Protein 7VMB (pdb70)

GO terms:
  GO:0005515 protein binding (F, IPI)
  GO:0005634 nucleus (C, EXP)
  GO:0005737 cytoplasm (C, EXP)
  GO:0005654 nucleoplasm (C, IDA)
  GO:0005829 cytosol (C, IDA)
  GO:0016020 membrane (C, HDA)

Structure (mmCIF, N/CA/C/O backbone):
data_7VMB
#
_entry.id   7VMB
#
_cell.length_a   67.010
_cell.length_b   81.436
_cell.length_c   124.762
_cell.angle_alpha   90.000
_cell.angle_beta   90.000
_cell.angle_gamma   90.000
#
_symmetry.space_group_name_H-M   'P 21 21 21'
#
loop_
_entity.id
_entity.type
_entity.pdbx_description
1 polymer 'IQ motif and SEC7 domain-containing protein 1'
2 polymer 'IQ motif and SEC7 domain-containing protein 1'
3 polymer Calmodulin-1
4 non-polymer GLYCEROL
5 water water
#
loop_
_atom_site.group_PDB
_atom_site.id
_atom_site.type_symbol
_atom_site.label_atom_id
_atom_site.label_alt_id
_atom_site.label_comp_id
_atom_site.label_asym_id
_atom_site.label_entity_id
_atom_site.label_seq_id
_atom_site.pdbx_PDB_ins_code
_atom_site.Cartn_x
_atom_site.Cartn_y
_atom_site.Cartn_z
_atom_site.occupancy
_atom_site.B_iso_or_equiv
_atom_site.auth_seq_id
_atom_site.auth_comp_id
_atom_site.auth_asym_id
_atom_site.auth_atom_id
_atom_site.pdbx_PDB_model_num
ATOM 1 N N . GLU A 1 5 ? -19.87513 37.15487 -8.10802 1.000 43.97526 515 GLU A N 1
ATOM 2 C CA . GLU A 1 5 ? -20.67115 37.51977 -9.29061 1.000 56.32320 515 GLU A CA 1
ATOM 3 C C . GLU A 1 5 ? -20.25092 36.81278 -10.59916 1.000 59.95059 515 GLU A C 1
ATOM 4 O O . GLU A 1 5 ? -21.06600 36.65484 -11.51453 1.000 64.19697 515 GLU A O 1
ATOM 6 N N . PHE A 1 6 ? -18.99365 36.38993 -10.69513 1.000 61.00054 516 PHE A N 1
ATOM 7 C CA . PHE A 1 6 ? -18.48193 35.72238 -11.88649 1.000 58.26546 516 PHE A CA 1
ATOM 8 C C . PHE A 1 6 ? -18.24148 34.24016 -11.59330 1.000 54.77079 516 PHE A C 1
ATOM 9 O O . PHE A 1 6 ? -18.46696 33.75429 -10.47951 0.511 50.53203 516 PHE A O 1
ATOM 11 N N . ALA A 1 7 ? -17.78337 33.51359 -12.61305 1.000 55.20308 517 ALA A N 1
ATOM 12 C CA . ALA A 1 7 ? -17.46037 32.10568 -12.42727 1.000 49.67669 517 ALA A CA 1
ATOM 13 C C . ALA A 1 7 ? -16.36015 31.94981 -11.37957 1.000 47.18202 517 ALA A C 1
ATOM 14 O O . ALA A 1 7 ? -15.51432 32.83086 -11.19844 1.000 46.19817 517 ALA A O 1
ATOM 16 N N . PHE A 1 8 ? -16.40219 30.83245 -10.65454 1.000 43.94821 518 PHE A N 1
ATOM 17 C CA . PHE A 1 8 ? -15.34482 30.52374 -9.69985 1.000 44.38022 518 PHE A CA 1
ATOM 18 C C . PHE A 1 8 ? -14.05295 30.19145 -10.43559 1.000 47.31909 518 PHE A C 1
ATOM 19 O O . PHE A 1 8 ? -14.04220 29.34937 -11.33957 1.000 43.29150 518 PHE A O 1
ATOM 27 N N . SER A 1 9 ? -12.96124 30.83868 -10.03432 1.000 44.98996 519 SER A N 1
ATOM 28 C CA . SER A 1 9 ? -11.65149 30.47317 -10.55446 1.000 46.92210 519 SER A CA 1
ATOM 29 C C . SER A 1 9 ? -11.32099 29.02717 -10.19239 1.000 48.89325 519 SER A C 1
ATOM 30 O O . SER A 1 9 ? -11.49239 28.59825 -9.04489 1.000 43.42722 519 SER A O 1
ATOM 33 N N . ASN A 1 10 ? -10.84920 28.27093 -11.18251 1.000 47.41259 520 ASN A N 1
ATOM 34 C CA . ASN A 1 10 ? -10.50368 26.86519 -10.98438 1.000 45.74022 520 ASN A CA 1
ATOM 35 C C . ASN A 1 10 ? -9.09641 26.75940 -10.39242 1.000 45.92088 520 ASN A C 1
ATOM 36 O O . ASN A 1 10 ? -8.12589 26.40627 -11.06677 1.000 44.61474 520 ASN A O 1
ATOM 41 N N . ASP A 1 11 ? -8.98618 27.06208 -9.09399 1.000 40.36077 521 ASP A N 1
ATOM 42 C CA . ASP A 1 11 ? -7.72431 26.89873 -8.38620 1.000 37.52403 521 ASP A CA 1
ATOM 43 C C . ASP A 1 11 ? -7.58927 25.47575 -7.82696 1.000 37.65496 521 ASP A C 1
ATOM 44 O O . ASP A 1 11 ? -8.42371 24.59537 -8.07259 1.000 31.62001 521 ASP A O 1
ATOM 49 N N . VAL A 1 12 ? -6.52790 25.25548 -7.04337 1.000 30.55882 522 VAL A N 1
ATOM 50 C CA . VAL A 1 12 ? -6.18889 23.91603 -6.56501 1.000 33.79945 522 VAL A CA 1
ATOM 51 C C . VAL A 1 12 ? -7.30534 23.34856 -5.70252 1.000 31.08850 522 VAL A C 1
ATOM 52 O O . VAL A 1 12 ? -7.62113 22.15413 -5.77738 1.000 29.48308 522 VAL A O 1
ATOM 56 N N . ILE A 1 13 ? -7.88703 24.17725 -4.83868 1.000 27.51909 523 ILE A N 1
ATOM 57 C CA . ILE A 1 13 ? -8.89676 23.68291 -3.90921 1.000 28.40958 523 ILE A CA 1
ATOM 58 C C . ILE A 1 13 ? -10.18232 23.37130 -4.64919 1.000 28.46058 523 ILE A C 1
ATOM 59 O O . ILE A 1 13 ? -10.81724 22.33728 -4.40955 1.000 27.01128 523 ILE A O 1
ATOM 64 N N . ARG A 1 14 ? -10.58977 24.26627 -5.55266 1.000 27.00302 524 ARG A N 1
ATOM 65 C CA . ARG A 1 14 ? -11.80193 24.05549 -6.33153 1.000 32.48401 524 ARG A CA 1
ATOM 66 C C . ARG A 1 14 ? -11.68339 22.80882 -7.21935 1.000 31.50623 524 ARG A C 1
ATOM 67 O O . ARG A 1 14 ? -12.60113 21.97950 -7.27735 1.000 25.81964 524 ARG A O 1
ATOM 75 N N . LYS A 1 15 ? -10.55183 22.65236 -7.91128 1.000 27.26918 525 LYS A N 1
ATOM 76 C CA . LYS A 1 15 ? -10.30412 21.42236 -8.66786 1.000 28.71791 525 LYS A CA 1
ATOM 77 C C . LYS A 1 15 ? -10.35807 20.18274 -7.77557 1.000 26.91013 525 LYS A C 1
ATOM 78 O O . LYS A 1 15 ? -10.90442 19.14442 -8.17260 1.000 29.97023 525 LYS A O 1
ATOM 84 N N . ARG A 1 16 ? -9.79151 20.26661 -6.56892 1.000 24.72589 526 ARG A N 1
ATOM 85 C CA . ARG A 1 16 ? -9.83031 19.13809 -5.64732 1.000 25.52154 526 ARG A CA 1
ATOM 86 C C . ARG A 1 16 ? -11.26395 18.74581 -5.31032 1.000 28.88312 526 ARG A C 1
ATOM 87 O O . ARG A 1 16 ? -11.60518 17.55987 -5.30098 1.000 23.08218 526 ARG A O 1
ATOM 95 N N . HIS A 1 17 ? -12.12261 19.72948 -5.02702 1.000 21.77610 527 HIS A N 1
ATOM 96 C CA . HIS A 1 17 ? -13.47934 19.38474 -4.61691 1.000 23.87167 527 HIS A CA 1
ATOM 97 C C . HIS A 1 17 ? -14.27354 18.83610 -5.78210 1.000 26.07618 527 HIS A C 1
ATOM 98 O O . HIS A 1 17 ? -15.17300 18.00853 -5.58944 1.000 28.12464 527 HIS A O 1
ATOM 105 N N . TYR A 1 18 ? -13.96723 19.29647 -6.99047 1.000 22.89226 528 TYR A N 1
ATOM 106 C CA . TYR A 1 18 ? -14.57498 18.70676 -8.17166 1.000 25.01699 528 TYR A CA 1
ATOM 107 C C . TYR A 1 18 ? -14.20950 17.22483 -8.27908 1.000 23.54409 528 TYR A C 1
ATOM 108 O O . TYR A 1 18 ? -15.08339 16.37034 -8.44520 1.000 24.18770 528 TYR A O 1
ATOM 117 N N . ARG A 1 19 ? -12.91964 16.89751 -8.15691 1.000 26.05636 529 ARG A N 1
ATOM 118 C CA . ARG A 1 19 ? -12.51749 15.49256 -8.18516 1.000 27.18244 529 ARG A CA 1
ATOM 119 C C . ARG A 1 19 ? -13.17792 14.69543 -7.06537 1.000 25.09760 529 ARG A C 1
ATOM 120 O O . ARG A 1 19 ? -13.51238 13.52340 -7.26027 1.000 26.33341 529 ARG A O 1
ATOM 128 N N . ILE A 1 20 ? -13.37739 15.30614 -5.89319 1.000 22.70070 530 ILE A N 1
ATOM 129 C CA . ILE A 1 20 ? -14.08689 14.63259 -4.80702 1.000 25.53664 530 ILE A CA 1
ATOM 130 C C . ILE A 1 20 ? -15.52550 14.31260 -5.21428 1.000 26.49516 530 ILE A C 1
ATOM 131 O O . ILE A 1 20 ? -16.03699 13.22276 -4.92966 1.000 23.89348 530 ILE A O 1
ATOM 136 N N . GLY A 1 21 ? -16.20715 15.26082 -5.87403 1.000 24.75097 531 GLY A N 1
ATOM 137 C CA . GLY A 1 21 ? -17.56352 14.98698 -6.33041 1.000 23.38897 531 GLY A CA 1
ATOM 138 C C . GLY A 1 21 ? -17.61067 13.82752 -7.30865 1.000 23.36137 531 GLY A C 1
ATOM 139 O O . GLY A 1 21 ? -18.51250 12.98589 -7.24768 1.000 23.54271 531 GLY A O 1
ATOM 140 N N . LEU A 1 22 ? -16.63248 13.75695 -8.21177 1.000 23.33133 532 LEU A N 1
ATOM 141 C CA . LEU A 1 22 ? -16.53938 12.60166 -9.10607 1.000 24.83820 532 LEU A CA 1
ATOM 142 C C . LEU A 1 22 ? -16.28445 11.30613 -8.32917 1.000 23.17681 532 LEU A C 1
ATOM 143 O O . LEU A 1 22 ? -16.91368 10.28187 -8.61103 1.000 23.30104 532 LEU A O 1
ATOM 148 N N . ASN A 1 23 ? -15.36267 11.32539 -7.35074 1.000 22.21107 533 ASN A N 1
ATOM 149 C CA . ASN A 1 23 ? -15.12562 10.13872 -6.52368 1.000 25.44671 533 ASN A CA 1
ATOM 150 C C . ASN A 1 23 ? -16.41071 9.67495 -5.85176 1.000 24.94439 533 ASN A C 1
ATOM 151 O O . ASN A 1 23 ? -16.72368 8.47829 -5.82441 1.000 21.99551 533 ASN A O 1
ATOM 156 N N . LEU A 1 24 ? -17.13470 10.61245 -5.24646 1.000 23.47931 534 LEU A N 1
ATOM 157 C CA . LEU A 1 24 ? -18.35512 10.25357 -4.53602 1.000 22.65177 534 LEU A CA 1
ATOM 158 C C . LEU A 1 24 ? -19.38933 9.67905 -5.49129 1.000 23.55007 534 LEU A C 1
ATOM 159 O O . LEU A 1 24 ? -20.05995 8.69251 -5.16636 1.000 28.08751 534 LEU A O 1
ATOM 164 N N . PHE A 1 25 ? -19.52723 10.27995 -6.67937 1.000 21.52659 535 PHE A N 1
ATOM 165 C CA . PHE A 1 25 ? -20.41568 9.70803 -7.68866 1.000 23.22182 535 PHE A CA 1
ATOM 166 C C . PHE A 1 25 ? -20.04647 8.26507 -7.99050 1.000 24.97653 535 PHE A C 1
ATOM 167 O O . PHE A 1 25 ? -20.92469 7.40343 -8.12558 1.000 21.88192 535 PHE A O 1
ATOM 175 N N . ASN A 1 26 ? -18.75279 7.99655 -8.15537 1.000 19.25391 536 ASN A N 1
ATOM 176 C CA . ASN A 1 26 ? -18.30496 6.67855 -8.56529 1.000 22.64860 536 ASN A CA 1
ATOM 177 C C . ASN A 1 26 ? -18.42861 5.66088 -7.43982 1.000 24.09151 536 ASN A C 1
ATOM 178 O O . ASN A 1 26 ? -18.36019 4.45523 -7.69839 1.000 23.53024 536 ASN A O 1
ATOM 183 N N . LYS A 1 27 ? -18.58994 6.12247 -6.20660 1.000 21.51662 537 LYS A N 1
ATOM 184 C CA . LYS A 1 27 ? -18.90486 5.26367 -5.07641 1.000 22.64390 537 LYS A CA 1
ATOM 185 C C . LYS A 1 27 ? -20.40278 5.17012 -4.82905 1.000 26.63811 537 LYS A C 1
ATOM 186 O O . LYS A 1 27 ? -20.92509 4.07314 -4.63582 1.000 26.05703 537 LYS A O 1
ATOM 192 N N . LYS A 1 28 ? -21.09863 6.31223 -4.81075 1.000 25.34061 538 LYS A N 1
ATOM 193 C CA . LYS A 1 28 ? -22.52337 6.37867 -4.47431 1.000 25.83624 538 LYS A CA 1
ATOM 194 C C . LYS A 1 28 ? -23.12024 7.46810 -5.33862 1.000 21.84769 538 LYS A C 1
ATOM 195 O O . LYS A 1 28 ? -23.11850 8.64580 -4.95923 1.000 23.63952 538 LYS A O 1
ATOM 198 N N . PRO A 1 29 ? -23.61423 7.11912 -6.52833 1.000 22.97478 539 PRO A N 1
ATOM 199 C CA . PRO A 1 29 ? -23.98790 8.15294 -7.50874 1.000 25.30040 539 PRO A CA 1
ATOM 200 C C . PRO A 1 29 ? -24.90870 9.24893 -6.97775 1.000 25.38997 539 PRO A C 1
ATOM 201 O O . PRO A 1 29 ? -24.66634 10.42823 -7.25377 1.000 28.06652 539 PRO A O 1
ATOM 205 N N . GLU A 1 30 ? -25.93538 8.90505 -6.20566 1.000 23.01750 540 GLU A N 1
ATOM 206 C CA . GLU A 1 30 ? -26.85694 9.92923 -5.72267 1.000 30.48060 540 GLU A CA 1
ATOM 207 C C . GLU A 1 30 ? -26.14396 10.93936 -4.81982 1.000 28.21646 540 GLU A C 1
ATOM 208 O O . GLU A 1 30 ? -26.41896 12.14274 -4.88773 1.000 25.82157 540 GLU A O 1
ATOM 214 N N . LYS A 1 31 ? -25.19210 10.47692 -4.00649 1.000 24.43103 541 LYS A N 1
ATOM 215 C CA . LYS A 1 31 ? -24.41179 11.38938 -3.16745 1.000 27.82867 541 LYS A CA 1
ATOM 216 C C . LYS A 1 31 ? -23.45250 12.23174 -3.99898 1.000 27.10670 541 LYS A C 1
ATOM 217 O O . LYS A 1 31 ? -23.22401 13.41224 -3.69567 1.000 24.49360 541 LYS A O 1
ATOM 220 N N . GLY A 1 32 ? -22.86725 11.63770 -5.04130 1.000 23.36150 542 GLY A N 1
ATOM 221 C CA . GLY A 1 32 ? -22.00852 12.40627 -5.92957 1.000 21.35882 542 GLY A CA 1
ATOM 222 C C . GLY A 1 32 ? -22.74084 13.54093 -6.62722 1.000 24.97484 542 GLY A C 1
ATOM 223 O O . GLY A 1 32 ? -22.25672 14.67203 -6.66223 1.000 22.70007 542 GLY A O 1
ATOM 224 N N . VAL A 1 33 ? -23.91247 13.25938 -7.21023 1.000 25.39792 543 VAL A N 1
ATOM 225 C CA . VAL A 1 33 ? -24.57669 14.36000 -7.91182 1.000 21.54852 543 VAL A CA 1
ATOM 226 C C . VAL A 1 33 ? -25.07349 15.41739 -6.92273 1.000 22.45698 543 VAL A C 1
ATOM 227 O O . VAL A 1 33 ? -25.02973 16.60613 -7.23235 1.000 26.10669 543 VAL A O 1
ATOM 231 N N . GLN A 1 34 ? -25.49245 15.02318 -5.71300 1.000 23.57313 544 GLN A N 1
ATOM 232 C CA . GLN A 1 34 ? -25.80820 16.01215 -4.68163 1.000 25.98002 544 GLN A CA 1
ATOM 233 C C . GLN A 1 34 ? -24.59935 16.88287 -4.35157 1.000 29.07530 544 GLN A C 1
ATOM 234 O O . GLN A 1 34 ? -24.72267 18.10803 -4.19506 1.000 28.97519 544 GLN A O 1
ATOM 240 N N . TYR A 1 35 ? -23.42081 16.27169 -4.23090 1.000 26.01867 545 TYR A N 1
ATOM 241 C CA . TYR A 1 35 ? -22.23392 17.04496 -3.89565 1.000 27.13783 545 TYR A CA 1
ATOM 242 C C . TYR A 1 35 ? -21.87209 17.99556 -5.02699 1.000 29.01611 545 TYR A C 1
ATOM 243 O O . TYR A 1 35 ? -21.46556 19.14390 -4.79032 1.000 27.89617 545 TYR A O 1
ATOM 252 N N . LEU A 1 36 ? -21.99368 17.52523 -6.26781 1.000 25.40609 546 LEU A N 1
ATOM 253 C CA . LEU A 1 36 ? -21.61821 18.36359 -7.40312 1.000 26.04959 546 LEU A CA 1
ATOM 254 C C . LEU A 1 36 ? -22.62273 19.49016 -7.61093 1.000 27.05871 546 LEU A C 1
ATOM 255 O O . LEU A 1 36 ? -22.23970 20.61083 -7.98130 1.000 25.50110 546 LEU A O 1
ATOM 260 N N . ILE A 1 37 ? -23.91235 19.20174 -7.40497 1.000 24.11423 547 ILE A N 1
ATOM 261 C CA . ILE A 1 37 ? -24.93107 20.24502 -7.51799 1.000 25.89812 547 ILE A CA 1
ATOM 262 C C . ILE A 1 37 ? -24.69996 21.32829 -6.46729 1.000 28.49460 547 ILE A C 1
ATOM 263 O O . ILE A 1 37 ? -24.61290 22.52413 -6.78236 1.000 29.33494 547 ILE A O 1
ATOM 268 N N . GLU A 1 38 ? -24.61455 20.93174 -5.20010 1.000 27.51841 548 GLU A N 1
ATOM 269 C CA . GLU A 1 38 ? -24.56988 21.94685 -4.15488 1.000 31.72381 548 GLU A CA 1
ATOM 270 C C . GLU A 1 38 ? -23.31433 22.81369 -4.21604 1.000 33.30103 548 GLU A C 1
ATOM 271 O O . GLU A 1 38 ? -23.31342 23.90439 -3.63373 1.000 34.02819 548 GLU A O 1
ATOM 277 N N . ARG A 1 39 ? -22.27888 22.41078 -4.95516 1.000 29.77101 549 ARG A N 1
ATOM 278 C CA . ARG A 1 39 ? -21.11178 23.25888 -5.14814 1.000 30.09088 549 ARG A CA 1
ATOM 279 C C . ARG A 1 39 ? -21.08088 23.93759 -6.51200 1.000 31.92013 549 ARG A C 1
ATOM 280 O O . ARG A 1 39 ? -20.07100 24.55837 -6.86021 1.000 32.55165 549 ARG A O 1
ATOM 288 N N . GLY A 1 40 ? -22.16859 23.86816 -7.27840 1.000 30.92029 550 GLY A N 1
ATOM 289 C CA . GLY A 1 40 ? -22.22286 24.64994 -8.49706 1.000 30.22429 550 GLY A CA 1
ATOM 290 C C . GLY A 1 40 ? -21.45057 24.08562 -9.66148 1.000 32.83010 550 GLY A C 1
ATOM 291 O O . GLY A 1 40 ? -21.27615 24.78355 -10.66652 1.000 32.12532 550 GLY A O 1
ATOM 292 N N . PHE A 1 41 ? -20.98824 22.83996 -9.56456 1.000 29.54809 551 PHE A N 1
ATOM 293 C CA . PHE A 1 41 ? -20.33970 22.18081 -10.69165 1.000 31.34533 551 PHE A CA 1
ATOM 294 C C . PHE A 1 41 ? -21.31920 21.69641 -11.76106 1.000 25.37048 551 PHE A C 1
ATOM 295 O O . PHE A 1 41 ? -20.90527 21.49275 -12.90853 1.000 28.60577 551 PHE A O 1
ATOM 303 N N . VAL A 1 42 ? -22.58319 21.48112 -11.41299 1.000 27.90922 552 VAL A N 1
ATOM 304 C CA . VAL A 1 42 ? -23.58892 21.01210 -12.36780 1.000 29.35178 552 VAL A CA 1
ATOM 305 C C . VAL A 1 42 ? -24.91300 21.67233 -12.01104 1.000 26.90681 552 VAL A C 1
ATOM 306 O O . VAL A 1 42 ? -25.20948 21.86477 -10.82128 1.000 25.67938 552 VAL A O 1
ATOM 310 N N . PRO A 1 43 ? -25.72571 22.06761 -12.98930 1.000 30.33723 553 PRO A N 1
ATOM 311 C CA . PRO A 1 43 ? -26.99890 22.70873 -12.65190 1.000 25.33537 553 PRO A CA 1
ATOM 312 C C . PRO A 1 43 ? -27.91552 21.74843 -11.91834 1.000 28.13462 553 PRO A C 1
ATOM 313 O O . PRO A 1 43 ? -27.86595 20.53470 -12.11898 1.000 27.06481 553 PRO A O 1
ATOM 317 N N . ASP A 1 44 ? -28.77859 22.31159 -11.07431 1.000 25.53866 554 ASP A N 1
ATOM 318 C CA . ASP A 1 44 ? -29.74098 21.53468 -10.28960 1.000 28.45135 554 ASP A CA 1
ATOM 319 C C . ASP A 1 44 ? -31.00604 21.23419 -11.10212 1.000 34.38442 554 ASP A C 1
ATOM 320 O O . ASP A 1 44 ? -32.12787 21.61470 -10.75006 1.000 31.80249 554 ASP A O 1
ATOM 325 N N . THR A 1 45 ? -30.81015 20.53733 -12.21887 1.000 26.59422 555 THR A N 1
ATOM 326 C CA . THR A 1 45 ? -31.90829 20.18004 -13.10910 1.000 27.31361 555 THR A CA 1
ATOM 327 C C . THR A 1 45 ? -31.63638 18.80409 -13.69324 1.000 25.68294 555 THR A C 1
ATOM 328 O O . THR A 1 45 ? -30.47673 18.40311 -13.82256 1.000 24.14955 555 THR A O 1
ATOM 332 N N . PRO A 1 46 ? -32.68427 18.06717 -14.07311 1.000 26.60819 556 PRO A N 1
ATOM 333 C CA . PRO A 1 46 ? -32.44519 16.80326 -14.78362 1.000 23.71428 556 PRO A CA 1
ATOM 334 C C . PRO A 1 46 ? -31.59326 16.98216 -16.02518 1.000 24.83917 556 PRO A C 1
ATOM 335 O O . PRO A 1 46 ? -30.66049 16.20668 -16.23885 1.000 22.65231 556 PRO A O 1
ATOM 339 N N . VAL A 1 47 ? -31.86282 18.00059 -16.84726 1.000 22.48093 557 VAL A N 1
ATOM 340 C CA . VAL A 1 47 ? -31.11196 18.12899 -18.09340 1.000 24.03802 557 VAL A CA 1
ATOM 341 C C . VAL A 1 47 ? -29.66280 18.50224 -17.81741 1.000 24.42412 557 VAL A C 1
ATOM 342 O O . VAL A 1 47 ? -28.75070 18.04385 -18.51461 1.000 24.82491 557 VAL A O 1
ATOM 346 N N . GLY A 1 48 ? -29.41673 19.36490 -16.82294 1.000 22.97569 558 GLY A N 1
ATOM 347 C CA . GLY A 1 48 ? -28.03817 19.69396 -16.48491 1.000 23.90164 558 GLY A CA 1
ATOM 348 C C . GLY A 1 48 ? -27.24044 18.46990 -16.07273 1.000 23.49624 558 GLY A C 1
ATOM 349 O O . GLY A 1 48 ? -26.10342 18.27757 -16.51609 1.000 21.76694 558 GLY A O 1
ATOM 350 N N . VAL A 1 49 ? -27.83734 17.60864 -15.24474 1.000 20.88824 559 VAL A N 1
ATOM 351 C CA . VAL A 1 49 ? -27.14918 16.38756 -14.82179 1.000 22.18201 559 VAL A CA 1
ATOM 352 C C . VAL A 1 49 ? -26.99412 15.43035 -15.99934 1.000 21.84323 559 VAL A C 1
ATOM 353 O O . VAL A 1 49 ? -25.93124 14.83596 -16.19683 1.000 24.75512 559 VAL A O 1
ATOM 357 N N . ALA A 1 50 ? -28.04107 15.28161 -16.81176 1.000 26.14073 560 ALA A N 1
ATOM 358 C CA . ALA A 1 50 ? -27.95014 14.40750 -17.98031 1.000 25.38951 560 ALA A CA 1
ATOM 359 C C . ALA A 1 50 ? -26.75875 14.77208 -18.86270 1.000 25.33177 560 ALA A C 1
ATOM 360 O O . ALA A 1 50 ? -25.97505 13.90384 -19.26585 1.000 20.45826 560 ALA A O 1
ATOM 362 N N . HIS A 1 51 ? -26.59784 16.05671 -19.18048 1.000 23.45401 561 HIS A N 1
ATOM 363 C CA . HIS A 1 51 ? -25.51578 16.40526 -20.09026 1.000 26.57710 561 HIS A CA 1
ATOM 364 C C . HIS A 1 51 ? -24.16690 16.27377 -19.40633 1.000 23.31566 561 HIS A C 1
ATOM 365 O O . HIS A 1 51 ? -23.17542 15.94476 -20.06020 1.000 22.95574 561 HIS A O 1
ATOM 372 N N . PHE A 1 52 ? -24.11986 16.50014 -18.09121 1.000 24.34014 562 PHE A N 1
ATOM 373 C CA . PHE A 1 52 ? -22.89273 16.26786 -17.32599 1.000 23.57621 562 PHE A CA 1
ATOM 374 C C . PHE A 1 52 ? -22.44226 14.80724 -17.44078 1.000 21.38668 562 PHE A C 1
ATOM 375 O O . PHE A 1 52 ? -21.28900 14.52002 -17.77749 1.000 23.94070 562 PHE A O 1
ATOM 383 N N . LEU A 1 53 ? -23.35717 13.87006 -17.18731 1.000 21.21420 563 LEU A N 1
ATOM 384 C CA . LEU A 1 53 ? -23.01045 12.44774 -17.24643 1.000 25.38434 563 LEU A CA 1
ATOM 385 C C . LEU A 1 53 ? -22.53561 12.04370 -18.63352 1.000 24.35060 563 LEU A C 1
ATOM 386 O O . LEU A 1 53 ? -21.60252 11.23702 -18.76963 1.000 25.53479 563 LEU A O 1
ATOM 391 N N . LEU A 1 54 ? -23.15815 12.59546 -19.68101 1.000 24.37661 564 LEU A N 1
ATOM 392 C CA . LEU A 1 54 ? -22.74338 12.24190 -21.03722 1.000 27.89044 564 LEU A CA 1
ATOM 393 C C . LEU A 1 54 ? -21.42043 12.90310 -21.41379 1.000 27.56257 564 LEU A C 1
ATOM 394 O O . LEU A 1 54 ? -20.61233 12.29599 -22.12757 1.000 26.55901 564 LEU A O 1
ATOM 399 N N . GLN A 1 55 ? -21.17189 14.12759 -20.94424 1.000 25.15251 565 GLN A N 1
ATOM 400 C CA . GLN A 1 55 ? -20.05521 14.91314 -21.47546 1.000 30.41435 565 GLN A CA 1
ATOM 401 C C . GLN A 1 55 ? -18.78157 14.89885 -20.63414 1.000 30.14856 565 GLN A C 1
ATOM 402 O O . GLN A 1 55 ? -17.70130 15.10261 -21.19718 1.000 31.29619 565 GLN A O 1
ATOM 408 N N . ARG A 1 56 ? -18.84014 14.68041 -19.32162 1.000 26.32205 566 ARG A N 1
ATOM 409 C CA . ARG A 1 56 ? -17.67543 14.91929 -18.46336 1.000 27.45042 566 ARG A CA 1
ATOM 410 C C . ARG A 1 56 ? -16.86414 13.64824 -18.23332 1.000 30.21067 566 ARG A C 1
ATOM 411 O O . ARG A 1 56 ? -17.41870 12.60411 -17.87191 1.000 26.05814 566 ARG A O 1
ATOM 419 N N . LYS A 1 57 ? -15.54535 13.74566 -18.40090 1.000 25.72715 567 LYS A N 1
ATOM 420 C CA . LYS A 1 57 ? -14.69720 12.60120 -18.10722 1.000 26.69079 567 LYS A CA 1
ATOM 421 C C . LYS A 1 57 ? -14.54556 12.42585 -16.59500 1.000 28.00757 567 LYS A C 1
ATOM 422 O O . LYS A 1 57 ? -14.86645 13.31989 -15.80529 1.000 27.69208 567 LYS A O 1
ATOM 428 N N . GLY A 1 58 ? -14.10529 11.22968 -16.19520 1.000 25.71687 568 GLY A N 1
ATOM 429 C CA . GLY A 1 58 ? -13.91179 10.88612 -14.79326 1.000 23.57235 568 GLY A CA 1
ATOM 430 C C . GLY A 1 58 ? -15.08398 10.19242 -14.13349 1.000 23.88768 568 GLY A C 1
ATOM 431 O O . GLY A 1 58 ? -15.03579 9.92981 -12.92237 1.000 23.59446 568 GLY A O 1
ATOM 432 N N . LEU A 1 59 ? -16.12361 9.87327 -14.88861 1.000 20.45800 569 LEU A N 1
ATOM 433 C CA . LEU A 1 59 ? -17.29607 9.18241 -14.37154 1.000 22.79842 569 LEU A CA 1
ATOM 434 C C . LEU A 1 59 ? -17.26947 7.73216 -14.82240 1.000 21.38338 569 LEU A C 1
ATOM 435 O O . LEU A 1 59 ? -17.08542 7.46407 -16.01043 1.000 21.79693 569 LEU A O 1
ATOM 440 N N . SER A 1 60 ? -17.47603 6.80007 -13.88661 1.000 22.84795 570 SER A N 1
ATOM 441 C CA . SER A 1 60 ? -17.52026 5.38923 -14.25286 1.000 21.83321 570 SER A CA 1
ATOM 442 C C . SER A 1 60 ? -18.79777 5.11888 -15.04416 1.000 21.83558 570 SER A C 1
ATOM 443 O O . SER A 1 60 ? -19.89334 5.42495 -14.57790 1.000 20.60841 570 SER A O 1
ATOM 446 N N . ARG A 1 61 ? -18.66395 4.55867 -16.25082 1.000 21.89586 571 ARG A N 1
ATOM 447 C CA . ARG A 1 61 ? -19.86270 4.27696 -17.04670 1.000 21.96355 571 ARG A CA 1
ATOM 448 C C . ARG A 1 61 ? -20.71063 3.16099 -16.43022 1.000 19.80933 571 ARG A C 1
ATOM 449 O O . ARG A 1 61 ? -21.93570 3.13425 -16.60962 1.000 22.09942 571 ARG A O 1
ATOM 457 N N . GLN A 1 62 ? -20.08964 2.25700 -15.67376 1.000 22.70512 572 GLN A N 1
ATOM 458 C CA . GLN A 1 62 ? -20.85161 1.34723 -14.82709 1.000 23.88562 572 GLN A CA 1
ATOM 459 C C . GLN A 1 62 ? -21.75755 2.11751 -13.87937 1.000 23.63115 572 GLN A C 1
ATOM 460 O O . GLN A 1 62 ? -22.95058 1.83282 -13.77588 1.000 18.55528 572 GLN A O 1
ATOM 466 N N . MET A 1 63 ? -21.20893 3.10802 -13.18393 1.000 20.06958 573 MET A N 1
ATOM 467 C CA . MET A 1 63 ? -22.00755 3.80842 -12.18991 1.000 21.85672 573 MET A CA 1
ATOM 468 C C . MET A 1 63 ? -23.01128 4.74253 -12.84201 1.000 22.99795 573 MET A C 1
ATOM 469 O O . MET A 1 63 ? -24.08420 4.98132 -12.27544 1.000 21.26446 573 MET A O 1
ATOM 474 N N . ILE A 1 64 ? -22.69498 5.28328 -14.02439 1.000 18.22216 574 ILE A N 1
ATOM 475 C CA . ILE A 1 64 ? -23.71415 6.06330 -14.72750 1.000 20.83572 574 ILE A CA 1
ATOM 476 C C . ILE A 1 64 ? -24.93200 5.19054 -14.99594 1.000 22.14594 574 ILE A C 1
ATOM 477 O O . ILE A 1 64 ? -26.08177 5.60767 -14.80154 1.000 23.65958 574 ILE A O 1
ATOM 482 N N . GLY A 1 65 ? -24.69117 3.94943 -15.41446 1.000 20.59486 575 GLY A N 1
ATOM 483 C CA . GLY A 1 65 ? -25.79046 3.04497 -15.69395 1.000 19.88764 575 GLY A CA 1
ATOM 484 C C . GLY A 1 65 ? -26.59093 2.69903 -14.45498 1.000 22.60025 575 GLY A C 1
ATOM 485 O O . GLY A 1 65 ? -27.81695 2.61004 -14.50721 1.000 22.05742 575 GLY A O 1
ATOM 486 N N . GLU A 1 66 ? -25.90846 2.47442 -13.32911 1.000 20.90830 576 GLU A N 1
ATOM 487 C CA . GLU A 1 66 ? -26.63612 2.20842 -12.09160 1.000 25.03950 576 GLU A CA 1
ATOM 488 C C . GLU A 1 66 ? -27.49340 3.39877 -11.69206 1.000 25.15779 576 GLU A C 1
ATOM 489 O O . GLU A 1 66 ? -28.61795 3.22297 -11.21814 1.000 24.53011 576 GLU A O 1
ATOM 495 N N . PHE A 1 67 ? -26.97214 4.61922 -11.86046 1.000 21.79186 577 PHE A N 1
ATOM 496 C CA . PHE A 1 67 ? -27.74405 5.81746 -11.53093 1.000 24.55603 577 PHE A CA 1
ATOM 497 C C . PHE A 1 67 ? -28.97808 5.95809 -12.42692 1.000 21.70780 577 PHE A C 1
ATOM 498 O O . PHE A 1 67 ? -30.10355 6.12393 -11.94118 1.000 23.09567 577 PHE A O 1
ATOM 506 N N . LEU A 1 68 ? -28.77485 5.92880 -13.74268 1.000 20.70750 578 LEU A N 1
ATOM 507 C CA . LEU A 1 68 ? -29.86593 6.10243 -14.69610 1.000 19.88980 578 LEU A CA 1
ATOM 508 C C . LEU A 1 68 ? -30.88027 4.96293 -14.66108 1.000 25.36115 578 LEU A C 1
ATOM 509 O O . LEU A 1 68 ? -32.06737 5.18694 -14.94572 1.000 23.80176 578 LEU A O 1
ATOM 514 N N . GLY A 1 69 ? -30.44203 3.74441 -14.33754 1.000 23.19491 579 GLY A N 1
ATOM 515 C CA . GLY A 1 69 ? -31.35345 2.60817 -14.32041 1.000 25.25365 579 GLY A CA 1
ATOM 516 C C . GLY A 1 69 ? -32.24593 2.49101 -13.10576 1.000 23.93253 579 GLY A C 1
ATOM 517 O O . GLY A 1 69 ? -33.06836 1.57106 -13.02203 1.000 25.22464 579 GLY A O 1
ATOM 518 N N . ASN A 1 70 ? -32.09745 3.39446 -12.14539 1.000 22.61504 580 ASN A N 1
ATOM 519 C CA . ASN A 1 70 ? -32.95079 3.40625 -10.96399 1.000 28.45454 580 ASN A CA 1
ATOM 520 C C . ASN A 1 70 ? -34.36382 3.80914 -11.38260 1.000 27.24936 580 ASN A C 1
ATOM 521 O O . ASN A 1 70 ? -34.58898 4.94934 -11.78671 1.000 27.77455 580 ASN A O 1
ATOM 526 N N . ARG A 1 71 ? -35.31454 2.88007 -11.26689 1.000 29.32055 581 ARG A N 1
ATOM 527 C CA . ARG A 1 71 ? -36.71106 3.12826 -11.60821 1.000 34.93116 581 ARG A CA 1
ATOM 528 C C . ARG A 1 71 ? -37.52359 3.73363 -10.47116 1.000 34.03550 581 ARG A C 1
ATOM 529 O O . ARG A 1 71 ? -38.64308 4.18203 -10.71819 1.000 36.91073 581 ARG A O 1
ATOM 537 N N . GLN A 1 72 ? -37.01714 3.73525 -9.23514 1.000 30.48283 582 GLN A N 1
ATOM 538 C CA . GLN A 1 72 ? -37.81488 4.18632 -8.09837 1.000 31.18219 582 GLN A CA 1
ATOM 539 C C . GLN A 1 72 ? -37.77371 5.69323 -7.86934 1.000 35.26822 582 GLN A C 1
ATOM 540 O O . GLN A 1 72 ? -38.77458 6.27186 -7.42478 1.000 35.94410 582 GLN A O 1
ATOM 546 N N . LYS A 1 73 ? -36.66293 6.34923 -8.18429 1.000 32.20287 583 LYS A N 1
ATOM 547 C CA . LYS A 1 73 ? -36.46246 7.75640 -7.86476 1.000 30.39973 583 LYS A CA 1
ATOM 548 C C . LYS A 1 73 ? -36.82792 8.62319 -9.06233 1.000 29.96972 583 LYS A C 1
ATOM 549 O O . LYS A 1 73 ? -36.37072 8.36545 -10.17810 1.000 27.88914 583 LYS A O 1
ATOM 555 N N . GLN A 1 74 ? -37.63881 9.65723 -8.82506 1.000 26.70018 584 GLN A N 1
ATOM 556 C CA . GLN A 1 74 ? -38.11094 10.48022 -9.93301 1.000 29.78204 584 GLN A CA 1
ATOM 557 C C . GLN A 1 74 ? -36.97367 11.24654 -10.59534 1.000 27.35541 584 GLN A C 1
ATOM 558 O O . GLN A 1 74 ? -36.95305 11.38286 -11.82228 1.000 28.44609 584 GLN A O 1
ATOM 564 N N . PHE A 1 75 ? -36.04987 11.80234 -9.80512 1.000 27.11230 585 PHE A N 1
ATOM 565 C CA . PHE A 1 75 ? -34.96249 12.56499 -10.40773 1.000 25.89888 585 PHE A CA 1
ATOM 566 C C . PHE A 1 75 ? -34.16813 11.70628 -11.38159 1.000 26.84106 585 PHE A C 1
ATOM 567 O O . PHE A 1 75 ? -33.90624 12.13249 -12.51140 1.000 23.81631 585 PHE A O 1
ATOM 575 N N . ASN A 1 76 ? -33.77504 10.48992 -10.95680 1.000 24.08632 586 ASN A N 1
ATOM 576 C CA . ASN A 1 76 ? -33.05083 9.58380 -11.84564 1.000 24.72404 586 ASN A CA 1
ATOM 577 C C . ASN A 1 76 ? -33.82858 9.33077 -13.12718 1.000 21.69740 586 ASN A C 1
ATOM 578 O O . ASN A 1 76 ? -33.26693 9.40883 -14.22403 1.000 22.06750 586 ASN A O 1
ATOM 583 N N . ARG A 1 77 ? -35.12863 9.01896 -13.00362 1.000 21.33087 587 ARG A N 1
ATOM 584 C CA . ARG A 1 77 ? -35.96537 8.80263 -14.17997 1.000 26.61584 587 ARG A CA 1
ATOM 585 C C . ARG A 1 77 ? -35.95183 10.01196 -15.10560 1.000 25.11527 587 ARG A C 1
ATOM 586 O O . ARG A 1 77 ? -35.84794 9.86398 -16.32779 1.000 23.90737 587 ARG A O 1
ATOM 594 N N . ASP A 1 78 ? -36.08192 11.21948 -14.54466 1.000 25.46476 588 ASP A N 1
ATOM 595 C CA . ASP A 1 78 ? -36.09518 12.40884 -15.39152 1.000 26.87924 588 ASP A CA 1
ATOM 596 C C . ASP A 1 78 ? -34.73930 12.63456 -16.04337 1.000 26.05865 588 ASP A C 1
ATOM 597 O O . ASP A 1 78 ? -34.67194 13.06561 -17.19937 1.000 22.62122 588 ASP A O 1
ATOM 602 N N . VAL A 1 79 ? -33.64704 12.35869 -15.32116 1.000 25.74104 589 VAL A N 1
ATOM 603 C CA . VAL A 1 79 ? -32.32374 12.45970 -15.93924 1.000 23.69533 589 VAL A CA 1
ATOM 604 C C . VAL A 1 79 ? -32.22335 11.49472 -17.11798 1.000 22.86258 589 VAL A C 1
ATOM 605 O O . VAL A 1 79 ? -31.80844 11.87612 -18.21338 1.000 23.36906 589 VAL A O 1
ATOM 609 N N . LEU A 1 80 ? -32.62117 10.22978 -16.92002 1.000 24.04451 590 LEU A N 1
ATOM 610 C CA . LEU A 1 80 ? -32.52383 9.26148 -18.01429 1.000 21.90346 590 LEU A CA 1
ATOM 611 C C . LEU A 1 80 ? -33.33786 9.71276 -19.22691 1.000 22.94485 590 LEU A C 1
ATOM 612 O O . LEU A 1 80 ? -32.89132 9.57690 -20.36877 1.000 24.38787 590 LEU A O 1
ATOM 617 N N . ASP A 1 81 ? -34.53979 10.24153 -19.00233 1.000 25.23127 591 ASP A N 1
ATOM 618 C CA . ASP A 1 81 ? -35.31732 10.80289 -20.10728 1.000 25.36299 591 ASP A CA 1
ATOM 619 C C . ASP A 1 81 ? -34.52792 11.87221 -20.86120 1.000 27.79519 591 ASP A C 1
ATOM 620 O O . ASP A 1 81 ? -34.52605 11.90402 -22.10117 1.000 24.91835 591 ASP A O 1
ATOM 625 N N . CYS A 1 82 ? -33.86472 12.77764 -20.13082 1.000 23.92457 592 CYS A N 1
ATOM 626 C CA . CYS A 1 82 ? -33.08054 13.79840 -20.82228 1.000 26.88311 592 CYS A CA 1
ATOM 627 C C . CYS A 1 82 ? -31.87088 13.18873 -21.50470 1.000 24.39589 592 CYS A C 1
ATOM 628 O O . CYS A 1 82 ? -31.46774 13.65334 -22.57590 1.000 26.63347 592 CYS A O 1
ATOM 631 N N . VAL A 1 83 ? -31.28587 12.14038 -20.91829 1.000 22.55173 593 VAL A N 1
ATOM 632 C CA . VAL A 1 83 ? -30.12464 11.50964 -21.54612 1.000 25.06219 593 VAL A CA 1
ATOM 633 C C . VAL A 1 83 ? -30.49689 10.96849 -22.91825 1.000 22.30714 593 VAL A C 1
ATOM 634 O O . VAL A 1 83 ? -29.79553 11.21129 -23.90647 1.000 23.21227 593 VAL A O 1
ATOM 638 N N . VAL A 1 84 ? -31.62293 10.25592 -23.01596 1.000 21.93377 594 VAL A N 1
ATOM 639 C CA . VAL A 1 84 ? -31.93331 9.69371 -24.32750 1.000 28.69397 594 VAL A CA 1
ATOM 640 C C . VAL A 1 84 ? -32.42342 10.78506 -25.28216 1.000 27.23873 594 VAL A C 1
ATOM 641 O O . VAL A 1 84 ? -32.19850 10.69032 -26.49474 1.000 27.51246 594 VAL A O 1
ATOM 645 N N . ASP A 1 85 ? -33.05315 11.84678 -24.76633 1.000 24.83007 595 ASP A N 1
ATOM 646 C CA . ASP A 1 85 ? -33.50729 12.92412 -25.65145 1.000 26.82293 595 ASP A CA 1
ATOM 647 C C . ASP A 1 85 ? -32.33257 13.63569 -26.30754 1.000 27.77258 595 ASP A C 1
ATOM 648 O O . ASP A 1 85 ? -32.47437 14.17725 -27.40894 1.000 33.16352 595 ASP A O 1
ATOM 653 N N . GLU A 1 86 ? -31.15300 13.59427 -25.67472 1.000 28.69615 596 GLU A N 1
ATOM 654 C CA . GLU A 1 86 ? -29.93880 14.16184 -26.24572 1.000 28.67815 596 GLU A CA 1
ATOM 655 C C . GLU A 1 86 ? -29.39394 13.31578 -27.39482 1.000 34.13328 596 GLU A C 1
ATOM 656 O O . GLU A 1 86 ? -28.56915 13.80127 -28.17030 1.000 31.13792 596 GLU A O 1
ATOM 662 N N . MET A 1 87 ? -29.85256 12.07680 -27.54583 1.000 31.26352 597 MET A N 1
ATOM 663 C CA . MET A 1 87 ? -29.37877 11.20019 -28.60914 1.000 30.69446 597 MET A CA 1
ATOM 664 C C . MET A 1 87 ? -30.36456 11.20887 -29.77103 1.000 26.10021 597 MET A C 1
ATOM 665 O O . MET A 1 87 ? -31.57769 11.18107 -29.57031 1.000 29.57977 597 MET A O 1
ATOM 670 N N . ASP A 1 88 ? -29.83294 11.21885 -30.98558 1.000 32.91909 598 ASP A N 1
ATOM 671 C CA . ASP A 1 88 ? -30.62877 11.13350 -32.20663 1.000 32.41711 598 ASP A CA 1
ATOM 672 C C . ASP A 1 88 ? -30.40336 9.75206 -32.80084 1.000 31.04492 598 ASP A C 1
ATOM 673 O O . ASP A 1 88 ? -29.29604 9.43866 -33.25545 1.000 32.33371 598 ASP A O 1
ATOM 678 N N . PHE A 1 89 ? -31.43851 8.91851 -32.77303 1.000 31.45302 599 PHE A N 1
ATOM 679 C CA . PHE A 1 89 ? -31.37232 7.59075 -33.36876 1.000 35.41084 599 PHE A CA 1
ATOM 680 C C . PHE A 1 89 ? -32.00018 7.54956 -34.76108 1.000 38.86393 599 PHE A C 1
ATOM 681 O O . PHE A 1 89 ? -32.21442 6.45744 -35.29845 1.000 33.66004 599 PHE A O 1
ATOM 689 N N . SER A 1 90 ? -32.30035 8.71470 -35.34600 1.000 37.96253 600 SER A N 1
ATOM 690 C CA . SER A 1 90 ? -33.05781 8.79018 -36.59590 1.000 37.92431 600 SER A CA 1
ATOM 691 C C . SER A 1 90 ? -32.37726 8.00908 -37.70237 1.000 32.41744 600 SER A C 1
ATOM 692 O O . SER A 1 90 ? -31.17656 8.16646 -37.93957 1.000 36.93516 600 SER A O 1
ATOM 695 N N . THR A 1 91 ? -33.17338 7.20017 -38.41029 1.000 37.38736 601 THR A N 1
ATOM 696 C CA . THR A 1 91 ? -32.73380 6.42469 -39.57369 1.000 34.79297 601 THR A CA 1
ATOM 697 C C . THR A 1 91 ? -31.62518 5.43009 -39.23874 1.000 41.56607 601 THR A C 1
ATOM 698 O O . THR A 1 91 ? -30.83192 5.06174 -40.10881 1.000 42.66672 601 THR A O 1
ATOM 702 N N . MET A 1 92 ? -31.53962 4.96757 -37.99349 1.000 37.09593 602 MET A N 1
ATOM 703 C CA . MET A 1 92 ? -30.57794 3.93058 -37.64920 1.000 36.98817 602 MET A CA 1
ATOM 704 C C . MET A 1 92 ? -31.31792 2.61461 -37.43310 1.000 34.90325 602 MET A C 1
ATOM 705 O O . MET A 1 92 ? -32.48597 2.60024 -37.03868 1.000 33.20904 602 MET A O 1
ATOM 710 N N . GLU A 1 93 ? -30.63511 1.50828 -37.69961 1.000 32.46237 603 GLU A N 1
ATOM 711 C CA . GLU A 1 93 ? -31.17099 0.21785 -37.29019 1.000 33.36323 603 GLU A CA 1
ATOM 712 C C . GLU A 1 93 ? -31.22800 0.17085 -35.76773 1.000 32.10022 603 GLU A C 1
ATOM 713 O O . GLU A 1 93 ? -30.47601 0.86793 -35.08058 1.000 30.02825 603 GLU A O 1
ATOM 719 N N . LEU A 1 94 ? -32.16167 -0.62062 -35.24039 1.000 28.03406 604 LEU A N 1
ATOM 720 C CA . LEU A 1 94 ? -32.36846 -0.66054 -33.79366 1.000 29.74533 604 LEU A CA 1
ATOM 721 C C . LEU A 1 94 ? -31.09535 -1.06691 -33.05103 1.000 30.96161 604 LEU A C 1
ATOM 722 O O . LEU A 1 94 ? -30.74655 -0.46706 -32.02551 1.000 25.71628 604 LEU A O 1
ATOM 727 N N . ASP A 1 95 ? -30.38482 -2.07785 -33.55371 1.000 28.50068 605 ASP A N 1
ATOM 728 C CA . ASP A 1 95 ? -29.15149 -2.49821 -32.90034 1.000 25.71595 605 ASP A CA 1
ATOM 729 C C . ASP A 1 95 ? -28.05160 -1.45788 -33.05562 1.000 28.61693 605 ASP A C 1
ATOM 730 O O . ASP A 1 95 ? -27.17697 -1.35220 -32.19055 1.000 26.20455 605 ASP A O 1
ATOM 735 N N . GLU A 1 96 ? -28.04700 -0.71443 -34.15936 1.000 26.72001 606 GLU A N 1
ATOM 736 C CA A GLU A 1 96 ? -27.09734 0.38277 -34.32439 0.558 29.59343 606 GLU A CA 1
ATOM 737 C CA B GLU A 1 96 ? -27.06353 0.35075 -34.27816 0.442 30.17585 606 GLU A CA 1
ATOM 738 C C . GLU A 1 96 ? -27.39120 1.49773 -33.33047 1.000 27.88990 606 GLU A C 1
ATOM 739 O O . GLU A 1 96 ? -26.48627 2.04962 -32.69708 1.000 27.30638 606 GLU A O 1
ATOM 750 N N . ALA A 1 97 ? -28.66780 1.82989 -33.17768 1.000 28.10802 607 ALA A N 1
ATOM 751 C CA . ALA A 1 97 ? -29.06101 2.82204 -32.19100 1.000 29.71552 607 ALA A CA 1
ATOM 752 C C . ALA A 1 97 ? -28.69829 2.35919 -30.78599 1.000 28.43443 607 ALA A C 1
ATOM 753 O O . ALA A 1 97 ? -28.16606 3.13515 -29.98478 1.000 26.04549 607 ALA A O 1
ATOM 755 N N . LEU A 1 98 ? -28.94575 1.08402 -30.48368 1.000 22.72994 608 LEU A N 1
ATOM 756 C CA . LEU A 1 98 ? -28.62795 0.56073 -29.16160 1.000 23.25510 608 LEU A CA 1
ATOM 757 C C . LEU A 1 98 ? -27.12664 0.56830 -28.91254 1.000 27.09506 608 LEU A C 1
ATOM 758 O O . LEU A 1 98 ? -26.68247 0.86109 -27.79327 1.000 23.64965 608 LEU A O 1
ATOM 763 N N . ARG A 1 99 ? -26.32840 0.24921 -29.94290 1.000 22.79511 609 ARG A N 1
ATOM 764 C CA . ARG A 1 99 ? -24.87368 0.33381 -29.81025 1.000 25.38496 609 ARG A CA 1
ATOM 765 C C . ARG A 1 99 ? -24.43149 1.74969 -29.43841 1.000 25.92089 609 ARG A C 1
ATOM 766 O O . ARG A 1 99 ? -23.54680 1.93562 -28.58978 1.000 25.12598 609 ARG A O 1
ATOM 774 N N . LYS A 1 100 ? -25.03499 2.75777 -30.07101 1.000 23.98908 610 LYS A N 1
ATOM 775 C CA . LYS A 1 100 ? -24.72027 4.14974 -29.76354 1.000 26.44657 610 LYS A CA 1
ATOM 776 C C . LYS A 1 100 ? -25.11645 4.50509 -28.33302 1.000 27.49900 610 LYS A C 1
ATOM 777 O O . LYS A 1 100 ? -24.36098 5.17831 -27.61776 1.000 27.29984 610 LYS A O 1
ATOM 783 N N . PHE A 1 101 ? -26.30401 4.06671 -27.90381 1.000 22.24355 611 PHE A N 1
ATOM 784 C CA . PHE A 1 101 ? -26.75263 4.28722 -26.52906 1.000 23.14050 611 PHE A CA 1
ATOM 785 C C . PHE A 1 101 ? -25.80140 3.63897 -25.52757 1.000 24.87801 611 PHE A C 1
ATOM 786 O O . PHE A 1 101 ? -25.32935 4.28963 -24.58003 1.000 26.87374 611 PHE A O 1
ATOM 794 N N . GLN A 1 102 ? -25.49646 2.35668 -25.71495 1.000 21.43833 612 GLN A N 1
ATOM 795 C CA . GLN A 1 102 ? -24.65235 1.68724 -24.73337 1.000 22.45975 612 GLN A CA 1
ATOM 796 C C . GLN A 1 102 ? -23.17714 2.04505 -24.87386 1.000 24.36992 612 GLN A C 1
ATOM 797 O O . GLN A 1 102 ? -22.37911 1.67731 -23.99969 1.000 25.55648 612 GLN A O 1
ATOM 803 N N . ALA A 1 103 ? -22.77687 2.76209 -25.92456 1.000 23.60838 613 ALA A N 1
ATOM 804 C CA . ALA A 1 103 ? -21.40018 3.25952 -25.93971 1.000 25.96958 613 ALA A CA 1
ATOM 805 C C . ALA A 1 103 ? -21.16285 4.25830 -24.80869 1.000 25.81925 613 ALA A C 1
ATOM 806 O O . ALA A 1 103 ? -20.06703 4.30508 -24.23458 1.000 26.37911 613 ALA A O 1
ATOM 808 N N . HIS A 1 104 ? -22.17852 5.04108 -24.46249 1.000 23.92972 614 HIS A N 1
ATOM 809 C CA . HIS A 1 104 ? -22.06896 6.01654 -23.38187 1.000 28.72600 614 HIS A CA 1
ATOM 810 C C . HIS A 1 104 ? -22.30003 5.40565 -22.01060 1.000 24.70299 614 HIS A C 1
ATOM 811 O O . HIS A 1 104 ? -21.75630 5.88706 -21.01205 1.000 25.04523 614 HIS A O 1
ATOM 818 N N . ILE A 1 105 ? -23.14390 4.39448 -21.93299 1.000 23.89752 615 ILE A N 1
ATOM 819 C CA . ILE A 1 105 ? -23.68611 3.91159 -20.67193 1.000 25.24536 615 ILE A CA 1
ATOM 820 C C . ILE A 1 105 ? -23.49120 2.40287 -20.62890 1.000 25.22217 615 ILE A C 1
ATOM 821 O O . ILE A 1 105 ? -23.83505 1.70757 -21.58564 1.000 24.73982 615 ILE A O 1
ATOM 826 N N . ARG A 1 106 ? -22.95087 1.89474 -19.53269 1.000 22.43888 616 ARG A N 1
ATOM 827 C CA . ARG A 1 106 ? -22.83323 0.44542 -19.39446 1.000 27.64625 616 ARG A CA 1
ATOM 828 C C . ARG A 1 106 ? -24.21979 -0.15763 -19.19286 1.000 23.81118 616 ARG A C 1
ATOM 829 O O . ARG A 1 106 ? -24.90014 0.15601 -18.21569 1.000 27.91083 616 ARG A O 1
ATOM 837 N N . VAL A 1 107 ? -24.65692 -0.98242 -20.13379 1.000 25.68102 617 VAL A N 1
ATOM 838 C CA . VAL A 1 107 ? -25.96301 -1.63144 -20.02813 1.000 26.74610 617 VAL A CA 1
ATOM 839 C C . VAL A 1 107 ? -25.73518 -3.08780 -19.62495 1.000 29.85396 617 VAL A C 1
ATOM 840 O O . VAL A 1 107 ? -25.70865 -3.99577 -20.45815 1.000 36.13185 617 VAL A O 1
ATOM 844 N N . GLN A 1 108 ? -25.51467 -3.30726 -18.34311 1.000 31.86096 618 GLN A N 1
ATOM 845 C CA . GLN A 1 108 ? -25.16667 -4.62125 -17.82426 1.000 29.53229 618 GLN A CA 1
ATOM 846 C C . GLN A 1 108 ? -25.42543 -4.56917 -16.33831 1.000 32.50174 618 GLN A C 1
ATOM 847 O O . GLN A 1 108 ? -25.42201 -3.48912 -15.74208 1.000 37.55681 618 GLN A O 1
ATOM 849 N N . GLY A 1 109 ? -25.70290 -5.73199 -15.74589 1.000 33.60982 619 GLY A N 1
ATOM 850 C CA . GLY A 1 109 ? -25.88464 -5.83172 -14.31138 1.000 31.69289 619 GLY A CA 1
ATOM 851 C C . GLY A 1 109 ? -27.29248 -6.28810 -13.96581 1.000 26.21851 619 GLY A C 1
ATOM 852 O O . GLY A 1 109 ? -27.86631 -7.13828 -14.65439 1.000 31.65334 619 GLY A O 1
ATOM 853 N N . GLU A 1 110 ? -27.83663 -5.70436 -12.90935 1.000 29.07434 620 GLU A N 1
ATOM 854 C CA . GLU A 1 110 ? -29.13460 -6.08208 -12.38539 1.000 32.94913 620 GLU A CA 1
ATOM 855 C C . GLU A 1 110 ? -30.20978 -5.96128 -13.46228 1.000 31.17623 620 GLU A C 1
ATOM 856 O O . GLU A 1 110 ? -30.30412 -4.94535 -14.15704 1.000 28.15826 620 GLU A O 1
ATOM 862 N N . ALA A 1 111 ? -31.00827 -7.01908 -13.60854 1.000 28.94658 621 ALA A N 1
ATOM 863 C CA . ALA A 1 111 ? -31.98255 -7.08533 -14.69399 1.000 29.45701 621 ALA A CA 1
ATOM 864 C C . ALA A 1 111 ? -32.97391 -5.93317 -14.63813 1.000 24.81896 621 ALA A C 1
ATOM 865 O O . ALA A 1 111 ? -33.37747 -5.41952 -15.68799 1.000 30.50183 621 ALA A O 1
ATOM 867 N N . GLN A 1 112 ? -33.39296 -5.51646 -13.43483 1.000 27.57645 622 GLN A N 1
ATOM 868 C CA . GLN A 1 112 ? -34.34859 -4.40412 -13.34782 1.000 31.55704 622 GLN A CA 1
ATOM 869 C C . GLN A 1 112 ? -33.74471 -3.10598 -13.87751 1.000 31.19956 622 GLN A C 1
ATOM 870 O O . GLN A 1 112 ? -34.44452 -2.30255 -14.50937 1.000 26.58964 622 GLN A O 1
ATOM 876 N N . LYS A 1 113 ? -32.44791 -2.88358 -13.64906 1.000 28.82122 623 LYS A N 1
ATOM 877 C CA . LYS A 1 113 ? -31.82150 -1.67179 -14.15877 1.000 24.41136 623 LYS A CA 1
ATOM 878 C C . LYS A 1 113 ? -31.62996 -1.76330 -15.66767 1.000 26.45289 623 LYS A C 1
ATOM 879 O O . LYS A 1 113 ? -31.86991 -0.79121 -16.38912 1.000 24.74432 623 LYS A O 1
ATOM 885 N N . VAL A 1 114 ? -31.24463 -2.93590 -16.16753 1.000 25.21327 624 VAL A N 1
ATOM 886 C CA . VAL A 1 114 ? -31.11237 -3.09443 -17.61085 1.000 23.07407 624 VAL A CA 1
ATOM 887 C C . VAL A 1 114 ? -32.44092 -2.82206 -18.29104 1.000 25.49359 624 VAL A C 1
ATOM 888 O O . VAL A 1 114 ? -32.49350 -2.12867 -19.31070 1.000 27.57492 624 VAL A O 1
ATOM 892 N N . GLU A 1 115 ? -33.53722 -3.37111 -17.74084 1.000 27.14208 625 GLU A N 1
ATOM 893 C CA . GLU A 1 115 ? -34.86363 -3.17456 -18.33211 1.000 28.04770 625 GLU A CA 1
ATOM 894 C C . GLU A 1 115 ? -35.23952 -1.69894 -18.35579 1.000 26.18806 625 GLU A C 1
ATOM 895 O O . GLU A 1 115 ? -35.77430 -1.19585 -19.35208 1.000 27.06446 625 GLU A O 1
ATOM 901 N N . ARG A 1 116 ? -34.94449 -0.98453 -17.27101 1.000 22.56296 626 ARG A N 1
ATOM 902 C CA . ARG A 1 116 ? -35.24486 0.43875 -17.20870 1.000 24.71666 626 ARG A CA 1
ATOM 903 C C . ARG A 1 116 ? -34.48631 1.21890 -18.27677 1.000 24.04690 626 ARG A C 1
ATOM 904 O O . ARG A 1 116 ? -35.05731 2.10129 -18.93693 1.000 24.17872 626 ARG A O 1
ATOM 912 N N . LEU A 1 117 ? -33.19508 0.91190 -18.45730 1.000 20.48424 627 LEU A N 1
ATOM 913 C CA . LEU A 1 117 ? -32.39874 1.59595 -19.47120 1.000 21.14216 627 LEU A CA 1
ATOM 914 C C . LEU A 1 117 ? -32.92357 1.29663 -20.87085 1.000 22.90713 627 LEU A C 1
ATOM 915 O O . LEU A 1 117 ? -33.01622 2.19560 -21.71307 1.000 22.19655 627 LEU A O 1
ATOM 920 N N . ILE A 1 118 ? -33.24163 0.02763 -21.14390 1.000 21.68742 628 ILE A N 1
ATOM 921 C CA . ILE A 1 118 ? -33.72427 -0.35320 -22.46903 1.000 23.36402 628 ILE A CA 1
ATOM 922 C C . ILE A 1 118 ? -35.09792 0.26416 -22.74044 1.000 24.78085 628 ILE A C 1
ATOM 923 O O . ILE A 1 118 ? -35.40102 0.64476 -23.87929 1.000 23.63836 628 ILE A O 1
ATOM 928 N N . GLU A 1 119 ? -35.93147 0.39843 -21.70536 1.000 20.91345 629 GLU A N 1
ATOM 929 C CA . GLU A 1 119 ? -37.24126 1.02905 -21.87214 1.000 28.68884 629 GLU A CA 1
ATOM 930 C C . GLU A 1 119 ? -37.10866 2.47493 -22.35212 1.000 30.46643 629 GLU A C 1
ATOM 931 O O . GLU A 1 119 ? -37.72820 2.87275 -23.34917 1.000 25.98868 629 GLU A O 1
ATOM 937 N N . ALA A 1 120 ? -36.30471 3.28327 -21.65333 1.000 26.05110 630 ALA A N 1
ATOM 938 C CA . ALA A 1 120 ? -36.10792 4.66220 -22.08952 1.000 28.06613 630 ALA A CA 1
ATOM 939 C C . ALA A 1 120 ? -35.45998 4.70791 -23.46365 1.000 28.50272 630 ALA A C 1
ATOM 940 O O . ALA A 1 120 ? -35.84688 5.51743 -24.31821 1.000 27.05623 630 ALA A O 1
ATOM 942 N N . PHE A 1 121 ? -34.44745 3.86603 -23.68715 1.000 25.27157 631 PHE A N 1
ATOM 943 C CA . PHE A 1 121 ? -33.81840 3.81786 -24.99903 1.000 26.91578 631 PHE A CA 1
ATOM 944 C C . PHE A 1 121 ? -34.85992 3.55688 -26.08251 1.000 25.74162 631 PHE A C 1
ATOM 945 O O . PHE A 1 121 ? -34.88439 4.23678 -27.11740 1.000 24.60997 631 PHE A O 1
ATOM 953 N N . SER A 1 122 ? -35.74073 2.58228 -25.83733 1.000 24.50096 632 SER A N 1
ATOM 954 C CA . SER A 1 122 ? -36.69643 2.13670 -26.84907 1.000 27.76555 632 SER A CA 1
ATOM 955 C C . SER A 1 122 ? -37.74873 3.20214 -27.12486 1.000 27.22966 632 SER A C 1
ATOM 956 O O . SER A 1 122 ? -38.14668 3.39824 -28.28077 1.000 26.20831 632 SER A O 1
ATOM 959 N N . GLN A 1 123 ? -38.21734 3.88494 -26.07579 1.000 26.27502 633 GLN A N 1
ATOM 960 C CA . GLN A 1 123 ? -39.18607 4.96426 -26.26938 1.000 32.82157 633 GLN A CA 1
ATOM 961 C C . GLN A 1 123 ? -38.60064 6.05082 -27.15500 1.000 31.45592 633 GLN A C 1
ATOM 962 O O . GLN A 1 123 ? -39.27374 6.57031 -28.05704 1.000 29.76600 633 GLN A O 1
ATOM 968 N N . ARG A 1 124 ? -37.32852 6.38134 -26.92931 1.000 26.23404 634 ARG A N 1
ATOM 969 C CA . ARG A 1 124 ? -36.65283 7.37736 -27.74604 1.000 28.33347 634 ARG A CA 1
ATOM 970 C C . ARG A 1 124 ? -36.46485 6.88803 -29.17680 1.000 30.97477 634 ARG A C 1
ATOM 971 O O . ARG A 1 124 ? -36.70656 7.64032 -30.12869 1.000 28.88811 634 ARG A O 1
ATOM 979 N N . TYR A 1 125 ? -36.01716 5.63672 -29.35159 1.000 26.09944 635 TYR A N 1
ATOM 980 C CA . TYR A 1 125 ? -35.91129 5.08036 -30.69582 1.000 27.57143 635 TYR A CA 1
ATOM 981 C C . TYR A 1 125 ? -37.23694 5.21677 -31.43843 1.000 27.79492 635 TYR A C 1
ATOM 982 O O . TYR A 1 125 ? -37.26119 5.62051 -32.60522 1.000 29.17699 635 TYR A O 1
ATOM 991 N N . CYS A 1 126 ? -38.34774 4.90302 -30.76684 1.000 27.55165 636 CYS A N 1
ATOM 992 C CA . CYS A 1 126 ? -39.65966 5.00131 -31.40332 1.000 30.72281 636 CYS A CA 1
ATOM 993 C C . CYS A 1 126 ? -39.97898 6.43720 -31.80266 1.000 35.69744 636 CYS A C 1
ATOM 994 O O . CYS A 1 126 ? -40.52822 6.67900 -32.88585 1.000 34.36915 636 CYS A O 1
ATOM 997 N N . ILE A 1 127 ? -39.66361 7.40312 -30.93250 1.000 34.90185 637 ILE A N 1
ATOM 998 C CA . ILE A 1 127 ? -39.87872 8.80689 -31.28055 1.000 34.24186 637 ILE A CA 1
ATOM 999 C C . ILE A 1 127 ? -39.03629 9.18075 -32.48991 1.000 31.80396 637 ILE A C 1
ATOM 1000 O O . ILE A 1 127 ? -39.48060 9.92487 -33.37463 1.000 36.62342 637 ILE A O 1
ATOM 1005 N N . CYS A 1 128 ? -37.81430 8.65755 -32.56731 1.000 29.20265 638 CYS A N 1
ATOM 1006 C CA . CYS A 1 128 ? -36.94549 9.05126 -33.66178 1.000 33.77403 638 CYS A CA 1
ATOM 1007 C C . CYS A 1 128 ? -37.28215 8.36056 -34.97293 1.000 37.15242 638 CYS A C 1
ATOM 1008 O O . CYS A 1 128 ? -36.83906 8.82799 -36.02674 1.000 32.35648 638 CYS A O 1
ATOM 1011 N N . ASN A 1 129 ? -38.02616 7.25729 -34.94295 1.000 32.40218 639 ASN A N 1
ATOM 1012 C CA . ASN A 1 129 ? -38.20827 6.41785 -36.12995 1.000 34.59022 639 ASN A CA 1
ATOM 1013 C C . ASN A 1 129 ? -39.66996 6.01002 -36.24708 1.000 37.89306 639 ASN A C 1
ATOM 1014 O O . ASN A 1 129 ? -40.00663 4.82152 -36.20201 1.000 35.93479 639 ASN A O 1
ATOM 1019 N N . PRO A 1 130 ? -40.57332 6.98488 -36.42104 1.000 35.59500 640 PRO A N 1
ATOM 1020 C CA . PRO A 1 130 ? -42.00504 6.64820 -36.50410 1.000 40.03199 640 PRO A CA 1
ATOM 1021 C C . PRO A 1 130 ? -42.33453 5.68444 -37.63141 1.000 41.46653 640 PRO A C 1
ATOM 1022 O O . PRO A 1 130 ? -43.28039 4.89262 -37.50126 1.000 42.28993 640 PRO A O 1
ATOM 1026 N N . GLY A 1 131 ? -41.56993 5.71604 -38.72666 1.000 38.67534 641 GLY A N 1
ATOM 1027 C CA . GLY A 1 131 ? -41.83777 4.81224 -39.83289 1.000 43.15692 641 GLY A CA 1
ATOM 1028 C C . GLY A 1 131 ? -41.51136 3.37023 -39.50130 1.000 44.96546 641 GLY A C 1
ATOM 1029 O O . GLY A 1 131 ? -42.26305 2.45755 -39.85751 1.000 43.46352 641 GLY A O 1
ATOM 1030 N N . VAL A 1 132 ? -40.38699 3.14225 -38.82021 1.000 41.42682 642 VAL A N 1
ATOM 1031 C CA . VAL A 1 132 ? -40.06760 1.80031 -38.34122 1.000 40.05027 642 VAL A CA 1
ATOM 1032 C C . VAL A 1 132 ? -41.17540 1.29371 -37.43048 1.000 40.77982 642 VAL A C 1
ATOM 1033 O O . VAL A 1 132 ? -41.64085 0.15177 -37.55223 1.000 44.11725 642 VAL A O 1
ATOM 1037 N N . VAL A 1 133 ? -41.62695 2.14526 -36.51228 1.000 35.56080 643 VAL A N 1
ATOM 1038 C CA . VAL A 1 133 ? -42.59772 1.71415 -35.51613 1.000 36.26398 643 VAL A CA 1
ATOM 1039 C C . VAL A 1 133 ? -43.88720 1.25406 -36.18233 1.000 40.65677 643 VAL A C 1
ATOM 1040 O O . VAL A 1 133 ? -44.48465 0.24742 -35.77894 1.000 39.85627 643 VAL A O 1
ATOM 1044 N N . ARG A 1 134 ? -44.33508 1.98596 -37.21194 1.000 38.56260 644 ARG A N 1
ATOM 1045 C CA . ARG A 1 134 ? -45.61743 1.69194 -37.84811 1.000 44.84594 644 ARG A CA 1
ATOM 1046 C C . ARG A 1 134 ? -45.62774 0.32561 -38.52559 1.000 38.87414 644 ARG A C 1
ATOM 1047 O O . ARG A 1 134 ? -46.69572 -0.26584 -38.69625 1.000 45.25237 644 ARG A O 1
ATOM 1049 N N . GLN A 1 135 ? -44.46094 -0.19005 -38.92148 1.000 41.58393 645 GLN A N 1
ATOM 1050 C CA . GLN A 1 135 ? -44.40546 -1.51354 -39.53527 1.000 42.18163 645 GLN A CA 1
ATOM 1051 C C . GLN A 1 135 ? -44.87613 -2.62196 -38.59400 1.000 44.06485 645 GLN A C 1
ATOM 1052 O O . GLN A 1 135 ? -45.26333 -3.69642 -39.06633 1.000 45.80102 645 GLN A O 1
ATOM 1054 N N . PHE A 1 136 ? -44.86555 -2.39507 -37.28485 1.000 40.25790 646 PHE A N 1
ATOM 1055 C CA . PHE A 1 136 ? -45.20721 -3.43605 -36.32885 1.000 36.56928 646 PHE A CA 1
ATOM 1056 C C . PHE A 1 136 ? -46.64959 -3.31389 -35.88804 1.000 39.92307 646 PHE A C 1
ATOM 1057 O O . PHE A 1 136 ? -47.23514 -2.23331 -35.90715 1.000 39.32275 646 PHE A O 1
ATOM 1065 N N . ARG A 1 137 ? -47.21537 -4.44120 -35.47127 1.000 38.51303 647 ARG A N 1
ATOM 1066 C CA . ARG A 1 137 ? -48.56454 -4.42352 -34.92976 1.000 36.13038 647 ARG A CA 1
ATOM 1067 C C . ARG A 1 137 ? -48.61316 -3.83727 -33.52939 1.000 41.98131 647 ARG A C 1
ATOM 1068 O O . ARG A 1 137 ? -49.66087 -3.33164 -33.11364 1.000 35.19337 647 ARG A O 1
ATOM 1076 N N . ASN A 1 138 ? -47.50905 -3.90215 -32.79575 1.000 36.49289 648 ASN A N 1
ATOM 1077 C CA . ASN A 1 138 ? -47.43439 -3.42932 -31.42500 1.00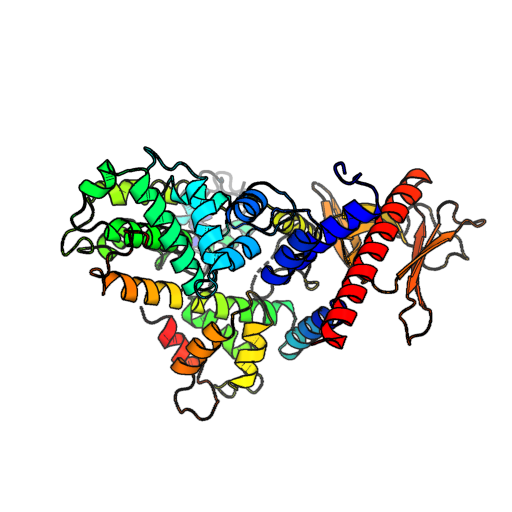0 34.77790 648 ASN A CA 1
ATOM 1078 C C . ASN A 1 138 ? -46.11187 -2.69712 -31.26400 1.000 33.82762 648 ASN A C 1
ATOM 1079 O O . ASN A 1 138 ? -45.05072 -3.29983 -31.48159 1.000 31.69579 648 ASN A O 1
ATOM 1084 N N . PRO A 1 139 ? -46.12653 -1.40460 -30.91439 1.000 33.74013 649 PRO A N 1
ATOM 1085 C CA . PRO A 1 139 ? -44.85775 -0.68453 -30.75894 1.000 36.32640 649 PRO A CA 1
ATOM 1086 C C . PRO A 1 139 ? -43.99351 -1.26058 -29.66137 1.000 32.92709 649 PRO A C 1
ATOM 1087 O O . PRO A 1 139 ? -42.76940 -1.09737 -29.71820 1.000 35.36730 649 PRO A O 1
ATOM 1091 N N . ASP A 1 140 ? -44.58012 -1.96621 -28.68713 1.000 30.72703 650 ASP A N 1
ATOM 1092 C CA . ASP A 1 140 ? -43.75712 -2.59074 -27.66135 1.000 34.03385 650 ASP A CA 1
ATOM 1093 C C . ASP A 1 140 ? -42.84966 -3.67404 -28.21907 1.000 31.98767 650 ASP A C 1
ATOM 1094 O O . ASP A 1 140 ? -41.89906 -4.06090 -27.53424 1.000 31.08218 650 ASP A O 1
ATOM 1099 N N . THR A 1 141 ? -43.09858 -4.14918 -29.44467 1.000 29.28212 651 THR A N 1
ATOM 1100 C CA . THR A 1 141 ? -42.18076 -5.10129 -30.06272 1.000 28.92484 651 THR A CA 1
ATOM 1101 C C . THR A 1 141 ? -40.77024 -4.53836 -30.15823 1.000 29.84545 651 THR A C 1
ATOM 1102 O O . THR A 1 141 ? -39.79282 -5.28963 -30.05592 1.000 25.05789 651 THR A O 1
ATOM 1106 N N . ILE A 1 142 ? -40.64857 -3.22191 -30.34825 1.000 27.89968 652 ILE A N 1
ATOM 1107 C CA . ILE A 1 142 ? -39.33713 -2.57938 -30.40425 1.000 28.27509 652 ILE A CA 1
ATOM 1108 C C . ILE A 1 142 ? -38.59466 -2.78554 -29.09255 1.000 25.73573 652 ILE A C 1
ATOM 1109 O O . ILE A 1 142 ? -37.38737 -3.07674 -29.06437 1.000 25.08577 652 ILE A O 1
ATOM 1114 N N . PHE A 1 143 ? -39.30126 -2.59641 -27.98502 1.000 27.70341 653 PHE A N 1
ATOM 1115 C CA . PHE A 1 143 ? -38.68605 -2.74904 -26.67624 1.000 25.30066 653 PHE A CA 1
ATOM 1116 C C . PHE A 1 143 ? -38.28739 -4.20026 -26.43337 1.000 26.52286 653 PHE A C 1
ATOM 1117 O O . PHE A 1 143 ? -37.19219 -4.47388 -25.92659 1.000 25.31640 653 PHE A O 1
ATOM 1125 N N . ILE A 1 144 ? -39.14317 -5.14642 -26.82985 1.000 23.97034 654 ILE A N 1
ATOM 1126 C CA . ILE A 1 144 ? -38.81037 -6.55913 -26.65653 1.000 25.22559 654 ILE A CA 1
ATOM 1127 C C . ILE A 1 144 ? -37.61618 -6.93827 -27.51040 1.000 24.09262 654 ILE A C 1
ATOM 1128 O O . ILE A 1 144 ? -36.72747 -7.67628 -27.06576 1.000 27.04939 654 ILE A O 1
ATOM 1133 N N . LEU A 1 145 ? -37.55648 -6.42954 -28.74372 1.000 22.14432 655 LEU A N 1
ATOM 1134 C CA . LEU A 1 145 ? -36.42386 -6.74866 -29.59643 1.000 24.51703 655 LEU A CA 1
ATOM 1135 C C . LEU A 1 145 ? -35.13403 -6.11901 -29.06439 1.000 25.25453 655 LEU A C 1
ATOM 1136 O O . LEU A 1 145 ? -34.07372 -6.75274 -29.09317 1.000 23.96645 655 LEU A O 1
ATOM 1141 N N . ALA A 1 146 ? -35.20225 -4.88011 -28.55565 1.000 23.94863 656 ALA A N 1
ATOM 1142 C CA . ALA A 1 146 ? -34.00257 -4.25770 -27.99170 1.000 21.76046 656 ALA A CA 1
ATOM 1143 C C . ALA A 1 146 ? -33.47439 -5.05511 -26.79775 1.000 21.87169 656 ALA A C 1
ATOM 1144 O O . ALA A 1 146 ? -32.25625 -5.24086 -26.65072 1.000 23.40742 656 ALA A O 1
ATOM 1146 N N . PHE A 1 147 ? -34.37910 -5.52370 -25.93221 1.000 23.65964 657 PHE A N 1
ATOM 1147 C CA . PHE A 1 147 ? -33.98908 -6.40679 -24.83666 1.000 26.14702 657 PHE A CA 1
ATOM 1148 C C . PHE A 1 147 ? -33.36012 -7.69082 -25.36367 1.000 25.57397 657 PHE A C 1
ATOM 1149 O O . PHE A 1 147 ? -32.32271 -8.12706 -24.85542 1.000 26.26388 657 PHE A O 1
ATOM 1157 N N . ALA A 1 148 ? -33.94280 -8.28299 -26.41827 1.000 25.87629 658 ALA A N 1
ATOM 1158 C CA . ALA A 1 148 ? -33.36946 -9.49404 -27.00994 1.000 27.09491 658 ALA A CA 1
ATOM 1159 C C . ALA A 1 148 ? -31.98769 -9.25683 -27.59132 1.000 25.89009 658 ALA A C 1
ATOM 1160 O O . ALA A 1 148 ? -31.15609 -10.17770 -27.62642 1.000 22.93986 658 ALA A O 1
ATOM 1162 N N . ILE A 1 149 ? -31.73296 -8.05450 -28.10123 1.000 23.15767 659 ILE A N 1
ATOM 1163 C CA . ILE A 1 149 ? -30.41262 -7.77117 -28.64478 1.000 24.84531 659 ILE A CA 1
ATOM 1164 C C . ILE A 1 149 ? -29.37945 -7.73580 -27.52501 1.000 24.63660 659 ILE A C 1
ATOM 1165 O O . ILE A 1 149 ? -28.27204 -8.26706 -27.66686 1.000 25.37059 659 ILE A O 1
ATOM 1170 N N . ILE A 1 150 ? -29.72806 -7.13288 -26.38764 1.000 24.58585 660 ILE A N 1
ATOM 1171 C CA . ILE A 1 150 ? -28.82453 -7.15868 -25.23411 1.000 25.07402 660 ILE A CA 1
ATOM 1172 C C . ILE A 1 150 ? -28.54158 -8.59787 -24.81214 1.000 24.36037 660 ILE A C 1
ATOM 1173 O O . ILE A 1 150 ? -27.38653 -8.98732 -24.59903 1.000 23.41989 660 ILE A O 1
ATOM 1178 N N . LEU A 1 151 ? -29.60220 -9.40298 -24.68606 1.000 24.41877 661 LEU A N 1
ATOM 1179 C CA . LEU A 1 151 ? -29.46691 -10.82382 -24.36290 1.000 24.73686 661 LEU A CA 1
ATOM 1180 C C . LEU A 1 151 ? -28.57283 -11.54543 -25.36237 1.000 28.31410 661 LEU A C 1
ATOM 1181 O O . LEU A 1 151 ? -27.70199 -12.33857 -24.97915 1.000 28.71911 661 LEU A O 1
ATOM 1186 N N . LEU A 1 152 ? -28.79907 -11.30466 -26.65692 1.000 24.75842 662 LEU A N 1
ATOM 1187 C CA . LEU A 1 152 ? -28.00383 -11.96589 -27.68402 1.000 22.22034 662 LEU A CA 1
ATOM 1188 C C . LEU A 1 152 ? -26.53251 -11.60543 -27.56206 1.000 28.11550 662 LEU A C 1
ATOM 1189 O O . LEU A 1 152 ? -25.66166 -12.47967 -27.65095 1.000 27.20748 662 LEU A O 1
ATOM 1194 N N . ASN A 1 153 ? -26.23150 -10.32425 -27.34187 1.000 25.92874 663 ASN A N 1
ATOM 1195 C CA . ASN A 1 153 ? -24.83389 -9.91261 -27.25870 1.000 26.68615 663 ASN A CA 1
ATOM 1196 C C . ASN A 1 153 ? -24.12323 -10.62284 -26.10961 1.000 26.21107 663 ASN A C 1
ATOM 1197 O O . ASN A 1 153 ? -23.01507 -11.14636 -26.27667 1.000 29.73626 663 ASN A O 1
ATOM 1202 N N . THR A 1 154 ? -24.76872 -10.68687 -24.94305 1.000 25.21766 664 THR A N 1
ATOM 1203 C CA . THR A 1 154 ? -24.20125 -11.42780 -23.82298 1.000 30.40168 664 THR A CA 1
ATOM 1204 C C . THR A 1 154 ? -24.04165 -12.90115 -24.16438 1.000 31.45840 664 THR A C 1
ATOM 1205 O O . THR A 1 154 ? -22.98229 -13.48790 -23.93633 1.000 31.24559 664 THR A O 1
ATOM 1209 N N . ASP A 1 155 ? -25.10412 -13.52113 -24.68654 1.000 27.69312 665 ASP A N 1
ATOM 1210 C CA . ASP A 1 155 ? -25.03735 -14.91829 -25.10190 1.000 28.75709 665 ASP A CA 1
ATOM 1211 C C . ASP A 1 155 ? -23.86794 -15.18033 -26.04141 1.000 29.65454 665 ASP A C 1
ATOM 1212 O O . ASP A 1 155 ? -23.10061 -16.13239 -25.84794 1.000 33.49494 665 ASP A O 1
ATOM 1217 N N . MET A 1 156 ? -23.73267 -14.36418 -27.08652 1.000 24.77723 666 MET A N 1
ATOM 1218 C CA . MET A 1 156 ? -22.71085 -14.61139 -28.10137 1.000 26.91223 666 MET A CA 1
ATOM 1219 C C . MET A 1 156 ? -21.28452 -14.48652 -27.55330 1.000 31.72899 666 MET A C 1
ATOM 1220 O O . MET A 1 156 ? -20.37029 -15.19036 -28.01143 1.000 31.95441 666 MET A O 1
ATOM 1225 N N . TYR A 1 157 ? -21.06017 -13.60631 -26.58529 1.000 28.42605 667 TYR A N 1
ATOM 1226 C CA . TYR A 1 157 ? -19.69984 -13.27512 -26.19113 1.000 29.52857 667 TYR A CA 1
ATOM 1227 C C . TYR A 1 157 ? -19.36080 -13.62546 -24.74550 1.000 29.98501 667 TYR A C 1
ATOM 1228 O O . TYR A 1 157 ? -18.23430 -13.36279 -24.31693 1.000 31.77274 667 TYR A O 1
ATOM 1237 N N . SER A 1 158 ? -20.28495 -14.20565 -23.97701 1.000 32.58425 668 SER A N 1
ATOM 1238 C CA . SER A 1 158 ? -20.02071 -14.48116 -22.56655 1.000 37.00396 668 SER A CA 1
ATOM 1239 C C . SER A 1 158 ? -19.46539 -15.88659 -22.41671 1.000 41.40669 668 SER A C 1
ATOM 1240 O O . SER A 1 158 ? -20.17039 -16.85280 -22.73997 1.000 42.02067 668 SER A O 1
ATOM 1243 N N . PRO A 1 159 ? -18.23464 -16.04799 -21.91590 1.000 42.19900 669 PRO A N 1
ATOM 1244 C CA . PRO A 1 159 ? -17.67373 -17.39913 -21.73026 1.000 40.38772 669 PRO A CA 1
ATOM 1245 C C . PRO A 1 159 ? -18.53303 -18.30610 -20.87406 1.000 42.60315 669 PRO A C 1
ATOM 1246 O O . PRO A 1 159 ? -18.43690 -19.53132 -20.99986 1.000 52.05808 669 PRO A O 1
ATOM 1250 N N . ASN A 1 160 ? -19.38040 -17.75507 -20.01989 1.000 37.14267 670 ASN A N 1
ATOM 1251 C CA . ASN A 1 160 ? -20.19952 -18.58499 -19.15383 1.000 44.90883 670 ASN A CA 1
ATOM 1252 C C . ASN A 1 160 ? -21.37418 -19.24366 -19.89104 1.000 49.88023 670 ASN A C 1
ATOM 1253 O O . ASN A 1 160 ? -22.12518 -20.01570 -19.27701 1.000 46.99896 670 ASN A O 1
ATOM 1258 N N . VAL A 1 161 ? -21.53947 -18.96879 -21.18461 1.000 47.71831 671 VAL A N 1
ATOM 1259 C CA . VAL A 1 161 ? -22.43537 -19.71559 -22.06318 1.000 44.54368 671 VAL A CA 1
ATOM 1260 C C . VAL A 1 161 ? -21.54913 -20.48337 -23.03700 1.000 41.72193 671 VAL A C 1
ATOM 1261 O O . VAL A 1 161 ? -20.90011 -19.88412 -23.90360 1.000 38.35787 671 VAL A O 1
ATOM 1265 N N . LYS A 1 162 ? -21.49743 -21.80526 -22.88046 1.000 44.51067 672 LYS A N 1
ATOM 1266 C CA . LYS A 1 162 ? -20.62323 -22.62678 -23.70956 1.000 44.31271 672 LYS A CA 1
ATOM 1267 C C . LYS A 1 162 ? -21.03253 -22.52571 -25.18036 1.000 43.57920 672 LYS A C 1
ATOM 1268 O O . LYS A 1 162 ? -22.21330 -22.34435 -25.49144 1.000 44.76704 672 LYS A O 1
ATOM 1274 N N . PRO A 1 163 ? -20.07256 -22.62880 -26.10917 1.000 44.83606 673 PRO A N 1
ATOM 1275 C CA . PRO A 1 163 ? -20.41697 -22.43200 -27.52876 1.000 43.33808 673 PRO A CA 1
ATOM 1276 C C . PRO A 1 163 ? -21.49683 -23.38071 -28.02219 1.000 48.78663 673 PRO A C 1
ATOM 1277 O O . PRO A 1 163 ? -22.33739 -22.97951 -28.83537 1.000 46.68093 673 PRO A O 1
ATOM 1281 N N . GLU A 1 164 ? -21.51142 -24.62540 -27.53581 1.000 47.39006 674 GLU A N 1
ATOM 1282 C CA . GLU A 1 164 ? -22.55918 -25.56194 -27.92716 1.000 51.92516 674 GLU A CA 1
ATOM 1283 C C . GLU A 1 164 ? -23.92467 -25.12609 -27.42773 1.000 49.85980 674 GLU A C 1
ATOM 1284 O O . GLU A 1 164 ? -24.94220 -25.54417 -27.99230 1.000 50.73487 674 GLU A O 1
ATOM 1286 N N . ARG A 1 165 ? -23.97190 -24.31072 -26.37408 1.000 45.48942 675 ARG A N 1
ATOM 1287 C CA . ARG A 1 165 ? -25.23002 -23.78360 -25.87604 1.000 44.49490 675 ARG A CA 1
ATOM 1288 C C . ARG A 1 165 ? -25.56698 -22.41359 -26.44830 1.000 37.47256 675 ARG A C 1
ATOM 1289 O O . ARG A 1 165 ? -26.69828 -21.95673 -26.26877 1.000 41.20185 675 ARG A O 1
ATOM 1297 N N . LYS A 1 166 ? -24.63147 -21.75588 -27.13180 1.000 38.11032 676 LYS A N 1
ATOM 1298 C CA . LYS A 1 166 ? -24.88810 -20.40963 -27.62858 1.000 37.78982 676 LYS A CA 1
ATOM 1299 C C . LYS A 1 166 ? -25.97013 -20.43314 -28.70577 1.000 40.30855 676 LYS A C 1
ATOM 1300 O O . LYS A 1 166 ? -26.13566 -21.41800 -29.42997 1.000 31.22069 676 LYS A O 1
ATOM 1306 N N . MET A 1 167 ? -26.7033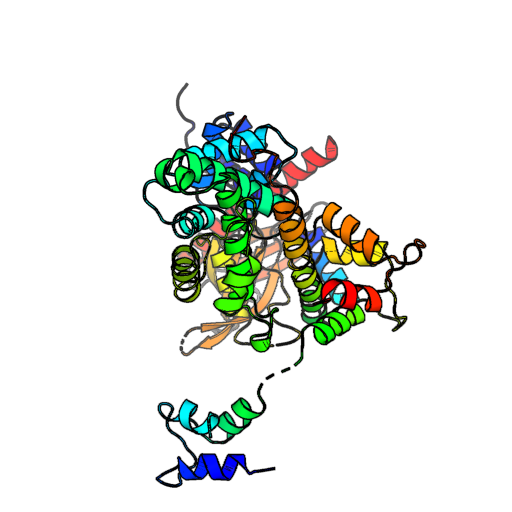5 -19.32493 -28.81100 1.000 34.40496 677 MET A N 1
ATOM 1307 C CA . MET A 1 167 ? -27.76077 -19.19945 -29.81092 1.000 31.07008 677 MET A CA 1
ATOM 1308 C C . MET A 1 167 ? -27.16579 -19.08488 -31.21161 1.000 28.18067 677 MET A C 1
ATOM 1309 O O . MET A 1 167 ? -26.39515 -18.16437 -31.48922 1.000 30.46077 677 MET A O 1
ATOM 1314 N N . LYS A 1 168 ? -27.52516 -20.00085 -32.10300 1.000 29.63695 678 LYS A N 1
ATOM 1315 C CA . LYS A 1 168 ? -27.22979 -19.75208 -33.50711 1.000 30.09321 678 LYS A CA 1
ATOM 1316 C C . LYS A 1 168 ? -28.29501 -18.82781 -34.08018 1.000 28.51608 678 LYS A C 1
ATOM 1317 O O . LYS A 1 168 ? -29.25530 -18.47478 -33.39938 1.000 27.98587 678 LYS A O 1
ATOM 1323 N N . LEU A 1 169 ? -28.11077 -18.42213 -35.34384 1.000 28.06887 679 LEU A N 1
ATOM 1324 C CA . LEU A 1 169 ? -29.05943 -17.51273 -35.98819 1.000 28.31029 679 LEU A CA 1
ATOM 1325 C C . LEU A 1 169 ? -30.50110 -17.99211 -35.83401 1.000 28.51180 679 LEU A C 1
ATOM 1326 O O . LEU A 1 169 ? -31.38978 -17.22428 -35.44369 1.000 25.81542 679 LEU A O 1
ATOM 1331 N N . GLU A 1 170 ? -30.74982 -19.26920 -36.10876 1.000 28.40933 680 GLU A N 1
ATOM 1332 C CA . GLU A 1 170 ? -32.12630 -19.75509 -36.07226 1.000 29.98565 680 GLU A CA 1
ATOM 1333 C C . GLU A 1 170 ? -32.66987 -19.82470 -34.65509 1.000 27.67469 680 GLU A C 1
ATOM 1334 O O . GLU A 1 170 ? -33.88198 -19.67693 -34.46010 1.000 30.39502 680 GLU A O 1
ATOM 1340 N N . ASP A 1 171 ? -31.80914 -20.07188 -33.66248 1.000 25.44149 681 ASP A N 1
ATOM 1341 C CA . ASP A 1 171 ? -32.25487 -20.02724 -32.27305 1.000 27.45808 681 ASP A CA 1
ATOM 1342 C C . ASP A 1 171 ? -32.71608 -18.62278 -31.91102 1.000 26.70043 681 ASP A C 1
ATOM 1343 O O . ASP A 1 171 ? -33.73435 -18.44640 -31.22988 1.000 28.77523 681 ASP A O 1
ATOM 1348 N N . PHE A 1 172 ? -31.94697 -17.61695 -32.32845 1.000 26.43945 682 PHE A N 1
ATOM 1349 C CA . PHE A 1 172 ? -32.30484 -16.22626 -32.07893 1.000 26.76039 682 PHE A CA 1
ATOM 1350 C C . PHE A 1 172 ? -33.65350 -15.88740 -32.70548 1.000 27.17987 682 PHE A C 1
ATOM 1351 O O . PHE A 1 172 ? -34.52959 -15.30626 -32.05085 1.000 25.09362 682 PHE A O 1
ATOM 1359 N N . ILE A 1 173 ? -33.83821 -16.26570 -33.97590 1.000 27.13768 683 ILE A N 1
ATOM 1360 C CA . ILE A 1 173 ? -35.09622 -16.01139 -34.67344 1.000 24.42265 683 ILE A CA 1
ATOM 1361 C C . ILE A 1 173 ? -36.25455 -16.74229 -34.00265 1.000 26.64711 683 ILE A C 1
ATOM 1362 O O . ILE A 1 173 ? -37.29612 -16.14658 -33.69668 1.000 26.44438 683 ILE A O 1
ATOM 1367 N N . LYS A 1 174 ? -36.10710 -18.04550 -33.77983 1.000 24.82405 684 LYS A N 1
ATOM 1368 C CA . LYS A 1 174 ? -37.23137 -18.81135 -33.24182 1.000 24.73445 684 LYS A CA 1
ATOM 1369 C C . LYS A 1 174 ? -37.61472 -18.35643 -31.83781 1.000 28.82201 684 LYS A C 1
ATOM 1370 O O . LYS A 1 174 ? -38.79430 -18.39487 -31.47115 1.000 24.54486 684 LYS A O 1
ATOM 1376 N N . ASN A 1 175 ? -36.63900 -17.95203 -31.02358 1.000 27.71596 685 ASN A N 1
ATOM 1377 C CA . ASN A 1 175 ? -36.95900 -17.49131 -29.67425 1.000 27.85660 685 ASN A CA 1
ATOM 1378 C C . ASN A 1 175 ? -37.87387 -16.26539 -29.68441 1.000 26.96253 685 ASN A C 1
ATOM 1379 O O . ASN A 1 175 ? -38.58829 -16.02419 -28.70561 1.000 29.43421 685 ASN A O 1
ATOM 1384 N N . LEU A 1 176 ? -37.88639 -15.49798 -30.77068 1.000 26.56596 686 LEU A N 1
ATOM 1385 C CA . LEU A 1 176 ? -38.74369 -14.31872 -30.87850 1.000 26.21306 686 LEU A CA 1
ATOM 1386 C C . LEU A 1 176 ? -40.04774 -14.59801 -31.62066 1.000 28.70536 686 LEU A C 1
ATOM 1387 O O . LEU A 1 176 ? -40.83027 -13.66368 -31.86339 1.000 29.15264 686 LEU A O 1
ATOM 1392 N N . ARG A 1 177 ? -40.28888 -15.85451 -32.00119 1.000 28.77886 687 ARG A N 1
ATOM 1393 C CA . ARG A 1 177 ? -41.47901 -16.21630 -32.77147 1.000 26.02142 687 ARG A CA 1
ATOM 1394 C C . ARG A 1 177 ? -42.75238 -15.66768 -32.13660 1.000 27.23967 687 ARG A C 1
ATOM 1395 O O . ARG A 1 177 ? -42.99782 -15.85692 -30.94387 1.000 28.10206 687 ARG A O 1
ATOM 1403 N N . GLY A 1 178 ? -43.55961 -14.97203 -32.94320 1.000 28.44963 688 GLY A N 1
ATOM 1404 C CA . GLY A 1 178 ? -44.89541 -14.59057 -32.53106 1.000 31.73026 688 GLY A CA 1
ATOM 1405 C C . GLY A 1 178 ? -44.97201 -13.42296 -31.57987 1.000 32.60329 688 GLY A C 1
ATOM 1406 O O . GLY A 1 178 ? -46.05606 -13.14114 -31.04892 1.000 30.74790 688 GLY A O 1
ATOM 1407 N N . VAL A 1 179 ? -43.86603 -12.70994 -31.35890 1.000 28.48071 689 VAL A N 1
ATOM 1408 C CA . VAL A 1 179 ? -43.87560 -11.69917 -30.30839 1.000 27.43423 689 VAL A CA 1
ATOM 1409 C C . VAL A 1 179 ? -44.67255 -10.45530 -30.71597 1.000 32.41852 689 VAL A C 1
ATOM 1410 O O . VAL A 1 179 ? -45.16221 -9.71902 -29.84750 1.000 31.64574 689 VAL A O 1
ATOM 1414 N N . ASP A 1 180 ? -44.84500 -10.19958 -32.01335 1.000 29.26076 690 ASP A N 1
ATOM 1415 C CA . ASP A 1 180 ? -45.55311 -8.99101 -32.44542 1.000 31.14005 690 ASP A CA 1
ATOM 1416 C C . ASP A 1 180 ? -47.05573 -9.27409 -32.48676 1.000 32.15428 690 ASP A C 1
ATOM 1417 O O . ASP A 1 180 ? -47.67053 -9.40335 -33.54281 1.000 34.37716 690 ASP A O 1
ATOM 1422 N N . ASP A 1 181 ? -47.63513 -9.38654 -31.29062 1.000 33.22458 691 ASP A N 1
ATOM 1423 C CA . ASP A 1 181 ? -49.05523 -9.71589 -31.11816 1.000 40.15926 691 ASP A CA 1
ATOM 1424 C C . ASP A 1 181 ? -49.44215 -10.96723 -31.91171 1.000 38.74619 691 ASP A C 1
ATOM 1425 O O . ASP A 1 181 ? -50.43984 -10.98888 -32.63400 1.000 38.65946 691 ASP A O 1
ATOM 1430 N N . GLY A 1 182 ? -48.62912 -12.01667 -31.79479 1.000 37.02518 692 GLY A N 1
ATOM 1431 C CA . GLY A 1 182 ? -48.87408 -13.25870 -32.50469 1.000 31.67670 692 GLY A CA 1
ATOM 1432 C C . GLY A 1 182 ? -48.16257 -13.38432 -33.83824 1.000 34.43398 692 GLY A C 1
ATOM 1433 O O . GLY A 1 182 ? -48.06399 -14.49474 -34.37076 1.000 36.75101 692 GLY A O 1
ATOM 1434 N N . GLU A 1 183 ? -47.66097 -12.29190 -34.38975 1.000 33.44102 693 GLU A N 1
ATOM 1435 C CA . GLU A 1 183 ? -46.92727 -12.30672 -35.64342 1.000 32.35415 693 GLU A CA 1
ATOM 1436 C C . GLU A 1 183 ? -45.43249 -12.28294 -35.37375 1.000 33.14015 693 GLU A C 1
ATOM 1437 O O . GLU A 1 183 ? -44.97849 -11.90241 -34.29041 1.000 32.66709 693 GLU A O 1
ATOM 1443 N N . ASP A 1 184 ? -44.67208 -12.69618 -36.38232 1.000 30.12112 694 ASP A N 1
ATOM 1444 C CA . ASP A 1 184 ? -43.22271 -12.63308 -36.32178 1.000 29.07732 694 ASP A CA 1
ATOM 1445 C C . ASP A 1 184 ? -42.71506 -11.24374 -36.67801 1.000 33.79234 694 ASP A C 1
ATOM 1446 O O . ASP A 1 184 ? -43.27609 -10.56076 -37.53710 1.000 30.20985 694 ASP A O 1
ATOM 1451 N N . ILE A 1 185 ? -41.62560 -10.84239 -36.03354 1.000 30.83319 695 ILE A N 1
ATOM 1452 C CA . ILE A 1 185 ? -40.80827 -9.76473 -36.59371 1.000 30.67383 695 ILE A CA 1
ATOM 1453 C C . ILE A 1 185 ? -40.29307 -10.22457 -37.94617 1.000 29.88178 695 ILE A C 1
ATOM 1454 O O . ILE A 1 185 ? -39.90327 -11.40267 -38.08065 1.000 32.25839 695 ILE A O 1
ATOM 1459 N N . PRO A 1 186 ? -40.25589 -9.36902 -38.96751 1.000 33.16518 696 PRO A N 1
ATOM 1460 C CA . PRO A 1 186 ? -39.79483 -9.81149 -40.28919 1.000 31.51238 696 PRO A CA 1
ATOM 1461 C C . PRO A 1 186 ? -38.44252 -10.50612 -40.21384 1.000 33.27109 696 PRO A C 1
ATOM 1462 O O . PRO A 1 186 ? -37.48164 -9.99540 -39.62186 1.000 31.48605 696 PRO A O 1
ATOM 1466 N N . ARG A 1 187 ? -38.38438 -11.69465 -40.81463 1.000 29.34885 697 ARG A N 1
ATOM 1467 C CA . ARG A 1 187 ? -37.23075 -12.56387 -40.66749 1.000 30.63192 697 ARG A CA 1
ATOM 1468 C C . ARG A 1 187 ? -35.93280 -11.84827 -41.02726 1.000 32.50940 697 ARG A C 1
ATOM 1469 O O . ARG A 1 187 ? -34.91709 -11.98669 -40.33083 1.000 31.12418 697 ARG A O 1
ATOM 1477 N N . GLU A 1 188 ? -35.94926 -11.06823 -42.10905 1.000 31.00821 698 GLU A N 1
ATOM 1478 C CA . GLU A 1 188 ? -34.72815 -10.41400 -42.56572 1.000 33.23432 698 GLU A CA 1
ATOM 1479 C C . GLU A 1 188 ? -34.26542 -9.32974 -41.59588 1.000 29.29752 698 GLU A C 1
ATOM 1480 O O . GLU A 1 188 ? -33.07152 -9.04049 -41.53489 1.000 34.04559 698 GLU A O 1
ATOM 1486 N N . MET A 1 189 ? -35.18434 -8.70716 -40.85224 1.000 33.13763 699 MET A N 1
ATOM 1487 C CA . MET A 1 189 ? -34.77118 -7.77263 -39.80903 1.000 33.16278 699 MET A CA 1
ATOM 1488 C C . MET A 1 189 ? -33.93983 -8.48995 -38.75251 1.000 34.64351 699 MET A C 1
ATOM 1489 O O . MET A 1 189 ? -32.84630 -8.04184 -38.39264 1.000 29.47353 699 MET A O 1
ATOM 1494 N N . LEU A 1 190 ? -34.43715 -9.62645 -38.26095 1.000 30.29198 700 LEU A N 1
ATOM 1495 C CA . LEU A 1 190 ? -33.68949 -10.39696 -37.27045 1.000 30.12237 700 LEU A CA 1
ATOM 1496 C C . LEU A 1 190 ? -32.36897 -10.89637 -37.83337 1.000 30.29696 700 LEU A C 1
ATOM 1497 O O . LEU A 1 190 ? -31.36272 -10.97529 -37.11343 1.000 29.18277 700 LEU A O 1
ATOM 1502 N N . MET A 1 191 ? -32.33835 -11.23771 -39.12587 1.000 29.17038 701 MET A N 1
ATOM 1503 C CA . MET A 1 191 ? -31.10190 -11.76323 -39.69961 1.000 30.26244 701 MET A CA 1
ATOM 1504 C C . MET A 1 191 ? -30.00738 -10.69945 -39.77828 1.000 28.11509 701 MET A C 1
ATOM 1505 O O . MET A 1 191 ? -28.83720 -11.00181 -39.53828 1.000 29.13077 701 MET A O 1
ATOM 1510 N N . GLY A 1 192 ? -30.35515 -9.46476 -40.14630 1.000 29.95855 702 GLY A N 1
ATOM 1511 C CA . GLY A 1 192 ? -29.34065 -8.42290 -40.21873 1.000 30.84295 702 GLY A CA 1
ATOM 1512 C C . GLY A 1 192 ? -28.81126 -8.05745 -38.84664 1.000 29.54444 702 GLY A C 1
ATOM 1513 O O . GLY A 1 192 ? -27.60661 -7.84805 -38.66894 1.000 29.87196 702 GLY A O 1
ATOM 1514 N N . ILE A 1 193 ? -29.70417 -8.00329 -37.85619 1.000 27.67007 703 ILE A N 1
ATOM 1515 C CA . ILE A 1 193 ? -29.29613 -7.74052 -36.47815 1.000 28.75164 703 ILE A CA 1
ATOM 1516 C C . ILE A 1 193 ? -28.31644 -8.80136 -35.99723 1.000 29.60671 703 ILE A C 1
ATOM 1517 O O . ILE A 1 193 ? -27.26317 -8.48612 -35.43220 1.000 28.54472 703 ILE A O 1
ATOM 1522 N N . TYR A 1 194 ? -28.66584 -10.08023 -36.17772 1.000 30.40699 704 TYR A N 1
ATOM 1523 C CA . TYR A 1 194 ? -27.78659 -11.14733 -35.71719 1.000 26.72093 704 TYR A CA 1
ATOM 1524 C C . TYR A 1 194 ? -26.40928 -11.04176 -36.36307 1.000 28.14613 704 TYR A C 1
ATOM 1525 O O . TYR A 1 194 ? -25.39062 -11.21118 -35.68676 1.000 29.34474 704 TYR A O 1
ATOM 1534 N N . GLU A 1 195 ? -26.35153 -10.74399 -37.66516 1.000 30.37277 705 GLU A N 1
ATOM 1535 C CA A GLU A 1 195 ? -25.07071 -10.68280 -38.36746 0.479 31.74798 705 GLU A CA 1
ATOM 1536 C CA B GLU A 1 195 ? -25.05232 -10.72230 -38.31714 0.521 31.93277 705 GLU A CA 1
ATOM 1537 C C . GLU A 1 195 ? -24.24332 -9.49524 -37.89945 1.000 31.95613 705 GLU A C 1
ATOM 1538 O O . GLU A 1 195 ? -23.02040 -9.59305 -37.74255 1.000 31.00041 705 GLU A O 1
ATOM 1549 N N . ARG A 1 196 ? -24.89623 -8.34890 -37.68861 1.000 29.78802 706 ARG A N 1
ATOM 1550 C CA . ARG A 1 196 ? -24.15562 -7.17662 -37.21898 1.000 32.04815 706 ARG A CA 1
ATOM 1551 C C . ARG A 1 196 ? -23.58590 -7.41504 -35.82142 1.000 32.02971 706 ARG A C 1
ATOM 1552 O O . ARG A 1 196 ? -22.45716 -7.00826 -35.53128 1.000 31.60837 706 ARG A O 1
ATOM 1560 N N . ILE A 1 197 ? -24.34137 -8.08827 -34.94592 1.000 28.52247 707 ILE A N 1
ATOM 1561 C CA . ILE A 1 197 ? -23.81310 -8.39688 -33.61981 1.000 28.65795 707 ILE A CA 1
ATOM 1562 C C . ILE A 1 197 ? -22.69231 -9.42373 -33.73244 1.000 33.68389 707 ILE A C 1
ATOM 1563 O O . ILE A 1 197 ? -21.68588 -9.34872 -33.01403 1.000 28.08337 707 ILE A O 1
ATOM 1568 N N . ARG A 1 198 ? -22.82968 -10.38237 -34.66067 1.000 28.04523 708 ARG A N 1
ATOM 1569 C CA . ARG A 1 198 ? -21.76479 -11.35981 -34.85518 1.000 34.88808 708 ARG A CA 1
ATOM 1570 C C . ARG A 1 198 ? -20.50700 -10.70886 -35.41086 1.000 29.52360 708 ARG A C 1
ATOM 1571 O O . ARG A 1 198 ? -19.40021 -11.17535 -35.13828 1.000 31.75218 708 ARG A O 1
ATOM 1579 N N . LYS A 1 199 ? -20.65258 -9.63735 -36.17909 1.000 30.86130 709 LYS A N 1
ATOM 1580 C CA . LYS A 1 199 ? -19.47431 -8.94726 -36.68343 1.000 35.98213 709 LYS A CA 1
ATOM 1581 C C . LYS A 1 199 ? -18.84011 -8.04234 -35.62930 1.000 37.74138 709 LYS A C 1
ATOM 1582 O O . LYS A 1 199 ? -17.62970 -7.81304 -35.68390 1.000 35.18265 709 LYS A O 1
ATOM 1585 N N . ARG A 1 200 ? -19.62869 -7.51626 -34.68207 1.000 34.76784 710 ARG A N 1
ATOM 1586 C CA . ARG A 1 200 ? -19.14391 -6.51374 -33.72431 1.000 31.16930 710 ARG A CA 1
ATOM 1587 C C . ARG A 1 200 ? -19.88099 -6.65917 -32.40127 1.000 29.20753 710 ARG A C 1
ATOM 1588 O O . ARG A 1 200 ? -21.04649 -6.25036 -32.30290 1.000 33.25374 710 ARG A O 1
ATOM 1596 N N . GLU A 1 201 ? -19.19900 -7.16582 -31.37756 1.000 32.07070 711 GLU A N 1
ATOM 1597 C CA . GLU A 1 201 ? -19.76277 -7.14722 -30.03295 1.000 28.79238 711 GLU A CA 1
ATOM 1598 C C . GLU A 1 201 ? -20.09499 -5.70960 -29.62856 1.000 30.11471 711 GLU A C 1
ATOM 1599 O O . GLU A 1 201 ? -19.37058 -4.76998 -29.96523 1.000 29.98148 711 GLU A O 1
ATOM 1605 N N . LEU A 1 202 ? -21.23116 -5.53446 -28.95488 1.000 28.76719 712 LEU A N 1
ATOM 1606 C CA . LEU A 1 202 ? -21.54677 -4.25637 -28.32159 1.000 26.79674 712 LEU A CA 1
ATOM 1607 C C . LEU A 1 202 ? -20.55464 -3.98339 -27.20304 1.000 25.98031 712 LEU A C 1
ATOM 1608 O O . LEU A 1 202 ? -20.45210 -4.77009 -26.25829 1.000 32.61855 712 LEU A O 1
ATOM 1613 N N . LYS A 1 203 ? -19.83895 -2.87219 -27.29254 1.000 27.29067 713 LYS A N 1
ATOM 1614 C CA . LYS A 1 203 ? -18.86054 -2.52294 -26.27170 1.000 29.63427 713 LYS A CA 1
ATOM 1615 C C . LYS A 1 203 ? -19.09889 -1.10391 -25.77891 1.000 26.49542 713 LYS A C 1
ATOM 1616 O O . LYS A 1 203 ? -19.37022 -0.19825 -26.57426 1.000 26.73733 713 LYS A O 1
ATOM 1622 N N . THR A 1 204 ? -19.00996 -0.91473 -24.46333 1.000 27.34223 714 THR A N 1
ATOM 1623 C CA . THR A 1 204 ? -19.13271 0.42099 -23.88698 1.000 27.14720 714 THR A CA 1
ATOM 1624 C C . THR A 1 204 ? -17.81660 1.17093 -24.06272 1.000 25.64453 714 THR A C 1
ATOM 1625 O O . THR A 1 204 ? -16.74190 0.56622 -24.09339 1.000 22.28913 714 THR A O 1
ATOM 1629 N N . ASN A 1 205 ? -17.90901 2.48952 -24.25219 1.000 27.19352 715 ASN A N 1
ATOM 1630 C CA . ASN A 1 205 ? -16.70432 3.30559 -24.37003 1.000 25.56899 715 ASN A CA 1
ATOM 1631 C C . ASN A 1 205 ? -15.81865 3.12581 -23.13916 1.000 25.65143 715 ASN A C 1
ATOM 1632 O O . ASN A 1 205 ? -16.29879 2.83804 -22.04146 1.000 24.20281 715 ASN A O 1
ATOM 1637 N N . GLU A 1 206 ? -14.50860 3.30824 -23.32527 1.000 25.68312 716 GLU A N 1
ATOM 1638 C CA . GLU A 1 206 ? -13.58910 3.19550 -22.20058 1.000 32.62904 716 GLU A CA 1
ATOM 1639 C C . GLU A 1 206 ? -13.76663 4.36693 -21.22888 1.000 25.46023 716 GLU A C 1
ATOM 1640 O O . GLU A 1 206 ? -14.28300 5.42539 -21.58031 1.000 26.70643 716 GLU A O 1
ATOM 1646 N N . ASP A 1 207 ? -13.35398 4.14904 -19.98281 1.000 25.56484 717 ASP A N 1
ATOM 1647 C CA . ASP A 1 207 ? -13.33352 5.20365 -18.96724 1.000 27.49855 717 ASP A CA 1
ATOM 1648 C C . ASP A 1 207 ? -12.07536 4.99432 -18.13411 1.000 25.79630 717 ASP A C 1
ATOM 1649 O O . ASP A 1 207 ? -11.22392 4.16385 -18.46722 1.000 24.30985 717 ASP A O 1
ATOM 1654 N N . HIS A 1 208 ? -11.96567 5.72658 -17.02393 1.000 22.87058 718 HIS A N 1
ATOM 1655 C CA . HIS A 1 208 ? -10.79769 5.56983 -16.16059 1.000 25.14376 718 HIS A CA 1
ATOM 1656 C C . HIS A 1 208 ? -10.72035 4.17048 -15.56217 1.000 24.36840 718 HIS A C 1
ATOM 1657 O O . HIS A 1 208 ? -9.62403 3.71626 -15.22513 1.000 24.51929 718 HIS A O 1
ATOM 1664 N N . VAL A 1 209 ? -11.85008 3.46809 -15.44705 1.000 24.34187 719 VAL A N 1
ATOM 1665 C CA . VAL A 1 209 ? -11.83255 2.10548 -14.90273 1.000 23.38650 719 VAL A CA 1
ATOM 1666 C C . VAL A 1 209 ? -11.17981 1.15602 -15.89084 1.000 29.50846 719 VAL A C 1
ATOM 1667 O O . VAL A 1 209 ? -10.38078 0.29635 -15.50019 1.000 27.49998 719 VAL A O 1
ATOM 1671 N N . SER A 1 210 ? -11.51089 1.29919 -17.18407 1.000 29.45959 720 SER A N 1
ATOM 1672 C CA . SER A 1 210 ? -10.79318 0.60865 -18.26308 1.000 34.71772 720 SER A CA 1
ATOM 1673 C C . SER A 1 210 ? -9.29737 0.71135 -18.09874 1.000 31.78265 720 SER A C 1
ATOM 1674 O O . SER A 1 210 ? -8.56425 -0.26885 -18.27011 1.000 31.78520 720 SER A O 1
ATOM 1677 N N . GLN A 1 211 ? -8.82048 1.92343 -17.83868 1.000 29.55238 721 GLN A N 1
ATOM 1678 C CA . GLN A 1 211 ? -7.38795 2.15238 -17.84808 1.000 29.71866 721 GLN A CA 1
ATOM 1679 C C . GLN A 1 211 ? -6.71725 1.53693 -16.62402 1.000 32.41266 721 GLN A C 1
ATOM 1680 O O . GLN A 1 211 ? -5.59179 1.02417 -16.72147 1.000 31.99292 721 GLN A O 1
ATOM 1686 N N . VAL A 1 212 ? -7.39691 1.54764 -15.47285 1.000 21.79589 722 VAL A N 1
ATOM 1687 C CA . VAL A 1 212 ? -6.86661 0.82633 -14.32041 1.000 26.10466 722 VAL A CA 1
ATOM 1688 C C . VAL A 1 212 ? -6.86259 -0.68238 -14.59046 1.000 31.31076 722 VAL A C 1
ATOM 1689 O O . VAL A 1 212 ? -5.93674 -1.39830 -14.19245 1.000 27.24802 722 VAL A O 1
ATOM 1693 N N . GLN A 1 213 ? -7.89002 -1.18834 -15.27827 1.000 28.43671 723 GLN A N 1
ATOM 1694 C CA . GLN A 1 213 ? -7.92339 -2.61017 -15.61048 1.000 30.98612 723 GLN A CA 1
ATOM 1695 C C . GLN A 1 213 ? -6.75717 -3.01546 -16.49661 1.000 30.51912 723 GLN A C 1
ATOM 1696 O O . GLN A 1 213 ? -6.26975 -4.14934 -16.39853 1.000 32.69173 723 GLN A O 1
ATOM 1702 N N . LYS A 1 214 ? -6.31450 -2.12202 -17.38185 1.000 30.60462 724 LYS A N 1
ATOM 1703 C CA . LYS A 1 214 ? -5.13523 -2.41265 -18.18270 1.000 35.77991 724 LYS A CA 1
ATOM 1704 C C . LYS A 1 214 ? -3.88270 -2.49464 -17.32104 1.000 33.96012 724 LYS A C 1
ATOM 1705 O O . LYS A 1 214 ? -2.97942 -3.28092 -17.61830 1.000 30.64182 724 LYS A O 1
ATOM 1711 N N . VAL A 1 215 ? -3.80685 -1.69598 -16.25453 1.000 28.65120 725 VAL A N 1
ATOM 1712 C CA . VAL A 1 215 ? -2.66391 -1.79354 -15.35358 1.000 34.27401 725 VAL A CA 1
ATOM 1713 C C . VAL A 1 215 ? -2.68640 -3.12162 -14.60313 1.000 33.30835 725 VAL A C 1
ATOM 1714 O O . VAL A 1 215 ? -1.64255 -3.76124 -14.41784 1.000 33.82555 725 VAL A O 1
ATOM 1718 N N . GLU A 1 216 ? -3.87082 -3.54776 -14.15066 1.000 29.05522 726 GLU A N 1
ATOM 1719 C CA . GLU A 1 216 ? -4.00655 -4.85510 -13.51311 1.000 33.77912 726 GLU A CA 1
ATOM 1720 C C . GLU A 1 216 ? -3.42774 -5.94769 -14.39941 1.000 36.22090 726 GLU A C 1
ATOM 1721 O O . GLU A 1 216 ? -2.65648 -6.79778 -13.93929 1.000 38.27169 726 GLU A O 1
ATOM 1727 N N . LYS A 1 217 ? -3.77505 -5.91428 -15.69086 1.000 34.83309 727 LYS A N 1
ATOM 1728 C CA . LYS A 1 217 ? -3.28452 -6.91215 -16.63230 1.000 38.93939 727 LYS A CA 1
ATOM 1729 C C . LYS A 1 217 ? -1.76836 -6.86112 -16.78978 1.000 37.47983 727 LYS A C 1
ATOM 1730 O O . LYS A 1 217 ? -1.13494 -7.90444 -16.97915 1.000 38.93784 727 LYS A O 1
ATOM 1733 N N . LEU A 1 218 ? -1.16646 -5.67404 -16.71395 1.000 36.02899 728 LEU A N 1
ATOM 1734 C CA . LEU A 1 218 ? 0.28725 -5.58899 -16.79049 1.000 32.63299 728 LEU A CA 1
ATOM 1735 C C . LEU A 1 218 ? 0.95965 -6.18343 -15.56250 1.000 38.67449 728 LEU A C 1
ATOM 1736 O O . LEU A 1 218 ? 2.12191 -6.60365 -15.63707 1.000 38.01540 728 LEU A O 1
ATOM 1741 N N . ILE A 1 219 ? 0.26902 -6.20742 -14.42972 1.000 36.08343 729 ILE A N 1
ATOM 1742 C CA . ILE A 1 219 ? 0.87436 -6.69344 -13.19348 1.000 36.31150 729 ILE A CA 1
ATOM 1743 C C . ILE A 1 219 ? 0.64852 -8.18996 -13.02091 1.000 44.29643 729 ILE A C 1
ATOM 1744 O O . ILE A 1 219 ? 1.53213 -8.91256 -12.55322 1.000 49.65718 729 ILE A O 1
ATOM 1749 N N . VAL A 1 220 ? -0.52701 -8.68106 -13.39863 1.000 48.06899 730 VAL A N 1
ATOM 1750 C CA . VAL A 1 220 ? -0.80654 -10.11351 -13.36411 1.000 51.91263 730 VAL A CA 1
ATOM 1751 C C . VAL A 1 220 ? 0.11482 -10.81062 -14.35470 1.000 51.82414 730 VAL A C 1
ATOM 1752 O O . VAL A 1 220 ? 1.07196 -11.48423 -13.95846 1.000 60.58170 730 VAL A O 1
ATOM 1754 N N . GLY A 1 221 ? -0.15311 -10.63288 -15.64673 0.548 49.63103 731 GLY A N 1
ATOM 1755 C CA . GLY A 1 221 ? 0.62237 -11.28886 -16.67935 0.548 54.38684 731 GLY A CA 1
ATOM 1756 C C . GLY A 1 221 ? -0.23838 -11.92093 -17.75755 0.548 57.27224 731 GLY A C 1
ATOM 1757 O O . GLY A 1 221 ? -0.87691 -11.21730 -18.54642 0.548 59.77003 731 GLY A O 1
ATOM 1758 N N . LYS A 1 222 ? -0.26561 -13.25726 -17.80046 0.752 61.49627 732 LYS A N 1
ATOM 1759 C CA . LYS A 1 222 ? -1.05552 -13.96885 -18.80636 0.752 62.48871 732 LYS A CA 1
ATOM 1760 C C . LYS A 1 222 ? -1.51253 -15.29633 -18.19585 0.752 61.57497 732 LYS A C 1
ATOM 1761 O O . LYS A 1 222 ? -0.82886 -16.31681 -18.31336 0.752 67.69008 732 LYS A O 1
ATOM 1763 N N . LYS A 1 223 ? -2.67824 -15.26729 -17.55831 1.000 65.53507 733 LYS A N 1
ATOM 1764 C CA . LYS A 1 223 ? -3.22433 -16.44383 -16.89296 1.000 66.24687 733 LYS A CA 1
ATOM 1765 C C . LYS A 1 223 ? -4.23411 -17.17466 -17.78153 1.000 64.74158 733 LYS A C 1
ATOM 1766 O O . LYS A 1 223 ? -4.00988 -18.31573 -18.19156 1.000 58.60825 733 LYS A O 1
ATOM 1768 N N . SER A 1 227 ? -8.84248 -20.69689 -16.04362 1.000 56.78874 737 SER A N 1
ATOM 1769 C CA . SER A 1 227 ? -8.25562 -20.56865 -14.71249 1.000 55.96903 737 SER A CA 1
ATOM 1770 C C . SER A 1 227 ? -9.31472 -20.42473 -13.61935 1.000 52.69616 737 SER A C 1
ATOM 1771 O O . SER A 1 227 ? -10.23636 -19.60939 -13.73126 1.000 51.43462 737 SER A O 1
ATOM 1774 N N . LEU A 1 228 ? -9.17052 -21.21878 -12.55891 1.000 53.07798 738 LEU A N 1
ATOM 1775 C CA . LEU A 1 228 ? -10.01582 -21.10528 -11.37475 1.000 51.62635 738 LEU A CA 1
ATOM 1776 C C . LEU A 1 228 ? -9.54616 -20.00887 -10.42687 1.000 51.34755 738 LEU A C 1
ATOM 1777 O O . LEU A 1 228 ? -10.13608 -19.83698 -9.35164 1.000 48.15139 738 LEU A O 1
ATOM 1779 N N . HIS A 1 229 ? -8.50062 -19.26749 -10.79554 1.000 52.12185 739 HIS A N 1
ATOM 1780 C CA . HIS A 1 229 ? -7.96374 -18.19971 -9.95272 1.000 45.85182 739 HIS A CA 1
ATOM 1781 C C . HIS A 1 229 ? -7.33930 -17.12423 -10.83532 1.000 46.29165 739 HIS A C 1
ATOM 1782 O O . HIS A 1 229 ? -6.12638 -16.88467 -10.79571 1.000 47.44384 739 HIS A O 1
ATOM 1789 N N . PRO A 1 230 ? -8.14549 -16.44237 -11.64305 1.000 47.79786 740 PRO A N 1
ATOM 1790 C CA . PRO A 1 230 ? -7.60124 -15.37500 -12.48735 1.000 44.50745 740 PRO A CA 1
ATOM 1791 C C . PRO A 1 230 ? -7.37154 -14.09025 -11.70367 1.000 42.00657 740 PRO A C 1
ATOM 1792 O O . PRO A 1 230 ? -7.89044 -13.88807 -10.60351 1.000 44.35829 740 PRO A O 1
ATOM 1796 N N . GLY A 1 231 ? -6.56164 -13.21942 -12.29289 1.000 44.05612 741 GLY A N 1
ATOM 1797 C CA . GLY A 1 231 ? -6.46178 -11.85444 -11.82674 1.000 39.93597 741 GLY A CA 1
ATOM 1798 C C . GLY A 1 231 ? -5.35924 -11.59951 -10.81416 1.000 41.32800 741 GLY A C 1
ATOM 1799 O O . GLY A 1 231 ? -4.38616 -12.35031 -10.65098 1.000 38.31738 741 GLY A O 1
ATOM 1800 N N . LEU A 1 232 ? -5.55538 -10.49408 -10.09835 1.000 42.65775 742 LEU A N 1
ATOM 1801 C CA . LEU A 1 232 ? -4.59379 -9.91924 -9.16909 1.000 39.21146 742 LEU A CA 1
ATOM 1802 C C . LEU A 1 232 ? -5.17858 -9.95715 -7.76217 1.000 37.26396 742 LEU A C 1
ATOM 1803 O O . LEU A 1 232 ? -6.33676 -9.56520 -7.55493 1.000 33.19683 742 LEU A O 1
ATOM 1808 N N . GLY A 1 233 ? -4.37912 -10.42472 -6.79717 1.000 36.86019 743 GLY A N 1
ATOM 1809 C CA . GLY A 1 233 ? -4.84204 -10.46305 -5.41499 1.000 39.95436 743 GLY A CA 1
ATOM 1810 C C . GLY A 1 233 ? -5.34301 -9.11401 -4.93065 1.000 39.93537 743 GLY A C 1
ATOM 1811 O O . GLY A 1 233 ? -6.43164 -9.00195 -4.35621 1.000 38.20155 743 GLY A O 1
ATOM 1812 N N . CYS A 1 234 ? -4.55485 -8.07185 -5.16475 1.000 36.37518 744 CYS A N 1
ATOM 1813 C CA . CYS A 1 234 ? -4.94430 -6.70959 -4.84303 1.000 38.23654 744 CYS A CA 1
ATOM 1814 C C . CYS A 1 234 ? -6.06406 -6.26023 -5.78357 1.000 41.36893 744 CYS A C 1
ATOM 1815 O O . CYS A 1 234 ? -5.90117 -6.28359 -7.01247 1.000 39.90162 744 CYS A O 1
ATOM 1818 N N . VAL A 1 235 ? -7.19991 -5.85928 -5.21388 1.000 36.79955 745 VAL A N 1
ATOM 1819 C CA . VAL A 1 235 ? -8.33579 -5.39023 -6.01232 1.000 41.20639 745 VAL A CA 1
ATOM 1820 C C . VAL A 1 235 ? -8.02260 -3.95965 -6.44378 1.000 40.24623 745 VAL A C 1
ATOM 1821 O O . VAL A 1 235 ? -8.21045 -3.01933 -5.67345 1.000 44.75237 745 VAL A O 1
ATOM 1825 N N . LEU A 1 236 ? -7.54682 -3.78322 -7.67440 1.000 34.75352 746 LEU A N 1
ATOM 1826 C CA . LEU A 1 236 ? -7.20223 -2.44037 -8.12063 1.000 35.04414 746 LEU A CA 1
ATOM 1827 C C . LEU A 1 236 ? -8.39080 -1.68301 -8.71675 1.000 33.15378 746 LEU A C 1
ATOM 1828 O O . LEU A 1 236 ? -8.63760 -0.53653 -8.34676 1.000 27.85964 746 LEU A O 1
ATOM 1833 N N . SER A 1 237 ? -9.13589 -2.29112 -9.63779 1.000 31.24304 747 SER A N 1
ATOM 1834 C CA . SER A 1 237 ? -10.02372 -1.53155 -10.52698 1.000 27.60041 747 SER A CA 1
ATOM 1835 C C . SER A 1 237 ? -11.43026 -1.32624 -9.94467 1.000 35.78735 747 SER A C 1
ATOM 1836 O O . SER A 1 237 ? -12.43577 -1.69098 -10.55979 1.000 34.66847 747 SER A O 1
ATOM 1839 N N . LEU A 1 238 ? -11.50752 -0.68376 -8.77268 1.000 25.88443 748 LEU A N 1
ATOM 1840 C CA . LEU A 1 238 ? -12.80414 -0.26125 -8.25661 1.000 26.91445 748 LEU A CA 1
ATOM 1841 C C . LEU A 1 238 ? -13.31538 0.93996 -9.06534 1.000 26.67551 748 LEU A C 1
ATOM 1842 O O . LEU A 1 238 ? -12.52278 1.67391 -9.65211 1.000 25.98526 748 LEU A O 1
ATOM 1847 N N . PRO A 1 239 ? -14.64090 1.14577 -9.13071 1.000 24.74093 749 PRO A N 1
ATOM 1848 C CA . PRO A 1 239 ? -15.17657 2.19533 -10.02428 1.000 25.30491 749 PRO A CA 1
ATOM 1849 C C . PRO A 1 239 ? -14.66664 3.60849 -9.75190 1.000 21.03420 749 PRO A C 1
ATOM 1850 O O . PRO A 1 239 ? -14.62458 4.40773 -10.69365 1.000 23.89330 749 PRO A O 1
ATOM 1854 N N . HIS A 1 240 ? -14.28309 3.95401 -8.51977 1.000 21.32575 750 HIS A N 1
ATOM 1855 C CA . HIS A 1 240 ? -13.79714 5.30658 -8.23403 1.000 23.83071 750 HIS A CA 1
ATOM 1856 C C . HIS A 1 240 ? -12.29433 5.47109 -8.42925 1.000 24.40743 750 HIS A C 1
ATOM 1857 O O . HIS A 1 240 ? -11.80361 6.60618 -8.41315 1.000 24.08485 750 HIS A O 1
ATOM 1864 N N . ARG A 1 241 ? -11.55463 4.38097 -8.58087 1.000 23.84659 751 ARG A N 1
ATOM 1865 C CA . ARG A 1 241 ? -10.09803 4.44750 -8.57482 1.000 23.56407 751 ARG A CA 1
ATOM 1866 C C . ARG A 1 241 ? -9.59418 4.79840 -9.96655 1.000 22.02606 751 ARG A C 1
ATOM 1867 O O . ARG A 1 241 ? -10.06435 4.24130 -10.96081 1.000 24.66158 751 ARG A O 1
ATOM 1875 N N . ARG A 1 242 ? -8.67688 5.75231 -10.04066 1.000 20.32858 752 ARG A N 1
ATOM 1876 C CA . ARG A 1 242 ? -8.11505 6.20769 -11.30519 1.000 21.27504 752 ARG A CA 1
ATOM 1877 C C . ARG A 1 242 ? -6.60817 6.32383 -11.17112 1.000 25.42505 752 ARG A C 1
ATOM 1878 O O . ARG A 1 242 ? -6.09113 6.62011 -10.08858 1.000 22.20467 752 ARG A O 1
ATOM 1886 N N . LEU A 1 243 ? -5.90590 6.10406 -12.28427 1.000 23.09376 753 LEU A N 1
ATOM 1887 C CA . LEU A 1 243 ? -4.45810 6.28658 -12.28901 1.000 26.51206 753 LEU A CA 1
ATOM 1888 C C . LEU A 1 243 ? -4.10967 7.77459 -12.22777 1.000 27.69093 753 LEU A C 1
ATOM 1889 O O . LEU A 1 243 ? -4.72145 8.60021 -12.90793 1.000 27.38445 753 LEU A O 1
ATOM 1894 N N . VAL A 1 244 ? -3.14800 8.12100 -11.38548 1.000 24.71669 754 VAL A N 1
ATOM 1895 C CA . VAL A 1 244 ? -2.66428 9.48629 -11.28011 1.000 24.98902 754 VAL A CA 1
ATOM 1896 C C . VAL A 1 244 ? -1.34363 9.65488 -12.01422 1.000 28.43819 754 VAL A C 1
ATOM 1897 O O . VAL A 1 244 ? -1.20539 10.53850 -12.85767 1.000 27.52799 754 VAL A O 1
ATOM 1901 N N . CYS A 1 245 ? -0.36949 8.79522 -11.72823 1.000 26.83178 755 CYS A N 1
ATOM 1902 C CA . CYS A 1 245 ? 0.90530 8.86261 -12.43382 1.000 29.96602 755 CYS A CA 1
ATOM 1903 C C . CYS A 1 245 ? 1.67770 7.57459 -12.21563 1.000 27.80253 755 CYS A C 1
ATOM 1904 O O . CYS A 1 245 ? 1.37497 6.77955 -11.31813 1.000 26.91530 755 CYS A O 1
ATOM 1907 N N . TYR A 1 246 ? 2.65802 7.36544 -13.08601 1.000 31.56522 756 TYR A N 1
ATOM 1908 C CA . TYR A 1 246 ? 3.60544 6.26915 -12.98009 1.000 31.32152 756 TYR A CA 1
ATOM 1909 C C . TYR A 1 246 ? 4.98468 6.88800 -12.81163 1.000 37.54093 756 TYR A C 1
ATOM 1910 O O . TYR A 1 246 ? 5.27114 7.93328 -13.39970 1.000 40.32397 756 TYR A O 1
ATOM 1919 N N . CYS A 1 247 ? 5.82792 6.25620 -11.99777 1.000 34.36783 757 CYS A N 1
ATOM 1920 C CA . CYS A 1 247 ? 7.12886 6.80873 -11.63104 1.000 36.06479 757 CYS A CA 1
ATOM 1921 C C . CYS A 1 247 ? 8.09920 5.65289 -11.42970 1.000 33.86085 757 CYS A C 1
ATOM 1922 O O . CYS A 1 247 ? 7.72318 4.62465 -10.86627 1.000 33.07357 757 CYS A O 1
ATOM 1925 N N . ARG A 1 248 ? 9.34344 5.82431 -11.88246 1.000 31.81444 758 ARG A N 1
ATOM 1926 C CA . ARG A 1 248 ? 10.42463 4.90442 -11.55119 1.000 26.73132 758 ARG A CA 1
ATOM 1927 C C . ARG A 1 248 ? 11.22363 5.45851 -10.37663 1.000 29.14180 758 ARG A C 1
ATOM 1928 O O . ARG A 1 248 ? 11.66764 6.61127 -10.41000 1.000 26.81205 758 ARG A O 1
ATOM 1936 N N . LEU A 1 249 ? 11.39654 4.63983 -9.33971 1.000 28.30881 759 LEU A N 1
ATOM 1937 C CA . LEU A 1 249 ? 12.13329 5.02208 -8.13991 1.000 28.22984 759 LEU A CA 1
ATOM 1938 C C . LEU A 1 249 ? 12.95695 3.83331 -7.66742 1.000 29.34871 759 LEU A C 1
ATOM 1939 O O . LEU A 1 249 ? 12.71850 2.69893 -8.07683 1.000 31.64905 759 LEU A O 1
ATOM 1944 N N . PHE A 1 250 ? 13.91537 4.09137 -6.78219 1.000 24.89581 760 PHE A N 1
ATOM 1945 C CA . PHE A 1 250 ? 14.74548 3.03661 -6.21121 1.000 26.14546 760 PHE A CA 1
ATOM 1946 C C . PHE A 1 250 ? 14.43248 2.93415 -4.72928 1.000 28.59140 760 PHE A C 1
ATOM 1947 O O . PHE A 1 250 ? 14.53873 3.92690 -4.00015 1.000 28.89997 760 PHE A O 1
ATOM 1955 N N . GLU A 1 251 ? 14.03022 1.74446 -4.29066 1.000 25.70582 761 GLU A N 1
ATOM 1956 C CA . GLU A 1 251 ? 13.72971 1.55407 -2.88598 1.000 28.46132 761 GLU A CA 1
ATOM 1957 C C . GLU A 1 251 ? 15.01537 1.62313 -2.07655 1.000 29.32707 761 GLU A C 1
ATOM 1958 O O . GLU A 1 251 ? 16.07774 1.18495 -2.52403 1.000 31.58689 761 GLU A O 1
ATOM 1964 N N . VAL A 1 252 ? 14.92690 2.20399 -0.89109 1.000 28.43269 762 VAL A N 1
ATOM 1965 C CA . VAL A 1 252 ? 16.08120 2.39718 -0.02696 1.000 28.16756 762 VAL A CA 1
ATOM 1966 C C . VAL A 1 252 ? 15.77163 1.77124 1.32467 1.000 27.75614 762 VAL A C 1
ATOM 1967 O O . VAL A 1 252 ? 15.13193 2.38838 2.17906 1.000 30.49199 762 VAL A O 1
ATOM 1971 N N . PRO A 1 253 ? 16.22463 0.53718 1.55572 1.000 31.80118 763 PRO A N 1
ATOM 1972 C CA . PRO A 1 253 ? 15.94024 -0.13190 2.83953 1.000 31.51337 763 PRO A CA 1
ATOM 1973 C C . PRO A 1 253 ? 16.47971 0.61491 4.04765 1.000 32.97038 763 PRO A C 1
ATOM 1974 O O . PRO A 1 253 ? 15.88444 0.54631 5.13014 1.000 33.69497 763 PRO A O 1
ATOM 1978 N N . ASP A 1 254 ? 17.57747 1.32481 3.89588 1.000 30.19485 764 ASP A N 1
ATOM 1979 C CA . ASP A 1 254 ? 18.23726 1.99371 5.01813 1.000 37.03506 764 ASP A CA 1
ATOM 1980 C C . ASP A 1 254 ? 18.84412 3.27685 4.47613 1.000 32.87826 764 ASP A C 1
ATOM 1981 O O . ASP A 1 254 ? 19.87644 3.24758 3.79204 1.000 31.69840 764 ASP A O 1
ATOM 1986 N N . PRO A 1 255 ? 18.21655 4.42241 4.73439 1.000 34.72714 765 PRO A N 1
ATOM 1987 C CA . PRO A 1 255 ? 18.77119 5.68860 4.23402 1.000 33.19125 765 PRO A CA 1
ATOM 1988 C C . PRO A 1 255 ? 20.13189 6.01937 4.82601 1.000 36.42444 765 PRO A C 1
ATOM 1989 O O . PRO A 1 255 ? 20.83736 6.87958 4.28981 1.000 34.48442 765 PRO A O 1
ATOM 1993 N N . ASN A 1 256 ? 20.52693 5.36026 5.90849 1.000 37.40238 766 ASN A N 1
ATOM 1994 C CA . ASN A 1 256 ? 21.76279 5.69873 6.59188 1.000 38.46314 766 ASN A CA 1
ATOM 1995 C C . ASN A 1 256 ? 22.94490 4.86970 6.12105 1.000 38.74302 766 ASN A C 1
ATOM 1996 O O . ASN A 1 256 ? 24.03691 5.00749 6.67891 1.000 40.40030 766 ASN A O 1
ATOM 2001 N N . LYS A 1 257 ? 22.76073 4.03354 5.10360 1.000 34.36800 767 LYS A N 1
ATOM 2002 C CA . LYS A 1 257 ? 23.84139 3.28789 4.48562 1.000 37.78508 767 LYS A CA 1
ATOM 2003 C C . LYS A 1 257 ? 23.75357 3.40828 2.97326 1.000 34.04152 767 LYS A C 1
ATOM 2004 O O . LYS A 1 257 ? 22.65165 3.51005 2.41174 1.000 34.93946 767 LYS A O 1
ATOM 2010 N N . PRO A 1 258 ? 24.89284 3.36958 2.28518 1.000 35.24916 768 PRO A N 1
ATOM 2011 C CA . PRO A 1 258 ? 24.87962 3.42977 0.82111 1.000 31.22889 768 PRO A CA 1
ATOM 2012 C C . PRO A 1 258 ? 24.42587 2.11040 0.21379 1.000 33.62758 768 PRO A C 1
ATOM 2013 O O . PRO A 1 258 ? 24.42420 1.06236 0.85887 1.000 29.47883 768 PRO A O 1
ATOM 2017 N N . GLN A 1 259 ? 24.05451 2.17512 -1.06309 1.000 28.96328 769 GLN A N 1
ATOM 2018 C CA . GLN A 1 259 ? 23.75435 0.98023 -1.83341 1.000 32.85804 769 GLN A CA 1
ATOM 2019 C C . GLN A 1 259 ? 24.16730 1.24213 -3.27018 1.000 29.67568 769 GLN A C 1
ATOM 2020 O O . GLN A 1 259 ? 24.30416 2.38925 -3.69604 1.000 28.54483 769 GLN A O 1
ATOM 2026 N N . LYS A 1 260 ? 24.35409 0.16066 -4.01377 1.000 31.62905 770 LYS A N 1
ATOM 2027 C CA . LYS A 1 260 ? 24.76448 0.25754 -5.40747 1.000 32.28029 770 LYS A CA 1
ATOM 2028 C C . LYS A 1 260 ? 23.73629 0.99013 -6.25452 1.000 35.44393 770 LYS A C 1
ATOM 2029 O O . LYS A 1 260 ? 22.52691 0.77501 -6.11508 1.000 33.57780 770 LYS A O 1
ATOM 2035 N N . LEU A 1 261 ? 24.23025 1.86249 -7.14527 1.000 32.36329 771 LEU A N 1
ATOM 2036 C CA . LEU A 1 261 ? 23.39516 2.41733 -8.20343 1.000 35.96666 771 LEU A CA 1
ATOM 2037 C C . LEU A 1 261 ? 22.58208 1.31259 -8.87077 1.000 39.79564 771 LEU A C 1
ATOM 2038 O O . LEU A 1 261 ? 23.07974 0.20626 -9.10066 1.000 33.81533 771 LEU A O 1
ATOM 2043 N N . GLY A 1 262 ? 21.31092 1.61352 -9.15326 1.000 35.59705 772 GLY A N 1
ATOM 2044 C CA . GLY A 1 262 ? 20.43357 0.71478 -9.86604 1.000 32.45376 772 GLY A CA 1
ATOM 2045 C C . GLY A 1 262 ? 19.79370 -0.38107 -9.03814 1.000 38.09770 772 GLY A C 1
ATOM 2046 O O . GLY A 1 262 ? 18.85524 -1.02092 -9.51922 1.000 37.89022 772 GLY A O 1
ATOM 2047 N N . LEU A 1 263 ? 20.26821 -0.62779 -7.82087 1.000 35.35526 773 LEU A N 1
ATOM 2048 C CA . LEU A 1 263 ? 19.66777 -1.62763 -6.94966 1.000 33.45050 773 LEU A CA 1
ATOM 2049 C C . LEU A 1 263 ? 18.23209 -1.24223 -6.56841 1.000 33.86438 773 LEU A C 1
ATOM 2050 O O . LEU A 1 263 ? 17.89604 -0.06406 -6.43878 1.000 27.77601 773 LEU A O 1
ATOM 2055 N N . HIS A 1 264 ? 17.39170 -2.26569 -6.38204 1.000 30.93322 774 HIS A N 1
ATOM 2056 C CA . HIS A 1 264 ? 16.03776 -2.12461 -5.82749 1.000 29.88513 774 HIS A CA 1
ATOM 2057 C C . HIS A 1 264 ? 15.15687 -1.21360 -6.68134 1.000 29.79588 774 HIS A C 1
ATOM 2058 O O . HIS A 1 264 ? 14.36953 -0.41588 -6.15395 1.000 28.74161 774 HIS A O 1
ATOM 2065 N N . GLN A 1 265 ? 15.26375 -1.33778 -8.00006 1.000 28.56680 775 GLN A N 1
ATOM 2066 C CA . GLN A 1 265 ? 14.46140 -0.50222 -8.89042 1.000 31.00877 775 GLN A CA 1
ATOM 2067 C C . GLN A 1 265 ? 12.98338 -0.87005 -8.78076 1.000 30.85226 775 GLN A C 1
ATOM 2068 O O . GLN A 1 265 ? 12.62562 -2.05437 -8.78752 1.000 25.48243 775 GLN A O 1
ATOM 2074 N N . ARG A 1 266 ? 12.12159 0.14873 -8.68017 1.000 31.81620 776 ARG A N 1
ATOM 2075 C CA . ARG A 1 266 ? 10.68461 -0.04531 -8.55292 1.000 28.58230 776 ARG A CA 1
ATOM 2076 C C . ARG A 1 266 ? 9.93796 0.76197 -9.60770 1.000 27.68098 776 ARG A C 1
ATOM 2077 O O . ARG A 1 266 ? 10.35357 1.84804 -10.00406 1.000 25.83456 776 ARG A O 1
ATOM 2085 N N . GLU A 1 267 ? 8.81900 0.21927 -10.05952 1.000 27.64822 777 GLU A N 1
ATOM 2086 C CA . GLU A 1 267 ? 7.91029 0.92466 -10.94498 1.000 26.36657 777 GLU A CA 1
ATOM 2087 C C . GLU A 1 267 ? 6.68178 1.23638 -10.10591 1.000 29.89852 777 GLU A C 1
ATOM 2088 O O . GLU A 1 267 ? 6.03408 0.31769 -9.58829 1.000 26.66894 777 GLU A O 1
ATOM 2094 N N . ILE A 1 268 ? 6.40895 2.52305 -9.90732 1.000 26.61968 778 ILE A N 1
ATOM 2095 C CA . ILE A 1 268 ? 5.39844 2.96600 -8.95573 1.000 25.63172 778 ILE A CA 1
ATOM 2096 C C . ILE A 1 268 ? 4.15850 3.38490 -9.73337 1.000 26.19570 778 ILE A C 1
ATOM 2097 O O . ILE A 1 268 ? 4.25024 4.12319 -10.72314 1.000 26.54330 778 ILE A O 1
ATOM 2102 N N . PHE A 1 269 ? 2.99787 2.92747 -9.27937 1.000 24.18733 779 PHE A N 1
ATOM 2103 C CA . PHE A 1 269 ? 1.71805 3.33924 -9.84770 1.000 24.55248 779 PHE A CA 1
ATOM 2104 C C . PHE A 1 269 ? 0.94402 4.04699 -8.74764 1.000 21.70424 779 PHE A C 1
ATOM 2105 O O . PHE A 1 269 ? 0.51028 3.40980 -7.77894 1.000 21.77129 779 PHE A O 1
ATOM 2113 N N . LEU A 1 270 ? 0.78665 5.35325 -8.88617 1.000 21.26296 780 LEU A N 1
ATOM 2114 C CA . LEU A 1 270 ? 0.00102 6.15115 -7.94800 1.000 24.40287 780 LEU A CA 1
ATOM 2115 C C . LEU A 1 270 ? -1.41790 6.31098 -8.48661 1.000 20.95809 780 LEU A C 1
ATOM 2116 O O . LEU A 1 270 ? -1.60873 6.82491 -9.59040 1.000 21.69380 780 LEU A O 1
ATOM 2121 N N . PHE A 1 271 ? -2.40596 5.86796 -7.70833 1.000 23.66646 781 PHE A N 1
ATOM 2122 C CA . PHE A 1 271 ? -3.81908 6.07376 -7.98483 1.000 22.09188 781 PHE A CA 1
ATOM 2123 C C . PHE A 1 271 ? -4.33538 7.16089 -7.05788 1.000 24.56470 781 PHE A C 1
ATOM 2124 O O . PHE A 1 271 ? -3.63147 7.60645 -6.15253 1.000 25.36784 781 PHE A O 1
ATOM 2132 N N . ASN A 1 272 ? -5.57414 7.60565 -7.29547 1.000 23.02140 782 ASN A N 1
ATOM 2133 C CA . ASN A 1 272 ? -6.09950 8.70473 -6.49276 1.000 23.88395 782 ASN A CA 1
ATOM 2134 C C . ASN A 1 272 ? -6.22196 8.34117 -5.00814 1.000 25.04644 782 ASN A C 1
ATOM 2135 O O . ASN A 1 272 ? -6.21112 9.23989 -4.15964 1.000 28.67775 782 ASN A O 1
ATOM 2140 N N . ASP A 1 273 ? -6.28382 7.05367 -4.65871 1.000 21.43939 783 ASP A N 1
ATOM 2141 C CA . ASP A 1 273 ? -6.37059 6.69802 -3.24686 1.000 23.80917 783 ASP A CA 1
ATOM 2142 C C . ASP A 1 273 ? -5.46708 5.52858 -2.87677 1.000 25.78460 783 ASP A C 1
ATOM 2143 O O . ASP A 1 273 ? -5.67759 4.90647 -1.82814 1.000 24.43002 783 ASP A O 1
ATOM 2148 N N . LEU A 1 274 ? -4.45914 5.22178 -3.68167 1.000 23.43549 784 LEU A N 1
ATOM 2149 C CA . LEU A 1 274 ? -3.65601 4.04135 -3.40394 1.000 25.29030 784 LEU A CA 1
ATOM 2150 C C . LEU A 1 274 ? -2.29618 4.16854 -4.07930 1.000 23.59337 784 LEU A C 1
ATOM 2151 O O . LEU A 1 274 ? -2.20471 4.59102 -5.23342 1.000 25.76763 784 LEU A O 1
ATOM 2156 N N . LEU A 1 275 ? -1.24333 3.79546 -3.36410 1.000 24.64351 785 LEU A N 1
ATOM 2157 C CA . LEU A 1 275 ? 0.09778 3.77138 -3.93347 1.000 26.20413 785 LEU A CA 1
ATOM 2158 C C . LEU A 1 275 ? 0.54451 2.32349 -4.08913 1.000 21.77903 785 LEU A C 1
ATOM 2159 O O . LEU A 1 275 ? 0.52163 1.55521 -3.12603 1.000 24.75724 785 LEU A O 1
ATOM 2164 N N . VAL A 1 276 ? 0.93877 1.94632 -5.29651 1.000 22.69012 786 VAL A N 1
ATOM 2165 C CA . VAL A 1 276 ? 1.28352 0.56246 -5.59070 1.000 22.79910 786 VAL A CA 1
ATOM 2166 C C . VAL A 1 276 ? 2.74731 0.50724 -6.00271 1.000 23.73052 786 VAL A C 1
ATOM 2167 O O . VAL A 1 276 ? 3.17412 1.25975 -6.88947 1.000 23.11247 786 VAL A O 1
ATOM 2171 N N . VAL A 1 277 ? 3.50093 -0.39551 -5.37204 1.000 23.30717 787 VAL A N 1
ATOM 2172 C CA . VAL A 1 277 ? 4.92928 -0.60187 -5.64036 1.000 23.76535 787 VAL A CA 1
ATOM 2173 C C . VAL A 1 277 ? 5.09958 -1.93414 -6.36341 1.000 28.39146 787 VAL A C 1
ATOM 2174 O O . VAL A 1 277 ? 4.65747 -2.98064 -5.87289 1.000 30.65875 787 VAL A O 1
ATOM 2178 N N . THR A 1 278 ? 5.74176 -1.89701 -7.52119 1.000 26.73898 788 THR A N 1
ATOM 2179 C CA . THR A 1 278 ? 5.98925 -3.08472 -8.31822 1.000 29.05399 788 THR A CA 1
ATOM 2180 C C . THR A 1 278 ? 7.46014 -3.12724 -8.69318 1.000 33.37680 788 THR A C 1
ATOM 2181 O O . THR A 1 278 ? 8.17106 -2.11837 -8.62284 1.000 27.36361 788 THR A O 1
ATOM 2185 N N . LYS A 1 279 ? 7.90462 -4.31423 -9.10124 1.000 33.96758 789 LYS A N 1
ATOM 2186 C CA . LYS A 1 279 ? 9.22536 -4.50641 -9.68612 1.000 32.49034 789 LYS A CA 1
ATOM 2187 C C . LYS A 1 279 ? 9.04858 -5.14001 -11.05746 1.000 38.67283 789 LYS A C 1
ATOM 2188 O O . LYS A 1 279 ? 8.22428 -6.04750 -11.22387 1.000 41.11916 789 LYS A O 1
ATOM 2194 N N . ILE A 1 280 ? 9.79383 -4.63754 -12.04456 1.000 38.01006 790 ILE A N 1
ATOM 2195 C CA . ILE A 1 280 ? 9.72720 -5.20106 -13.38989 1.000 41.52708 790 ILE A CA 1
ATOM 2196 C C . ILE A 1 280 ? 9.92890 -6.70590 -13.32259 1.000 45.57450 790 ILE A C 1
ATOM 2197 O O . ILE A 1 280 ? 10.80984 -7.19844 -12.60761 1.000 38.74671 790 ILE A O 1
ATOM 2202 N N . PHE A 1 281 ? 9.08407 -7.44592 -14.04711 1.000 46.05039 791 PHE A N 1
ATOM 2203 C CA . PHE A 1 281 ? 9.20319 -8.89511 -14.13687 1.000 49.44127 791 PHE A CA 1
ATOM 2204 C C . PHE A 1 281 ? 9.91518 -9.31515 -15.41788 1.000 54.24541 791 PHE A C 1
ATOM 2205 O O . PHE A 1 281 ? 10.98285 -9.93348 -15.36346 1.000 55.22110 791 PHE A O 1
ATOM 2213 N N . GLN A 1 282 ? 9.34857 -8.96700 -16.57448 1.000 55.87951 792 GLN A N 1
ATOM 2214 C CA . GLN A 1 282 ? 9.96078 -9.25776 -17.86140 1.000 57.34307 792 GLN A CA 1
ATOM 2215 C C . GLN A 1 282 ? 9.80848 -8.05534 -18.78474 1.000 62.83726 792 GLN A C 1
ATOM 2216 O O . GLN A 1 282 ? 8.87444 -7.25871 -18.64965 1.000 59.26993 792 GLN A O 1
ATOM 2218 N N . LYS A 1 283 ? 10.74623 -7.92783 -19.72361 1.000 72.39345 793 LYS A N 1
ATOM 2219 C CA . LYS A 1 283 ? 10.69891 -6.88987 -20.74510 1.000 72.70708 793 LYS A CA 1
ATOM 2220 C C . LYS A 1 283 ? 11.09723 -7.48500 -22.08867 1.000 78.52542 793 LYS A C 1
ATOM 2221 O O . LYS A 1 283 ? 12.05276 -8.26411 -22.17364 1.000 78.69165 793 LYS A O 1
ATOM 2223 N N . LYS A 1 284 ? 10.35982 -7.11574 -23.13315 1.000 78.21202 794 LYS A N 1
ATOM 2224 C CA . LYS A 1 284 ? 10.63021 -7.60753 -24.48248 1.000 81.29003 794 LYS A CA 1
ATOM 2225 C C . LYS A 1 284 ? 10.43880 -6.50507 -25.52429 1.000 79.55980 794 LYS A C 1
ATOM 2226 O O . LYS A 1 284 ? 9.36024 -5.91665 -25.63357 1.000 76.08276 794 LYS A O 1
ATOM 2228 N N . SER A 1 287 ? 4.84968 -4.78302 -23.49436 1.000 76.17150 797 SER A N 1
ATOM 2229 C CA . SER A 1 287 ? 6.27408 -5.05029 -23.66646 1.000 74.26050 797 SER A CA 1
ATOM 2230 C C . SER A 1 287 ? 6.97193 -5.22549 -22.32083 1.000 72.83062 797 SER A C 1
ATOM 2231 O O . SER A 1 287 ? 8.01889 -5.86950 -22.23760 1.000 69.84760 797 SER A O 1
ATOM 2234 N N . VAL A 1 288 ? 6.38833 -4.64651 -21.27109 1.000 71.01367 798 VAL A N 1
ATOM 2235 C CA . VAL A 1 288 ? 6.87535 -4.79580 -19.90412 1.000 64.97394 798 VAL A CA 1
ATOM 2236 C C . VAL A 1 288 ? 5.75190 -5.37268 -19.05002 1.000 57.36883 798 VAL A C 1
ATOM 2237 O O . VAL A 1 288 ? 4.57931 -5.02698 -19.23382 1.000 58.63638 798 VAL A O 1
ATOM 2241 N N . THR A 1 289 ? 6.11212 -6.26414 -18.12808 1.000 54.14194 799 THR A N 1
ATOM 2242 C CA . THR A 1 289 ? 5.20619 -6.77573 -17.10805 1.000 52.15218 799 THR A CA 1
ATOM 2243 C C . THR A 1 289 ? 5.83458 -6.55882 -15.73672 1.000 49.14442 799 THR A C 1
ATOM 2244 O O . THR A 1 289 ? 7.05662 -6.44587 -15.60452 1.000 46.93292 799 THR A O 1
ATOM 2248 N N . TYR A 1 290 ? 4.99460 -6.52397 -14.70300 1.000 37.43376 800 TYR A N 1
ATOM 2249 C CA . TYR A 1 290 ? 5.45186 -6.12855 -13.38081 1.000 40.70766 800 TYR A CA 1
ATOM 2250 C C . TYR A 1 290 ? 5.04238 -7.16451 -12.34563 1.000 43.56686 800 TYR A C 1
ATOM 2251 O O . TYR A 1 290 ? 4.04867 -7.87545 -12.51132 1.000 47.48343 800 TYR A O 1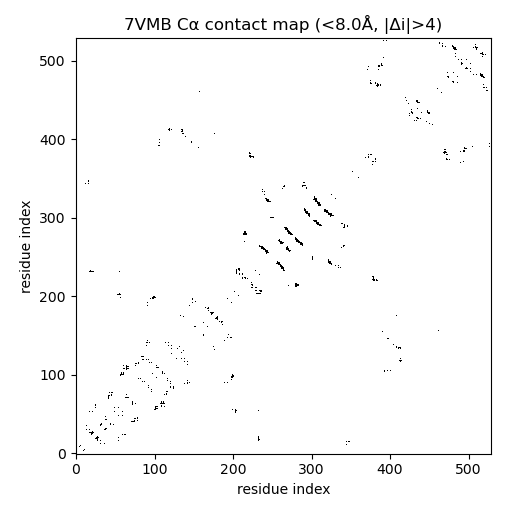
ATOM 2260 N N . SER A 1 291 ? 5.82645 -7.25149 -11.27744 1.000 40.52856 801 SER A N 1
ATOM 2261 C CA . SER A 1 291 ? 5.49047 -8.07818 -10.12531 1.000 39.02127 801 SER A CA 1
ATOM 2262 C C . SER A 1 291 ? 4.97059 -7.16822 -9.02543 1.000 33.29390 801 SER A C 1
ATOM 2263 O O . SER A 1 291 ? 5.63691 -6.20435 -8.64544 1.000 32.39977 801 SER A O 1
ATOM 2266 N N . PHE A 1 292 ? 3.77567 -7.45608 -8.53427 1.000 33.43889 802 PHE A N 1
ATOM 2267 C CA . PHE A 1 292 ? 3.26056 -6.70611 -7.40383 1.000 33.62926 802 PHE A CA 1
ATOM 2268 C C . PHE A 1 292 ? 4.16858 -6.91696 -6.19690 1.000 35.45065 802 PHE A C 1
ATOM 2269 O O . PHE A 1 292 ? 4.57227 -8.04608 -5.90620 1.000 33.26000 802 PHE A O 1
ATOM 2277 N N . ARG A 1 293 ? 4.51065 -5.83034 -5.49624 1.000 32.87174 803 ARG A N 1
ATOM 2278 C CA . ARG A 1 293 ? 5.24660 -5.95423 -4.23851 1.000 30.58553 803 ARG A CA 1
ATOM 2279 C C . ARG A 1 293 ? 4.43639 -5.52882 -3.02223 1.000 33.37794 803 ARG A C 1
ATOM 2280 O O . ARG A 1 293 ? 4.30026 -6.31156 -2.07520 1.000 33.13149 803 ARG A O 1
ATOM 2288 N N . GLN A 1 294 ? 3.88088 -4.31557 -3.02816 1.000 30.82197 804 GLN A N 1
ATOM 2289 C CA . GLN A 1 294 ? 3.23554 -3.72168 -1.86338 1.000 31.89603 804 GLN A CA 1
ATOM 2290 C C . GLN A 1 294 ? 2.25810 -2.65790 -2.32871 1.000 31.79712 804 GLN A C 1
ATOM 2291 O O . GLN A 1 294 ? 2.50398 -1.98688 -3.33673 1.000 27.97420 804 GLN A O 1
ATOM 2297 N N . SER A 1 295 ? 1.20057 -2.43420 -1.53647 1.000 27.31231 805 SER A N 1
ATOM 2298 C CA . SER A 1 295 ? 0.39848 -1.22821 -1.70962 1.000 32.21738 805 SER A CA 1
ATOM 2299 C C . SER A 1 295 ? 0.23682 -0.50089 -0.37803 1.000 31.17593 805 SER A C 1
ATOM 2300 O O . SER A 1 295 ? 0.35834 -1.08757 0.69723 1.000 31.29687 805 SER A O 1
ATOM 2303 N N . PHE A 1 296 ? -0.01874 0.80344 -0.46146 1.000 24.67079 806 PHE A N 1
ATOM 2304 C CA . PHE A 1 296 ? -0.17910 1.64744 0.71371 1.000 28.19674 806 PHE A CA 1
ATOM 2305 C C . PHE A 1 296 ? -1.39275 2.53048 0.51140 1.000 29.48822 806 PHE A C 1
ATOM 2306 O O . PHE A 1 296 ? -1.53867 3.15126 -0.54607 1.000 27.73942 806 PHE A O 1
ATOM 2314 N N . SER A 1 297 ? -2.25333 2.59283 1.52353 1.000 27.98420 807 SER A N 1
ATOM 2315 C CA . SER A 1 297 ? -3.32079 3.57257 1.52490 1.000 33.84700 807 SER A CA 1
ATOM 2316 C C . SER A 1 297 ? -2.74355 4.96305 1.77946 1.000 28.96577 807 SER A C 1
ATOM 2317 O O . SER A 1 297 ? -1.72345 5.12120 2.44925 1.000 27.47885 807 SER A O 1
ATOM 2320 N N . LEU A 1 298 ? -3.41115 5.98342 1.24839 1.000 28.47809 808 LEU A N 1
ATOM 2321 C CA . LEU A 1 298 ? -2.91189 7.34604 1.38730 1.000 27.00184 808 LEU A CA 1
ATOM 2322 C C . LEU A 1 298 ? -3.40330 8.02999 2.65266 1.000 30.89985 808 LEU A C 1
ATOM 2323 O O . LEU A 1 298 ? -2.86709 9.08113 3.02347 1.000 27.69154 808 LEU A O 1
ATOM 2328 N N . TYR A 1 299 ? -4.40410 7.46775 3.31839 1.000 32.99620 809 TYR A N 1
ATOM 2329 C CA . TYR A 1 299 ? -4.95511 8.09533 4.50891 1.000 34.61000 809 TYR A CA 1
ATOM 2330 C C . TYR A 1 299 ? -3.93596 8.04006 5.64151 1.000 31.17042 809 TYR A C 1
ATOM 2331 O O . TYR A 1 299 ? -3.44518 6.96159 5.99576 1.000 35.54706 809 TYR A O 1
ATOM 2340 N N . GLY A 1 300 ? -3.61927 9.19987 6.20202 1.000 31.77854 810 GLY A N 1
ATOM 2341 C CA . GLY A 1 300 ? -2.60277 9.31263 7.22508 1.000 40.46052 810 GLY A CA 1
ATOM 2342 C C . GLY A 1 300 ? -1.17468 9.37988 6.72349 1.000 37.83606 810 GLY A C 1
ATOM 2343 O O . GLY A 1 300 ? -0.26465 9.61219 7.53371 1.000 38.81516 810 GLY A O 1
ATOM 2344 N N . MET A 1 301 ? -0.94684 9.20832 5.42085 1.000 32.91220 811 MET A N 1
ATOM 2345 C CA . MET A 1 301 ? 0.40367 9.21141 4.87106 1.000 30.34972 811 MET A CA 1
ATOM 2346 C C . MET A 1 301 ? 0.98206 10.62081 4.82860 1.000 32.69840 811 MET A C 1
ATOM 2347 O O . MET A 1 301 ? 0.26943 11.60441 4.57918 1.000 29.08630 811 MET A O 1
ATOM 2352 N N . GLN A 1 302 ? 2.29059 10.72147 5.07456 1.000 29.10611 812 GLN A N 1
ATOM 2353 C CA . GLN A 1 302 ? 3.01483 11.96292 4.86057 1.000 30.02349 812 GLN A CA 1
ATOM 2354 C C . GLN A 1 302 ? 4.23810 11.71412 3.98497 1.000 26.58623 812 GLN A C 1
ATOM 2355 O O . GLN A 1 302 ? 4.77933 10.60984 3.94260 1.000 28.34497 812 GLN A O 1
ATOM 2361 N N . VAL A 1 303 ? 4.63849 12.74840 3.25274 1.000 28.39329 813 VAL A N 1
ATOM 2362 C CA . VAL A 1 303 ? 5.70317 12.66931 2.26028 1.000 28.71988 813 VAL A CA 1
ATOM 2363 C C . VAL A 1 303 ? 6.83146 13.58163 2.71734 1.000 31.56339 813 VAL A C 1
ATOM 2364 O O . VAL A 1 303 ? 6.65689 14.80628 2.79227 1.000 31.79288 813 VAL A O 1
ATOM 2368 N N . LEU A 1 304 ? 7.98729 12.99414 2.98496 1.000 31.08401 814 LEU A N 1
ATOM 2369 C CA . LEU A 1 304 ? 9.17581 13.72985 3.38526 1.000 27.99461 814 LEU A CA 1
ATOM 2370 C C . LEU A 1 304 ? 10.22236 13.63405 2.29140 1.000 29.23507 814 LEU A C 1
ATOM 2371 O O . LEU A 1 304 ? 10.38839 12.57803 1.67438 1.000 27.44581 814 LEU A O 1
ATOM 2376 N N . LEU A 1 305 ? 10.90820 14.74276 2.04772 1.000 24.83529 815 LEU A N 1
ATOM 2377 C CA . LEU A 1 305 ? 12.10835 14.77155 1.22009 1.000 26.56813 815 LEU A CA 1
ATOM 2378 C C . LEU A 1 305 ? 13.33408 14.64068 2.11829 1.000 30.37854 815 LEU A C 1
ATOM 2379 O O . LEU A 1 305 ? 13.36479 15.19695 3.22009 1.000 30.85956 815 LEU A O 1
ATOM 2384 N N . PHE A 1 306 ? 14.34982 13.91854 1.65594 1.000 28.63457 816 PHE A N 1
ATOM 2385 C CA . PHE A 1 306 ? 15.61374 13.94090 2.38220 1.000 30.26725 816 PHE A CA 1
ATOM 2386 C C . PHE A 1 306 ? 16.77452 13.87128 1.40809 1.000 30.35872 816 PHE A C 1
ATOM 2387 O O . PHE A 1 306 ? 16.65138 13.35439 0.29218 1.000 27.69905 816 PHE A O 1
ATOM 2395 N N . GLU A 1 307 ? 17.90178 14.42997 1.85222 1.000 29.43009 817 GLU A N 1
ATOM 2396 C CA . GLU A 1 307 ? 19.18794 14.39668 1.16538 1.000 27.81661 817 GLU A CA 1
ATOM 2397 C C . GLU A 1 307 ? 20.23884 14.14609 2.23274 1.000 25.85717 817 GLU A C 1
ATOM 2398 O O . GLU A 1 307 ? 20.20422 14.79717 3.28271 1.000 27.85660 817 GLU A O 1
ATOM 2404 N N . ASN A 1 308 ? 21.13838 13.19324 1.99019 1.000 29.03971 818 ASN A N 1
ATOM 2405 C CA . ASN A 1 308 ? 22.25888 12.93599 2.89406 1.000 30.11978 818 ASN A CA 1
ATOM 2406 C C . ASN A 1 308 ? 23.45734 12.54003 2.04250 1.000 31.60271 818 ASN A C 1
ATOM 2407 O O . ASN A 1 308 ? 23.43047 12.65212 0.81230 1.000 29.66859 818 ASN A O 1
ATOM 2412 N N . GLN A 1 309 ? 24.53565 12.08007 2.68708 1.000 34.23974 819 GLN A N 1
ATOM 2413 C CA . GLN A 1 309 ? 25.74804 11.82044 1.91671 1.000 34.65109 819 GLN A CA 1
ATOM 2414 C C . GLN A 1 309 ? 25.56643 10.67887 0.92365 1.000 33.52023 819 GLN A C 1
ATOM 2415 O O . GLN A 1 309 ? 26.35000 10.56772 -0.01998 1.000 37.57908 819 GLN A O 1
ATOM 2421 N N . TYR A 1 310 ? 24.53861 9.84684 1.10040 1.000 32.54423 820 TYR A N 1
ATOM 2422 C CA . TYR A 1 310 ? 24.32855 8.67851 0.26221 1.000 30.54239 820 TYR A CA 1
ATOM 2423 C C . TYR A 1 310 ? 23.18716 8.81433 -0.73247 1.000 32.32576 820 TYR A C 1
ATOM 2424 O O . TYR A 1 310 ? 23.16643 8.06848 -1.71320 1.000 34.24672 820 TYR A O 1
ATOM 2433 N N . TYR A 1 311 ? 22.22041 9.70906 -0.49429 1.000 26.89488 821 TYR A N 1
ATOM 2434 C CA . TYR A 1 311 ? 21.06264 9.78154 -1.38345 1.000 30.03205 821 TYR A CA 1
ATOM 2435 C C . TYR A 1 311 ? 20.71190 11.23604 -1.64930 1.000 26.28136 821 TYR A C 1
ATOM 2436 O O . TYR A 1 311 ? 20.27649 11.94045 -0.73210 1.000 31.17244 821 TYR A O 1
ATOM 2445 N N . PRO A 1 312 ? 20.91709 11.73004 -2.87489 1.000 24.04611 822 PRO A N 1
ATOM 2446 C CA . PRO A 1 312 ? 20.59627 13.13417 -3.16519 1.000 28.19307 822 PRO A CA 1
ATOM 2447 C C . PRO A 1 312 ?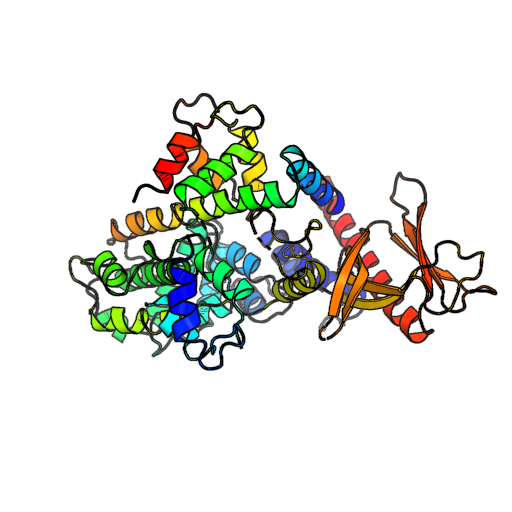 19.12010 13.40887 -3.38084 1.000 28.23127 822 PRO A C 1
ATOM 2448 O O . PRO A 1 312 ? 18.71190 14.57150 -3.29207 1.000 28.69231 822 PRO A O 1
ATOM 2452 N N . ASN A 1 313 ? 18.30814 12.40471 -3.68896 1.000 25.14620 823 ASN A N 1
ATOM 2453 C CA . ASN A 1 313 ? 16.91128 12.65001 -4.06334 1.000 27.42313 823 ASN A CA 1
ATOM 2454 C C . ASN A 1 313 ? 15.97925 11.73963 -3.27259 1.000 26.50386 823 ASN A C 1
ATOM 2455 O O . ASN A 1 313 ? 15.09311 11.08633 -3.82215 1.000 26.41716 823 ASN A O 1
ATOM 2460 N N . GLY A 1 314 ? 16.16287 11.71530 -1.95558 1.000 24.77765 824 GLY A N 1
ATOM 2461 C CA . GLY A 1 314 ? 15.41786 10.80223 -1.11692 1.000 22.45363 824 GLY A CA 1
ATOM 2462 C C . GLY A 1 314 ? 13.97698 11.22890 -0.90863 1.000 27.13378 824 GLY A C 1
ATOM 2463 O O . GLY A 1 314 ? 13.63695 12.41625 -0.90667 1.000 24.44726 824 GLY A O 1
ATOM 2464 N N . ILE A 1 315 ? 13.12657 10.21547 -0.75706 1.000 25.77927 825 ILE A N 1
ATOM 2465 C CA . ILE A 1 315 ? 11.72606 10.35031 -0.37407 1.000 27.29082 825 ILE A CA 1
ATOM 2466 C C . ILE A 1 315 ? 11.47581 9.36538 0.75005 1.000 24.54654 825 ILE A C 1
ATOM 2467 O O . ILE A 1 315 ? 11.77822 8.17687 0.61164 1.000 26.70659 825 ILE A O 1
ATOM 2472 N N . ARG A 1 316 ? 10.91007 9.83694 1.84788 1.000 24.00888 826 ARG A N 1
ATOM 2473 C CA . ARG A 1 316 ? 10.43549 8.93790 2.88850 1.000 24.43078 826 ARG A CA 1
ATOM 2474 C C . ARG A 1 316 ? 8.93950 9.11260 3.06139 1.000 24.11370 826 ARG A C 1
ATOM 2475 O O . ARG A 1 316 ? 8.45506 10.23962 3.22162 1.000 26.48898 826 ARG A O 1
ATOM 2483 N N .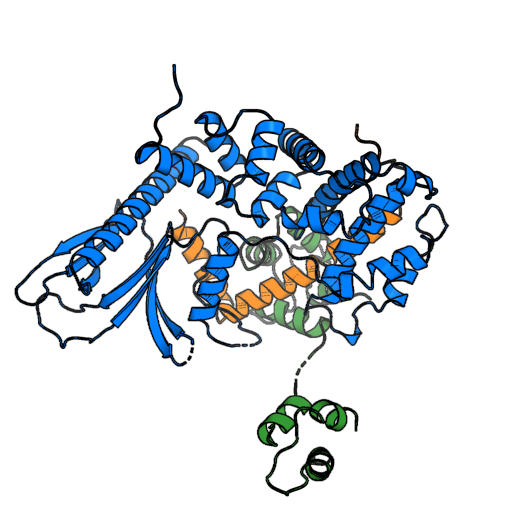 LEU A 1 317 ? 8.21401 7.99292 3.04919 1.000 24.16628 827 LEU A N 1
ATOM 2484 C CA . LEU A 1 317 ? 6.77765 7.99084 3.28280 1.000 21.61336 827 LEU A CA 1
ATOM 2485 C C . LEU A 1 317 ? 6.50668 7.47987 4.69041 1.000 25.35953 827 LEU A C 1
ATOM 2486 O O . LEU A 1 317 ? 7.01104 6.42154 5.07108 1.000 27.02422 827 LEU A O 1
ATOM 2491 N N . THR A 1 318 ? 5.74103 8.24532 5.47207 1.000 27.21729 828 THR A N 1
ATOM 2492 C CA . THR A 1 318 ? 5.38101 7.84221 6.82454 1.000 29.48220 828 THR A CA 1
ATOM 2493 C C . THR A 1 318 ? 3.87096 7.69701 6.94024 1.000 31.34124 828 THR A C 1
ATOM 2494 O O . THR A 1 318 ? 3.11311 8.21840 6.11673 1.000 29.19061 828 THR A O 1
ATOM 2498 N N . SER A 1 319 ? 3.44646 6.98700 7.98634 1.000 37.93211 829 SER A N 1
ATOM 2499 C CA . SER A 1 319 ? 2.03759 6.77389 8.30506 1.000 39.97762 829 SER A CA 1
ATOM 2500 C C . SER A 1 319 ? 1.75125 7.36580 9.67939 1.000 43.02048 829 SER A C 1
ATOM 2501 O O . SER A 1 319 ? 2.37861 6.97810 10.66758 1.000 43.58623 829 SER A O 1
ATOM 2504 N N . SER A 1 320 ? 0.80455 8.29969 9.74301 1.000 42.79429 830 SER A N 1
ATOM 2505 C CA . SER A 1 320 ? 0.49658 9.04206 10.96447 1.000 42.97514 830 SER A CA 1
ATOM 2506 C C . SER A 1 320 ? -1.02579 9.07105 11.13613 1.000 47.71255 830 SER A C 1
ATOM 2507 O O . SER A 1 320 ? -1.67379 10.10966 10.97997 1.000 46.33825 830 SER A O 1
ATOM 2510 N N . VAL A 1 321 ? -1.59543 7.91724 11.44959 0.917 47.97213 831 VAL A N 1
ATOM 2511 C CA . VAL A 1 321 ? -3.05316 7.79886 11.52640 0.917 55.72462 831 VAL A CA 1
ATOM 2512 C C . VAL A 1 321 ? -3.52110 8.33367 12.87782 0.917 57.05794 831 VAL A C 1
ATOM 2513 O O . VAL A 1 321 ? -2.97197 7.92854 13.91886 0.917 54.43065 831 VAL A O 1
ATOM 2517 N N . PRO A 1 322 ? -4.49905 9.23974 12.90358 1.000 54.73861 832 PRO A N 1
ATOM 2518 C CA . PRO A 1 322 ? -5.02547 9.73256 14.18437 1.000 58.24078 832 PRO A CA 1
ATOM 2519 C C . PRO A 1 322 ? -5.37031 8.58066 15.11625 1.000 57.04384 832 PRO A C 1
ATOM 2520 O O . PRO A 1 322 ? -6.00047 7.59914 14.71717 1.000 59.13717 832 PRO A O 1
ATOM 2524 N N . GLY A 1 323 ? -4.91409 8.68669 16.36163 1.000 58.08282 833 GLY A N 1
ATOM 2525 C CA . GLY A 1 323 ? -5.06555 7.61638 17.32136 1.000 60.25347 833 GLY A CA 1
ATOM 2526 C C . GLY A 1 323 ? -3.98444 6.55829 17.27537 1.000 54.44207 833 GLY A C 1
ATOM 2527 O O . GLY A 1 323 ? -3.91722 5.72689 18.18883 1.000 57.29343 833 GLY A O 1
ATOM 2528 N N . ALA A 1 324 ? -3.14088 6.55830 16.25068 1.000 55.32318 834 ALA A N 1
ATOM 2529 C CA . ALA A 1 324 ? -2.05605 5.59830 16.10942 1.000 59.61069 834 ALA A CA 1
ATOM 2530 C C . ALA A 1 324 ? -0.71766 6.29546 16.33658 1.000 52.98584 834 ALA A C 1
ATOM 2531 O O . ALA A 1 324 ? -0.64827 7.51598 16.51062 1.000 55.96704 834 ALA A O 1
ATOM 2533 N N . ASP A 1 325 ? 0.35488 5.50503 16.32794 1.000 55.73118 835 ASP A N 1
ATOM 2534 C CA . ASP A 1 325 ? 1.71632 6.02713 16.37070 1.000 54.15296 835 ASP A CA 1
ATOM 2535 C C . ASP A 1 325 ? 2.23446 6.29528 14.95359 1.000 54.09340 835 ASP A C 1
ATOM 2536 O O . ASP A 1 325 ? 1.63517 5.88974 13.95347 1.000 54.66181 835 ASP A O 1
ATOM 2541 N N . ILE A 1 326 ? 3.37806 6.97577 14.87789 1.000 51.49452 836 ILE A N 1
ATOM 2542 C CA . ILE A 1 326 ? 3.97492 7.36964 13.60452 1.000 49.45503 836 ILE A CA 1
ATOM 2543 C C . ILE A 1 326 ? 4.90884 6.26351 13.12981 1.000 50.16878 836 ILE A C 1
ATOM 2544 O O . ILE A 1 326 ? 5.73790 5.76834 13.90031 1.000 55.61996 836 ILE A O 1
ATOM 2549 N N . LYS A 1 327 ? 4.77716 5.87247 11.86036 1.000 46.32444 837 LYS A N 1
ATOM 2550 C CA . LYS A 1 327 ? 5.50165 4.72705 11.31328 1.000 47.60724 837 LYS A CA 1
ATOM 2551 C C . LYS A 1 327 ? 6.09407 5.06079 9.94842 1.000 40.14450 837 LYS A C 1
ATOM 2552 O O . LYS A 1 327 ? 5.40859 5.63480 9.09716 1.000 38.06519 837 LYS A O 1
ATOM 2555 N N . VAL A 1 328 ? 7.35548 4.68846 9.73441 1.000 37.01690 838 VAL A N 1
ATOM 2556 C CA . VAL A 1 328 ? 7.95266 4.79221 8.40577 1.000 37.37964 838 VAL A CA 1
ATOM 2557 C C . VAL A 1 328 ? 7.41680 3.65460 7.54607 1.000 35.08495 838 VAL A C 1
ATOM 2558 O O . VAL A 1 328 ? 7.48354 2.48450 7.93414 1.000 32.76253 838 VAL A O 1
ATOM 2562 N N . LEU A 1 329 ? 6.87729 3.99129 6.37389 1.000 32.44216 839 LEU A N 1
ATOM 2563 C CA . LEU A 1 329 ? 6.35564 2.97771 5.46429 1.000 32.51293 839 LEU A CA 1
ATOM 2564 C C . LEU A 1 329 ? 7.41429 2.44981 4.50512 1.000 31.07470 839 LEU A C 1
ATOM 2565 O O . LEU A 1 329 ? 7.54460 1.22983 4.33304 1.000 27.92397 839 LEU A O 1
ATOM 2570 N N . ILE A 1 330 ? 8.15320 3.35873 3.85507 1.000 28.31033 840 ILE A N 1
ATOM 2571 C CA . ILE A 1 330 ? 9.13074 2.99570 2.83456 1.000 29.76730 840 ILE A CA 1
ATOM 2572 C C . ILE A 1 330 ? 9.98364 4.22410 2.51021 1.000 26.70616 840 ILE A C 1
ATOM 2573 O O . ILE A 1 330 ? 9.54429 5.36042 2.71068 1.000 26.78193 840 ILE A O 1
ATOM 2578 N N . ASN A 1 331 ? 11.22865 4.01770 2.06113 1.000 26.72492 841 ASN A N 1
ATOM 2579 C CA . ASN A 1 331 ? 12.07572 5.10387 1.56020 1.000 29.17634 841 ASN A CA 1
ATOM 2580 C C . ASN A 1 331 ? 12.41546 4.84384 0.10101 1.000 28.76978 841 ASN A C 1
ATOM 2581 O O . ASN A 1 331 ? 12.57960 3.69435 -0.30734 1.000 27.91562 841 ASN A O 1
ATOM 2586 N N . PHE A 1 332 ? 12.55949 5.91795 -0.67611 1.000 25.27879 842 PHE A N 1
ATOM 2587 C CA . PHE A 1 332 ? 12.99279 5.82895 -2.06408 1.000 22.48182 842 PHE A CA 1
ATOM 2588 C C . PHE A 1 332 ? 14.12256 6.82210 -2.30221 1.000 23.26414 842 PHE A C 1
ATOM 2589 O O . PHE A 1 332 ? 14.36497 7.71460 -1.49161 1.000 24.76466 842 PHE A O 1
ATOM 2597 N N . ASN A 1 333 ? 14.79151 6.66459 -3.44559 1.000 23.63140 843 ASN A N 1
ATOM 2598 C CA . ASN A 1 333 ? 15.64932 7.68745 -4.02952 1.000 25.82411 843 ASN A CA 1
ATOM 2599 C C . ASN A 1 333 ? 15.22956 7.82319 -5.48407 1.000 25.86625 843 ASN A C 1
ATOM 2600 O O . ASN A 1 333 ? 15.16343 6.82225 -6.20240 1.000 29.50273 843 ASN A O 1
ATOM 2605 N N . ALA A 1 334 ? 14.88092 9.03917 -5.89855 1.000 24.23101 844 ALA A N 1
ATOM 2606 C CA . ALA A 1 334 ? 14.44132 9.25876 -7.26731 1.000 28.87701 844 ALA A CA 1
ATOM 2607 C C . ALA A 1 334 ? 15.64505 9.40330 -8.19476 1.000 32.31696 844 ALA A C 1
ATOM 2608 O O . ALA A 1 334 ? 16.74607 9.73249 -7.74754 1.000 28.98957 844 ALA A O 1
ATOM 2610 N N . PRO A 1 335 ? 15.46445 9.14331 -9.49430 1.000 34.78088 845 PRO A N 1
ATOM 2611 C CA . PRO A 1 335 ? 16.59547 9.28593 -10.42872 1.000 38.34091 845 PRO A CA 1
ATOM 2612 C C . PRO A 1 335 ? 17.12207 10.70412 -10.53695 1.000 38.35360 845 PRO A C 1
ATOM 2613 O O . PRO A 1 335 ? 18.30354 10.88990 -10.85735 1.000 35.84118 845 PRO A O 1
ATOM 2617 N N . ASN A 1 336 ? 16.29589 11.71119 -10.26960 1.000 35.19066 846 ASN A N 1
ATOM 2618 C CA . ASN A 1 336 ? 16.71515 13.09119 -10.44737 1.000 37.32335 846 ASN A CA 1
ATOM 2619 C C . ASN A 1 336 ? 15.75086 13.98809 -9.67579 1.000 36.95979 846 ASN A C 1
ATOM 2620 O O . ASN A 1 336 ? 14.66828 13.53635 -9.27358 1.000 35.19076 846 ASN A O 1
ATOM 2625 N N . PRO A 1 337 ? 16.11464 15.25829 -9.44893 1.000 33.55743 847 PRO A N 1
ATOM 2626 C CA . PRO A 1 337 ? 15.25293 16.12925 -8.62735 1.000 35.90210 847 PRO A CA 1
ATOM 2627 C C . PRO A 1 337 ? 13.91060 16.42618 -9.25435 1.000 34.75812 847 PRO A C 1
ATOM 2628 O O . PRO A 1 337 ? 12.92305 16.60181 -8.52357 1.000 34.15069 847 PRO A O 1
ATOM 2632 N N . GLN A 1 338 ? 13.85087 16.53823 -10.58325 1.000 35.38300 848 GLN A N 1
ATOM 2633 C CA . GLN A 1 338 ? 12.58624 16.84271 -11.24751 1.000 34.70480 848 GLN A CA 1
ATOM 2634 C C . GLN A 1 338 ? 11.58492 15.71352 -11.04692 1.000 30.28621 848 GLN A C 1
ATOM 2635 O O . GLN A 1 338 ? 10.39273 15.95978 -10.81956 1.000 32.82395 848 GLN A O 1
ATOM 2641 N N . ASP A 1 339 ? 12.05717 14.47243 -11.15433 1.000 30.20747 849 ASP A N 1
ATOM 2642 C CA . ASP A 1 339 ? 11.19753 13.31525 -10.94242 1.000 33.06902 849 ASP A CA 1
ATOM 2643 C C . ASP A 1 339 ? 10.68890 13.27811 -9.51693 1.000 30.12969 849 ASP A C 1
ATOM 2644 O O . ASP A 1 339 ? 9.51466 12.97850 -9.28096 1.000 28.81870 849 ASP A O 1
ATOM 2649 N N . ARG A 1 340 ? 11.56459 13.56820 -8.54984 1.000 26.61374 850 ARG A N 1
ATOM 2650 C CA . ARG A 1 340 ? 11.12127 13.60216 -7.16241 1.000 26.41174 850 ARG A CA 1
ATOM 2651 C C . ARG A 1 340 ? 10.06264 14.67694 -6.95069 1.000 28.31128 850 ARG A C 1
ATOM 2652 O O . ARG A 1 340 ? 9.04376 14.42700 -6.28798 1.000 29.23364 850 ARG A O 1
ATOM 2660 N N . LYS A 1 341 ? 10.27751 15.87790 -7.51124 1.000 26.81157 851 LYS A N 1
ATOM 2661 C CA . LYS A 1 341 ? 9.30015 16.95410 -7.36041 1.000 29.44443 851 LYS A CA 1
ATOM 2662 C C . LYS A 1 341 ? 7.95291 16.56115 -7.94985 1.000 27.75394 851 LYS A C 1
ATOM 2663 O O . LYS A 1 341 ? 6.91025 16.76550 -7.32180 1.000 27.60227 851 LYS A O 1
ATOM 2669 N N . LYS A 1 342 ? 7.95502 15.99495 -9.15639 1.000 29.23846 852 LYS A N 1
ATOM 2670 C CA . LYS A 1 342 ? 6.69711 15.67058 -9.82425 1.000 34.31830 852 LYS A CA 1
ATOM 2671 C C . LYS A 1 342 ? 5.92389 14.61404 -9.04499 1.000 29.98125 852 LYS A C 1
ATOM 2672 O O . LYS A 1 342 ? 4.71929 14.76601 -8.78200 1.000 27.55031 852 LYS A O 1
ATOM 2678 N N . PHE A 1 343 ? 6.60912 13.53839 -8.65357 1.000 25.99848 853 PHE A N 1
ATOM 2679 C CA . PHE A 1 343 ? 5.94808 12.45512 -7.93631 1.000 23.23676 853 PHE A CA 1
ATOM 2680 C C . PHE A 1 343 ? 5.46125 12.91501 -6.56994 1.000 25.21670 853 PHE A C 1
ATOM 2681 O O . PHE A 1 343 ? 4.30637 12.66427 -6.20589 1.000 22.58602 853 PHE A O 1
ATOM 2689 N N . THR A 1 344 ? 6.31442 13.60347 -5.79409 1.000 20.93534 854 THR A N 1
ATOM 2690 C CA . THR A 1 344 ? 5.87545 13.98135 -4.45447 1.000 21.87252 854 THR A CA 1
ATOM 2691 C C . THR A 1 344 ? 4.76483 15.03391 -4.50657 1.000 22.17731 854 THR A C 1
ATOM 2692 O O . THR A 1 344 ? 3.88708 15.03096 -3.64161 1.000 26.25383 854 THR A O 1
ATOM 2696 N N . ASP A 1 345 ? 4.75507 15.90450 -5.52316 1.000 27.63108 855 ASP A N 1
ATOM 2697 C CA . ASP A 1 345 ? 3.65187 16.84995 -5.68478 1.000 26.69378 855 ASP A CA 1
ATOM 2698 C C . ASP A 1 345 ? 2.34494 16.12067 -5.97945 1.000 28.30898 855 ASP A C 1
ATOM 2699 O O . ASP A 1 345 ? 1.30236 16.41818 -5.38131 1.000 27.12046 855 ASP A O 1
ATOM 2704 N N . ASP A 1 346 ? 2.37715 15.17605 -6.92369 1.000 25.83908 856 ASP A N 1
ATOM 2705 C CA . ASP A 1 346 ? 1.19521 14.35532 -7.19334 1.000 24.74365 856 ASP A CA 1
ATOM 2706 C C . ASP A 1 346 ? 0.75594 13.59822 -5.95613 1.000 25.07707 856 ASP A C 1
ATOM 2707 O O . ASP A 1 346 ? -0.44291 13.50777 -5.66724 1.000 26.73617 856 ASP A O 1
ATOM 2712 N N . LEU A 1 347 ? 1.70627 12.99792 -5.24149 1.000 23.15729 857 LEU A N 1
ATOM 2713 C CA . LEU A 1 347 ? 1.35550 12.20554 -4.06877 1.000 20.85212 857 LEU A CA 1
ATOM 2714 C C . LEU A 1 347 ? 0.71853 13.07455 -2.99124 1.000 21.03955 857 LEU A C 1
ATOM 2715 O O . LEU A 1 347 ? -0.32016 12.71266 -2.41678 1.000 22.08458 857 LEU A O 1
ATOM 2720 N N . ARG A 1 348 ? 1.32881 14.23172 -2.70413 1.000 21.73922 858 ARG A N 1
ATOM 2721 C CA . ARG A 1 348 ? 0.76789 15.13100 -1.70141 1.000 25.01591 858 ARG A CA 1
ATOM 2722 C C . ARG A 1 348 ? -0.63796 15.56014 -2.07098 1.000 22.03467 858 ARG A C 1
ATOM 2723 O O . ARG A 1 348 ? -1.52213 15.59447 -1.20822 1.000 26.06530 858 ARG A O 1
ATOM 2731 N N . GLU A 1 349 ? -0.86946 15.88707 -3.34970 1.000 24.75821 859 GLU A N 1
ATOM 2732 C CA . GLU A 1 349 ? -2.21644 16.26511 -3.77068 1.000 26.63091 859 GLU A CA 1
ATOM 2733 C C . GLU A 1 349 ? -3.20960 15.12705 -3.55493 1.000 24.48608 859 GLU A C 1
ATOM 2734 O O . GLU A 1 349 ? -4.31551 15.35132 -3.05417 1.000 25.00419 859 GLU A O 1
ATOM 2740 N N . SER A 1 350 ? -2.83600 13.89616 -3.91406 1.000 24.03723 860 SER A N 1
ATOM 2741 C CA . SER A 1 350 ? -3.74673 12.76968 -3.71262 1.000 22.57255 860 SER A CA 1
ATOM 2742 C C . SER A 1 350 ? -4.01022 12.50886 -2.23137 1.000 25.65801 860 SER A C 1
ATOM 2743 O O . SER A 1 350 ? -5.13590 12.16019 -1.84286 1.000 24.76642 860 SER A O 1
ATOM 2746 N N . ILE A 1 351 ? -2.98661 12.65721 -1.38589 1.000 23.78934 861 ILE A N 1
ATOM 2747 C CA . ILE A 1 351 ? -3.18462 12.52294 0.05980 1.000 23.28704 861 ILE A CA 1
ATOM 2748 C C . ILE A 1 351 ? -4.16870 13.57589 0.56723 1.000 23.97984 861 ILE A C 1
ATOM 2749 O O . ILE A 1 351 ? -5.05025 13.28301 1.38278 1.000 25.93038 861 ILE A O 1
ATOM 2754 N N . ALA A 1 352 ? -4.00911 14.82332 0.11656 1.000 24.12110 862 ALA A N 1
ATOM 2755 C CA . ALA A 1 352 ? -4.94620 15.87629 0.50389 1.000 29.13024 862 ALA A CA 1
ATOM 2756 C C . ALA A 1 352 ? -6.36515 15.54316 0.06183 1.000 27.85794 862 ALA A C 1
ATOM 2757 O O . ALA A 1 352 ? -7.33016 15.82557 0.78122 1.000 28.29666 862 ALA A O 1
ATOM 2759 N N . GLU A 1 353 ? -6.51452 14.95575 -1.12919 1.000 28.30361 863 GLU A N 1
ATOM 2760 C CA . GLU A 1 353 ? -7.84127 14.59072 -1.62614 1.000 23.96291 863 GLU A CA 1
ATOM 2761 C C . GLU A 1 353 ? -8.47657 13.51731 -0.74565 1.000 28.85020 863 GLU A C 1
ATOM 2762 O O . GLU A 1 353 ? -9.62800 13.65188 -0.31097 1.000 31.31137 863 GLU A O 1
ATOM 2768 N N . VAL A 1 354 ? -7.73468 12.44422 -0.46852 1.000 24.39007 864 VAL A N 1
ATOM 2769 C CA . VAL A 1 354 ? -8.22267 11.36543 0.38965 1.000 25.26932 864 VAL A CA 1
ATOM 2770 C C . VAL A 1 354 ? -8.59238 11.90093 1.76803 1.000 30.53058 864 VAL A C 1
ATOM 2771 O O . VAL A 1 354 ? -9.58089 11.46659 2.37522 1.000 30.14068 864 VAL A O 1
ATOM 2775 N N . GLN A 1 355 ? -7.80866 12.84901 2.28540 1.000 28.69367 865 GLN A N 1
ATOM 2776 C CA . GLN A 1 355 ? -8.09884 13.39111 3.60915 1.000 33.33475 865 GLN A CA 1
ATOM 2777 C C . GLN A 1 355 ? -9.43195 14.13590 3.62841 1.000 34.98731 865 GLN A C 1
ATOM 2778 O O . GLN A 1 355 ? -10.20702 14.00869 4.58443 1.000 35.78271 865 GLN A O 1
ATOM 2781 N N . GLU A 1 356 ? -9.72614 14.90939 2.58237 1.000 35.21917 866 GLU A N 1
ATOM 2782 C CA . GLU A 1 356 ? -11.04806 15.53068 2.49814 1.000 37.87446 866 GLU A CA 1
ATOM 2783 C C . GLU A 1 356 ? -12.15165 14.48926 2.32606 1.000 38.73528 866 GLU A C 1
ATOM 2784 O O . GLU A 1 356 ? -13.21736 14.61310 2.94550 1.000 44.91278 866 GLU A O 1
ATOM 2790 N N . MET A 1 357 ? -11.92332 13.45278 1.50654 1.000 34.74137 867 MET A N 1
ATOM 2791 C CA . MET A 1 357 ? -12.89628 12.36324 1.38846 1.000 34.74791 867 MET A CA 1
ATOM 2792 C C . MET A 1 357 ? -13.27729 11.82712 2.76409 1.000 46.20360 867 MET A C 1
ATOM 2793 O O . MET A 1 357 ? -14.45541 11.80254 3.14050 1.000 42.57584 867 MET A O 1
ATOM 2798 N N . GLU A 1 358 ? -12.27442 11.36755 3.52027 1.000 41.42696 868 GLU A N 1
ATOM 2799 C CA . GLU A 1 358 ? -12.53424 10.78327 4.82918 1.000 43.91660 868 GLU A CA 1
ATOM 2800 C C . GLU A 1 358 ? -13.15033 11.80996 5.76900 1.000 47.10824 868 GLU A C 1
ATOM 2801 O O . GLU A 1 358 ? -14.07832 11.49507 6.52159 1.000 51.27212 868 GLU A O 1
ATOM 2807 N N . LYS A 1 359 ? -12.65770 13.04813 5.72095 1.000 46.07855 869 LYS A N 1
ATOM 2808 C CA . LYS A 1 359 ? -13.25813 14.13653 6.48608 1.000 47.01193 869 LYS A CA 1
ATOM 2809 C C . LYS A 1 359 ? -14.73691 14.29603 6.13718 1.000 53.87105 869 LYS A C 1
ATOM 2810 O O . LYS A 1 359 ? -15.59509 14.36994 7.02487 1.000 58.43914 869 LYS A O 1
ATOM 2816 N N . HIS A 1 360 ? -15.05657 14.31652 4.84163 1.000 51.71203 870 HIS A N 1
ATOM 2817 C CA . HIS A 1 360 ? -16.45189 14.40764 4.42518 1.000 47.22932 870 HIS A CA 1
ATOM 2818 C C . HIS A 1 360 ? -17.26288 13.21858 4.93050 1.000 56.63052 870 HIS A C 1
ATOM 2819 O O . HIS A 1 360 ? -18.41331 13.37957 5.35308 1.000 62.08785 870 HIS A O 1
ATOM 2826 N N . ARG A 1 361 ? -16.68025 12.01636 4.89830 1.000 54.32037 871 ARG A N 1
ATOM 2827 C CA . ARG A 1 361 ? -17.39751 10.82478 5.34070 1.000 57.87885 871 ARG A CA 1
ATOM 2828 C C . ARG A 1 361 ? -17.62255 10.82092 6.84938 1.000 63.27499 871 ARG A C 1
ATOM 2829 O O . ARG A 1 361 ? -18.63105 10.28028 7.32194 1.000 65.16622 871 ARG A O 1
ATOM 2837 N N . ILE A 1 362 ? -16.70194 11.40659 7.61787 1.000 60.11637 872 ILE A N 1
ATOM 2838 C CA . ILE A 1 362 ? -16.88357 11.48283 9.06480 1.000 63.13771 872 ILE A CA 1
ATOM 2839 C C . ILE A 1 362 ? -18.05283 12.40237 9.40158 1.000 67.08771 872 ILE A C 1
ATOM 2840 O O . ILE A 1 362 ? -18.91107 12.06368 10.22587 1.000 69.61772 872 ILE A O 1
ATOM 2845 N N . GLU A 1 363 ? -18.11327 13.57317 8.75767 1.000 66.59174 873 GLU A N 1
ATOM 2846 C CA . GLU A 1 363 ? -19.23993 14.47762 8.97073 1.000 66.31611 873 GLU A CA 1
ATOM 2847 C C . GLU A 1 363 ? -20.54951 13.83771 8.52428 1.000 71.75013 873 GLU A C 1
ATOM 2848 O O . GLU A 1 363 ? -21.59701 14.04411 9.15030 1.000 76.54959 873 GLU A O 1
ATOM 2850 N N . SER A 1 364 ? -20.50916 13.05421 7.44385 1.000 67.62944 874 SER A N 1
ATOM 2851 C CA . SER A 1 364 ? -21.69302 12.32077 7.00787 1.000 68.88110 874 SER A CA 1
ATOM 2852 C C . SER A 1 364 ? -22.20089 11.38916 8.10588 1.000 74.60937 874 SER A C 1
ATOM 2853 O O . SER A 1 364 ? -23.37136 11.45121 8.49482 1.000 75.39348 874 SER A O 1
ATOM 2856 N N . GLU A 1 365 ? -21.33011 10.51668 8.62085 1.000 74.31203 875 GLU A N 1
ATOM 2857 C CA . GLU A 1 365 ? -21.75658 9.55582 9.63749 1.000 73.61363 875 GLU A CA 1
ATOM 2858 C C . GLU A 1 365 ? -22.14249 10.25046 10.94109 1.000 74.79877 875 GLU A C 1
ATOM 2859 O O . GLU A 1 365 ? -23.10985 9.84901 11.59681 1.000 74.59708 875 GLU A O 1
ATOM 2861 N N . LEU A 1 366 ? -21.40825 11.29660 11.33178 1.000 75.67968 876 LEU A N 1
ATOM 2862 C CA . LEU A 1 366 ? -21.67512 11.99657 12.58696 1.000 76.79547 876 LEU A CA 1
ATOM 2863 C C . LEU A 1 366 ? -22.87124 12.93743 12.46959 1.000 81.33968 876 LEU A C 1
ATOM 2864 O O . LEU A 1 366 ? -23.02013 13.86546 13.27396 1.000 80.33764 876 LEU A O 1
ATOM 2866 N N . GLU A 1 367 ? -23.72500 12.70611 11.47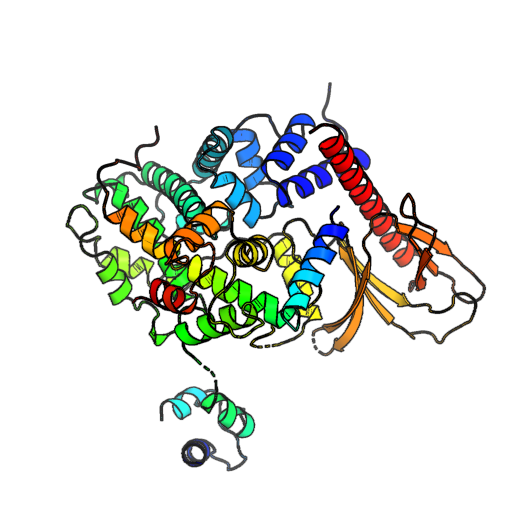030 1.000 79.49870 877 GLU A N 1
ATOM 2867 C CA . GLU A 1 367 ? -24.98005 13.43342 11.32761 1.000 77.42554 877 GLU A CA 1
ATOM 2868 C C . GLU A 1 367 ? -26.12801 12.56142 10.84401 1.000 78.67543 877 GLU A C 1
ATOM 2869 O O . GLU A 1 367 ? -27.26829 13.03334 10.84612 1.000 85.87139 877 GLU A O 1
ATOM 2871 N N . LYS A 1 368 ? -25.87999 11.31898 10.43747 1.000 78.04365 878 LYS A N 1
ATOM 2872 C CA . LYS A 1 368 ? -26.94755 10.40486 10.04559 1.000 78.56722 878 LYS A CA 1
ATOM 2873 C C . LYS A 1 368 ? -27.29372 9.46626 11.19797 1.000 77.20448 878 LYS A C 1
ATOM 2874 O O . LYS A 1 368 ? -26.61219 8.46496 11.41850 1.000 74.14699 878 LYS A O 1
ATOM 2876 N N . SER B 2 14 ? -14.10103 3.23337 6.77067 0.826 67.67032 113 SER B N 1
ATOM 2877 C CA . SER B 2 14 ? -13.34472 3.96450 5.75725 0.826 69.30426 113 SER B CA 1
ATOM 2878 C C . SER B 2 14 ? -13.10349 3.10078 4.52139 0.826 71.76915 113 SER B C 1
ATOM 2879 O O . SER B 2 14 ? -13.61825 1.98514 4.42189 0.826 71.25060 113 SER B O 1
ATOM 2881 N N . SER B 2 15 ? -12.31192 3.62366 3.58169 0.778 70.45320 114 SER B N 1
ATOM 2882 C CA . SER B 2 15 ? -12.01280 2.88354 2.35977 0.778 68.07878 114 SER B CA 1
ATOM 2883 C C . SER B 2 15 ? -10.99856 1.77250 2.60906 0.778 66.19245 114 SER B C 1
ATOM 2884 O O . SER B 2 15 ? -11.10460 0.68910 2.02133 0.778 63.88130 114 SER B O 1
ATOM 2887 N N . ASP B 2 16 ? -10.00558 2.02410 3.46707 0.584 66.44352 115 ASP B N 1
ATOM 2888 C CA . ASP B 2 16 ? -9.04880 0.97650 3.81393 0.584 65.03229 115 ASP B CA 1
ATOM 2889 C C . ASP B 2 16 ? -9.72804 -0.15466 4.57245 0.584 63.19104 115 ASP B C 1
ATOM 2890 O O . ASP B 2 16 ? -9.42019 -1.33269 4.35325 0.584 60.19877 115 ASP B O 1
ATOM 2895 N N . LEU B 2 17 ? -10.65895 0.19024 5.46548 1.000 68.91015 116 LEU B N 1
ATOM 2896 C CA . LEU B 2 17 ? -11.36373 -0.82120 6.24691 1.000 69.55034 116 LEU B CA 1
ATOM 2897 C C . LEU B 2 17 ? -12.15582 -1.76647 5.34911 1.000 65.44858 116 LEU B C 1
ATOM 2898 O O . LEU B 2 17 ? -12.12019 -2.98874 5.53879 1.000 65.23725 116 LEU B O 1
ATOM 2900 N N . GLN B 2 18 ? -12.87769 -1.22262 4.36518 1.000 61.13257 117 GLN B N 1
ATOM 2901 C CA . GLN B 2 18 ? -13.62285 -2.08100 3.44963 1.000 60.10949 117 GLN B CA 1
ATOM 2902 C C . GLN B 2 18 ? -12.68761 -2.98256 2.65233 1.000 54.98146 117 GLN B C 1
ATOM 2903 O O . GLN B 2 18 ? -13.00777 -4.15084 2.40182 1.000 51.13734 117 GLN B O 1
ATOM 2905 N N . ASP B 2 19 ? -11.52468 -2.46112 2.24539 1.000 55.94803 118 ASP B N 1
ATOM 2906 C CA . ASP B 2 19 ? -10.59917 -3.27038 1.45735 1.000 52.29308 118 ASP B CA 1
ATOM 2907 C C . ASP B 2 19 ? -10.05112 -4.43194 2.27800 1.000 52.34388 118 ASP B C 1
ATOM 2908 O O . ASP B 2 19 ? -9.85079 -5.53528 1.74861 1.000 47.92480 118 ASP B O 1
ATOM 2910 N N . LYS B 2 20 ? -9.80959 -4.20710 3.57405 1.000 51.85685 119 LYS B N 1
ATOM 2911 C CA . LYS B 2 20 ? -9.32312 -5.28724 4.42585 1.000 51.99628 119 LYS B CA 1
ATOM 2912 C C . LYS B 2 20 ? -10.42564 -6.29423 4.70576 1.000 49.02719 119 LYS B C 1
ATOM 2913 O O . LYS B 2 20 ? -10.16780 -7.50351 4.78378 1.000 46.76964 119 LYS B O 1
ATOM 2919 N N . GLN B 2 21 ? -11.66094 -5.81128 4.85263 1.000 50.03731 120 GLN B N 1
ATOM 2920 C CA . GLN B 2 21 ? -12.79786 -6.70366 5.05246 1.000 47.35283 120 GLN B CA 1
ATOM 2921 C C . GLN B 2 21 ? -13.00474 -7.60783 3.84011 1.000 43.76141 120 GLN B C 1
ATOM 2922 O O . GLN B 2 21 ? -13.19083 -8.82221 3.98377 1.000 42.96894 120 GLN B O 1
ATOM 2924 N N . VAL B 2 22 ? -12.95810 -7.03539 2.63077 1.000 42.93721 121 VAL B N 1
ATOM 2925 C CA . VAL B 2 22 ? -13.04946 -7.85218 1.41950 1.000 40.05271 121 VAL B CA 1
ATOM 2926 C C . VAL B 2 22 ? -11.93796 -8.89260 1.39999 1.000 41.31814 121 VAL B C 1
ATOM 2927 O O . VAL B 2 22 ? -12.18235 -10.08576 1.16973 1.000 36.05383 121 VAL B O 1
ATOM 2931 N N . GLU B 2 23 ? -10.69813 -8.45592 1.65417 1.000 37.79935 122 GLU B N 1
ATOM 2932 C CA . GLU B 2 23 ? -9.57119 -9.38303 1.67899 1.000 37.98026 122 GLU B CA 1
ATOM 2933 C C . GLU B 2 23 ? -9.82639 -10.53873 2.63923 1.000 38.01630 122 GLU B C 1
ATOM 2934 O O . GLU B 2 23 ? -9.66686 -11.70760 2.27328 1.000 39.24378 122 GLU B O 1
ATOM 2940 N N . MET B 2 24 ? -10.22106 -10.23250 3.87879 1.000 37.30236 123 MET B N 1
ATOM 2941 C CA . MET B 2 24 ? -10.46253 -11.30153 4.84697 1.000 40.25797 123 MET B CA 1
ATOM 2942 C C . MET B 2 24 ? -11.61480 -12.19789 4.40640 1.000 40.92770 123 MET B C 1
ATOM 2943 O O . MET B 2 24 ? -11.55509 -13.42173 4.57563 1.000 41.82382 123 MET B O 1
ATOM 2948 N N . LEU B 2 25 ? -12.67433 -11.60810 3.83843 1.000 38.82390 124 LEU B N 1
ATOM 2949 C CA . LEU B 2 25 ? -13.78744 -12.41449 3.33734 1.000 36.13278 124 LEU B CA 1
ATOM 2950 C C . LEU B 2 25 ? -13.32441 -13.39501 2.27070 1.000 35.84567 124 LEU B C 1
ATOM 2951 O O . LEU B 2 25 ? -13.74898 -14.56151 2.26080 1.000 35.30052 124 LEU B O 1
ATOM 2956 N N . GLU B 2 26 ? -12.43546 -12.94557 1.37371 1.000 32.57032 125 GLU B N 1
ATOM 2957 C CA . GLU B 2 26 ? -11.95002 -13.81798 0.31093 1.000 33.06626 125 GLU B CA 1
ATOM 2958 C C . GLU B 2 26 ? -11.04632 -14.91957 0.86357 1.000 37.60311 125 GLU B C 1
ATOM 2959 O O . GLU B 2 26 ? -11.11383 -16.07237 0.40969 1.000 35.39082 125 GLU B O 1
ATOM 2965 N N . ARG B 2 27 ? -10.20995 -14.59702 1.85686 1.000 36.17289 126 ARG B N 1
ATOM 2966 C CA . ARG B 2 27 ? -9.32302 -15.61432 2.42221 1.000 39.53902 126 ARG B CA 1
ATOM 2967 C C . ARG B 2 27 ? -10.06971 -16.63857 3.26676 1.000 38.70481 126 ARG B C 1
ATOM 2968 O O . ARG B 2 27 ? -9.58234 -17.76733 3.42842 1.000 41.49904 126 ARG B O 1
ATOM 2976 N N . LYS B 2 28 ? -11.23956 -16.27432 3.79593 1.000 41.34570 127 LYS B N 1
ATOM 2977 C CA . LYS B 2 28 ? -12.01268 -17.18993 4.63186 1.000 37.02610 127 LYS B CA 1
ATOM 2978 C C . LYS B 2 28 ? -12.31927 -18.50832 3.92809 1.000 40.06788 127 LYS B C 1
ATOM 2979 O O . LYS B 2 28 ? -12.39334 -19.55639 4.58119 1.000 41.37956 127 LYS B O 1
ATOM 2985 N N . TYR B 2 29 ? -12.47668 -18.49581 2.60720 1.000 36.95007 128 TYR B N 1
ATOM 2986 C CA . TYR B 2 29 ? -12.88620 -19.68765 1.87518 1.000 34.65872 128 TYR B CA 1
ATOM 2987 C C . TYR B 2 29 ? -11.77312 -20.31058 1.04785 1.000 40.43467 128 TYR B C 1
ATOM 2988 O O . TYR B 2 29 ? -12.03535 -21.27857 0.32693 1.000 37.57483 128 TYR B O 1
ATOM 2997 N N . GLY B 2 30 ? -10.54902 -19.78649 1.12137 1.000 35.97858 129 GLY B N 1
ATOM 2998 C CA . GLY B 2 30 ? -9.42160 -20.34000 0.40188 1.000 36.09469 129 GLY B CA 1
ATOM 2999 C C . GLY B 2 30 ? -8.56684 -19.23487 -0.18072 1.000 33.50616 129 GLY B C 1
ATOM 3000 O O . GLY B 2 30 ? -8.60076 -18.10043 0.29196 1.000 35.33256 129 GLY B O 1
ATOM 3001 N N . GLY B 2 31 ? -7.80447 -19.57992 -1.21693 1.000 32.62440 130 GLY B N 1
ATOM 3002 C CA . GLY B 2 31 ? -7.04153 -18.56531 -1.92637 1.000 34.96116 130 GLY B CA 1
ATOM 3003 C C . GLY B 2 31 ? -7.96071 -17.47384 -2.44900 1.000 38.36435 130 GLY B C 1
ATOM 3004 O O . GLY B 2 31 ? -9.05875 -17.74617 -2.94607 1.000 31.91386 130 GLY B O 1
ATOM 3005 N N . ARG B 2 32 ? -7.51282 -16.22271 -2.30304 1.000 35.76696 131 ARG B N 1
ATOM 3006 C CA . ARG B 2 32 ? -8.35049 -15.06384 -2.62502 1.000 36.17043 131 ARG B CA 1
ATOM 3007 C C . ARG B 2 32 ? -8.93357 -15.14867 -4.02880 1.000 34.19293 131 ARG B C 1
ATOM 3008 O O . ARG B 2 32 ? -10.13070 -14.90687 -4.23659 1.000 36.07771 131 ARG B O 1
ATOM 3016 N N . LEU B 2 33 ? -8.08809 -15.46420 -5.01286 1.000 31.53934 132 LEU B N 1
ATOM 3017 C CA . LEU B 2 33 ? -8.54740 -15.50250 -6.39439 1.000 36.51710 132 LEU B CA 1
ATOM 3018 C C . LEU B 2 33 ? -9.52701 -16.64737 -6.62809 1.000 37.74329 132 LEU B C 1
ATOM 3019 O O . LEU B 2 33 ? -10.40137 -16.54505 -7.49747 1.000 32.22829 132 LEU B O 1
ATOM 3024 N N . VAL B 2 34 ? -9.40678 -17.73193 -5.86030 1.000 29.78996 133 VAL B N 1
ATOM 3025 C CA . VAL B 2 34 ? -10.33983 -18.84797 -6.00718 1.000 36.25313 133 VAL B CA 1
ATOM 3026 C C . VAL B 2 34 ? -11.71233 -18.46050 -5.47492 1.000 31.50865 133 VAL B C 1
ATOM 3027 O O . VAL B 2 34 ? -12.74172 -18.71263 -6.11898 1.000 30.94540 133 VAL B O 1
ATOM 3031 N N . THR B 2 35 ? -11.74239 -17.83362 -4.29528 1.000 30.05439 134 THR B N 1
ATOM 3032 C CA . THR B 2 35 ? -12.99930 -17.36699 -3.71995 1.000 33.95367 134 THR B CA 1
ATOM 3033 C C . THR B 2 35 ? -13.66099 -16.33164 -4.62050 1.000 34.08825 134 THR B C 1
ATOM 3034 O O . THR B 2 35 ? -14.87579 -16.37574 -4.84342 1.000 28.81537 134 THR B O 1
ATOM 3038 N N . ARG B 2 36 ? -12.87480 -15.37172 -5.12730 1.000 31.79148 135 ARG B N 1
ATOM 3039 C CA . ARG B 2 36 ? -13.44781 -14.30012 -5.93896 1.000 29.44414 135 ARG B CA 1
ATOM 3040 C C . ARG B 2 36 ? -14.06437 -14.85382 -7.20937 1.000 28.33002 135 ARG B C 1
ATOM 3041 O O . ARG B 2 36 ? -15.15504 -14.43433 -7.62094 1.000 29.84183 135 ARG B O 1
ATOM 3049 N N . HIS B 2 37 ? -13.37401 -15.79537 -7.84709 1.000 27.54819 136 HIS B N 1
ATOM 3050 C CA . HIS B 2 37 ? -13.86502 -16.35556 -9.09318 1.000 32.30449 136 HIS B CA 1
ATOM 3051 C C . HIS B 2 37 ? -15.08884 -17.23047 -8.86176 1.000 34.07008 136 HIS B C 1
ATOM 3052 O O . HIS B 2 37 ? -15.97917 -17.28070 -9.71746 1.000 30.06375 136 HIS B O 1
ATOM 3059 N N . ALA B 2 38 ? -15.15016 -17.92071 -7.71740 1.000 30.35128 137 ALA B N 1
ATOM 3060 C CA . ALA B 2 38 ? -16.34550 -18.68576 -7.38716 1.000 31.96476 137 ALA B CA 1
ATOM 3061 C C . ALA B 2 38 ? -17.55151 -17.76845 -7.25542 1.000 29.93346 137 ALA B C 1
ATOM 3062 O O . ALA B 2 38 ? -18.63087 -18.08291 -7.76741 1.000 33.95701 137 ALA B O 1
ATOM 3064 N N . ALA B 2 39 ? -17.38457 -16.63149 -6.56759 1.000 26.20056 138 ALA B N 1
ATOM 3065 C CA . ALA B 2 39 ? -18.49250 -15.69936 -6.40235 1.000 33.03429 138 ALA B CA 1
ATOM 3066 C C . ALA B 2 39 ? -18.95607 -15.16415 -7.75152 1.000 33.38044 138 ALA B C 1
ATOM 3067 O O . ALA B 2 39 ? -20.15929 -15.16244 -8.04805 1.000 29.77150 138 ALA B O 1
ATOM 3069 N N . ARG B 2 40 ? -18.00852 -14.72067 -8.58853 1.000 31.21826 139 ARG B N 1
ATOM 3070 C CA . ARG B 2 40 ? -18.35607 -14.20123 -9.90928 1.000 32.64218 139 ARG B CA 1
ATOM 3071 C C . ARG B 2 40 ? -19.05191 -15.26398 -10.74834 1.000 34.70156 139 ARG B C 1
ATOM 3072 O O . ARG B 2 40 ? -19.98797 -14.95668 -11.50309 1.000 33.04645 139 ARG B O 1
ATOM 3080 N N . THR B 2 41 ? -18.60727 -16.52100 -10.63464 1.000 29.65486 140 THR B N 1
ATOM 3081 C CA . THR B 2 41 ? -19.24587 -17.59803 -11.38189 1.000 31.55520 140 THR B CA 1
ATOM 3082 C C . THR B 2 41 ? -20.72051 -17.71680 -11.00634 1.000 34.75733 140 THR B C 1
ATOM 3083 O O . THR B 2 41 ? -21.57759 -17.91323 -11.87738 1.000 36.24168 140 THR B O 1
ATOM 3087 N N . ILE B 2 42 ? -21.02622 -17.58777 -9.71117 1.000 31.00289 141 ILE B N 1
ATOM 3088 C CA . ILE B 2 42 ? -22.40609 -17.66007 -9.23556 1.000 32.56823 141 ILE B CA 1
ATOM 3089 C C . ILE B 2 42 ? -23.18548 -16.43130 -9.69007 1.000 32.61033 141 ILE B C 1
ATOM 3090 O O . ILE B 2 42 ? -24.31917 -16.53116 -10.17841 1.000 32.20847 141 ILE B O 1
ATOM 3095 N N . GLN B 2 43 ? -22.58080 -15.25546 -9.53529 1.000 31.06412 142 GLN B N 1
ATOM 3096 C CA . GLN B 2 43 ? -23.25340 -14.00374 -9.86752 1.000 33.95253 142 GLN B CA 1
ATOM 3097 C C . GLN B 2 43 ? -23.56256 -13.90314 -11.35742 1.000 33.68744 142 GLN B C 1
ATOM 3098 O O . GLN B 2 43 ? -24.62279 -13.39885 -11.74965 1.000 30.70858 142 GLN B O 1
ATOM 3104 N N . THR B 2 44 ? -22.63962 -14.35519 -12.20233 1.000 32.67155 143 THR B N 1
ATOM 3105 C CA . THR B 2 44 ? -22.85169 -14.27412 -13.64005 1.000 33.10268 143 THR B CA 1
ATOM 3106 C C . THR B 2 44 ? -23.98777 -15.19380 -14.07274 1.000 37.31776 143 THR B C 1
ATOM 3107 O O . THR B 2 44 ? -24.83808 -14.80378 -14.87915 1.000 34.40591 143 THR B O 1
ATOM 3111 N N . ALA B 2 45 ? -24.00408 -16.43059 -13.55899 1.000 32.94131 144 ALA B N 1
ATOM 3112 C CA . ALA B 2 45 ? -25.10092 -17.33912 -13.86194 1.000 33.61976 144 ALA B CA 1
ATOM 3113 C C . ALA B 2 45 ? -26.42102 -16.78068 -13.35256 1.000 34.04432 144 ALA B C 1
ATOM 3114 O O . ALA B 2 45 ? -27.42923 -16.82132 -14.06321 1.000 34.80389 144 ALA B O 1
ATOM 3116 N N . PHE B 2 46 ? -26.42920 -16.22348 -12.13632 1.000 30.99271 145 PHE B N 1
ATOM 3117 C CA . PHE B 2 46 ? -27.67227 -15.69011 -11.59252 1.000 32.61090 145 PHE B CA 1
ATOM 3118 C C . PHE B 2 46 ? -28.17245 -14.50171 -12.40494 1.000 34.46808 145 PHE B C 1
ATOM 3119 O O . PHE B 2 46 ? -29.37813 -14.37020 -12.64332 1.000 31.25825 145 PHE B O 1
ATOM 3127 N N . ARG B 2 47 ? -27.27163 -13.62031 -12.83992 1.000 31.40812 146 ARG B N 1
ATOM 3128 C CA . ARG B 2 47 ? -27.74581 -12.44327 -13.55748 1.000 33.71368 146 ARG B CA 1
ATOM 3129 C C . ARG B 2 47 ? -28.25965 -12.79750 -14.94404 1.000 29.33189 146 ARG B C 1
ATOM 3130 O O . ARG B 2 47 ? -29.19309 -12.15934 -15.43198 1.000 33.59847 146 ARG B O 1
ATOM 3138 N N . GLN B 2 48 ? -27.67204 -13.79299 -15.59601 1.000 31.64003 147 GLN B N 1
ATOM 3139 C CA A GLN B 2 48 ? -28.19422 -14.20597 -16.89467 0.483 33.43974 147 GLN B CA 1
ATOM 3140 C CA B GLN B 2 48 ? -28.17668 -14.21190 -16.89302 0.517 33.66699 147 GLN B CA 1
ATOM 3141 C C . GLN B 2 48 ? -29.50133 -14.96288 -16.73829 1.000 37.66050 147 GLN B C 1
ATOM 3142 O O . GLN B 2 48 ? -30.41316 -14.80938 -17.56358 1.000 31.10595 147 GLN B O 1
ATOM 3153 N N . TYR B 2 49 ? -29.63518 -15.73807 -15.66170 1.000 35.69868 148 TYR B N 1
ATOM 3154 C CA . TYR B 2 49 ? -30.90345 -16.38286 -15.33924 1.000 36.21235 148 TYR B CA 1
ATOM 3155 C C . TYR B 2 49 ? -32.01056 -15.34971 -15.11336 1.000 35.13720 148 TYR B C 1
ATOM 3156 O O . TYR B 2 49 ? -33.11244 -15.47654 -15.65663 1.000 35.55007 148 TYR B O 1
ATOM 3165 N N . GLN B 2 50 ? -31.73275 -14.31223 -14.31857 1.000 29.98317 149 GLN B N 1
ATOM 3166 C CA . GLN B 2 50 ? -32.70139 -13.23508 -14.12969 1.000 32.68852 149 GLN B CA 1
ATOM 3167 C C . GLN B 2 50 ? -33.02147 -12.50642 -15.43732 1.000 35.62007 149 GLN B C 1
ATOM 3168 O O . GLN B 2 50 ? -34.16477 -12.09434 -15.65467 1.000 32.45367 149 GLN B O 1
ATOM 3174 N N . MET B 2 51 ? -32.02706 -12.29915 -16.30745 1.000 32.36287 150 MET B N 1
ATOM 3175 C CA . MET B 2 51 ? -32.32406 -11.64666 -17.58260 1.000 32.94204 150 MET B CA 1
ATOM 3176 C C . MET B 2 51 ? -33.24705 -12.51267 -18.44269 1.000 37.51892 150 MET B C 1
ATOM 3177 O O . MET B 2 51 ? -34.20770 -12.00751 -19.04513 1.000 30.80741 150 MET B O 1
ATOM 3182 N N . ASN B 2 52 ? -32.96040 -13.81670 -18.52348 1.000 33.30880 151 ASN B N 1
ATOM 3183 C CA . ASN B 2 52 ? -33.82694 -14.72241 -19.27061 1.000 34.67697 151 ASN B CA 1
ATOM 3184 C C . ASN B 2 52 ? -35.24531 -14.69612 -18.72458 1.000 33.81295 151 ASN B C 1
ATOM 3185 O O . ASN B 2 52 ? -36.21604 -14.60969 -19.49155 1.000 35.16647 151 ASN B O 1
ATOM 3190 N N . LYS B 2 53 ? -35.38786 -14.75038 -17.39571 1.000 29.76530 152 LYS B N 1
ATOM 3191 C CA . LYS B 2 53 ? -36.71810 -14.74978 -16.80141 1.000 32.97312 152 LYS B CA 1
ATOM 3192 C C . LYS B 2 53 ? -37.44667 -13.44843 -17.08563 1.000 39.39709 152 LYS B C 1
ATOM 3193 O O . LYS B 2 53 ? -38.63533 -13.45453 -17.42421 1.000 33.93909 152 LYS B O 1
ATOM 3199 N N . ASN B 2 54 ? -36.76155 -12.31726 -16.94414 1.000 33.47436 153 ASN B N 1
ATOM 3200 C CA . ASN B 2 54 ? -37.45900 -11.05717 -17.15702 1.000 38.26798 153 ASN B CA 1
ATOM 3201 C C . ASN B 2 54 ? -37.83657 -10.86926 -18.61801 1.000 37.84803 153 ASN B C 1
ATOM 3202 O O . ASN B 2 54 ? -38.83844 -10.20551 -18.91911 1.000 38.37860 153 ASN B O 1
ATOM 3207 N N . PHE B 2 55 ? -37.05937 -11.45112 -19.54049 1.000 29.71074 154 PHE B N 1
ATOM 3208 C CA . PHE B 2 55 ? -37.44394 -11.40909 -20.94899 1.000 34.93342 154 PHE B CA 1
ATOM 3209 C C . PHE B 2 55 ? -38.73973 -12.19089 -21.18741 1.000 39.28239 154 PHE B C 1
ATOM 3210 O O . PHE B 2 55 ? -39.64235 -11.72722 -21.90783 1.000 33.67080 154 PHE B O 1
ATOM 3218 N N . GLU B 2 56 ? -38.84756 -13.37848 -20.58334 1.000 35.28907 155 GLU B N 1
ATOM 3219 C CA . GLU B 2 56 ? -40.07611 -14.16386 -20.69354 1.000 37.70333 155 GLU B CA 1
ATOM 3220 C C . GLU B 2 56 ? -41.23593 -13.44812 -20.02697 1.000 41.13335 155 GLU B C 1
ATOM 3221 O O . GLU B 2 56 ? -42.36937 -13.48787 -20.51634 1.000 41.91861 155 GLU B O 1
ATOM 3227 N N . ARG B 2 57 ? -40.96954 -12.77922 -18.90947 1.000 40.81665 156 ARG B N 1
ATOM 3228 C CA . ARG B 2 57 ? -42.00508 -11.98906 -18.26308 1.000 41.70958 156 ARG B CA 1
ATOM 3229 C C . ARG B 2 57 ? -42.47106 -10.85716 -19.16893 1.000 44.71632 156 ARG B C 1
ATOM 3230 O O . ARG B 2 57 ? -43.67179 -10.58600 -19.27004 1.000 46.86086 156 ARG B O 1
ATOM 3238 N N . LEU B 2 58 ? -41.53901 -10.20806 -19.86600 1.000 38.90452 157 LEU B N 1
ATOM 3239 C CA . LEU B 2 58 ? -41.90125 -9.04247 -20.65659 1.000 42.24463 157 LEU B CA 1
ATOM 3240 C C . LEU B 2 58 ? -42.68558 -9.42885 -21.90376 1.000 44.90337 157 LEU B C 1
ATOM 3241 O O . LEU B 2 58 ? -43.66378 -8.75156 -22.25367 1.000 50.74535 157 LEU B O 1
ATOM 3246 N N . ARG B 2 59 ? -42.28634 -10.51260 -22.58332 1.000 43.18127 158 ARG B N 1
ATOM 3247 C CA . ARG B 2 59 ? -43.02337 -10.89364 -23.77862 1.000 47.96949 158 ARG B CA 1
ATOM 3248 C C . ARG B 2 59 ? -44.41016 -11.42658 -23.44612 1.000 50.97469 158 ARG B C 1
ATOM 3249 O O . ARG B 2 59 ? -45.30001 -11.38169 -24.30328 1.000 52.97482 158 ARG B O 1
ATOM 3257 N N . SER B 2 60 ? -44.61723 -11.89720 -22.21550 1.000 51.89998 159 SER B N 1
ATOM 3258 C CA . SER B 2 60 ? -45.90193 -12.42085 -21.77284 1.000 52.28594 159 SER B CA 1
ATOM 3259 C C . SER B 2 60 ? -46.91897 -11.33289 -21.45610 1.000 53.60322 159 SER B C 1
ATOM 3260 O O . SER B 2 60 ? -48.07481 -11.65713 -21.16982 1.000 48.76044 159 SER B O 1
ATOM 3263 N N . SER B 2 61 ? -46.52871 -10.05808 -21.49334 1.000 55.76376 160 SER B N 1
ATOM 3264 C CA . SER B 2 61 ? -47.44689 -8.95087 -21.20323 1.000 58.77032 160 SER B CA 1
ATOM 3265 C C . SER B 2 61 ? -47.09974 -7.79358 -22.13652 1.000 59.16096 160 SER B C 1
ATOM 3266 O O . SER B 2 61 ? -46.29587 -6.92400 -21.78545 1.000 68.45499 160 SER B O 1
ATOM 3269 N N . MET B 2 62 ? -47.70782 -7.78360 -23.32099 1.000 60.75441 161 MET B N 1
ATOM 3270 C CA . MET B 2 62 ? -47.41891 -6.76021 -24.31849 1.000 62.26615 161 MET B CA 1
ATOM 3271 C C . MET B 2 62 ? -48.46617 -5.65176 -24.36916 0.000 58.02685 161 MET B C 1
ATOM 3272 O O . MET B 2 62 ? -48.31900 -4.71505 -25.16366 1.000 51.31948 161 MET B O 1
ATOM 3277 N N . SER B 2 63 ? -49.50273 -5.71864 -23.53489 1.000 60.76874 162 SER B N 1
ATOM 3278 C CA . SER B 2 63 ? -50.63223 -4.79116 -23.60463 1.000 60.61831 162 SER B CA 1
ATOM 3279 C C . SER B 2 63 ? -50.54296 -3.67490 -22.57003 1.000 66.70459 162 SER B C 1
ATOM 3280 O O . SER B 2 63 ? -51.56666 -3.23348 -22.03463 1.000 69.11456 162 SER B O 1
ATOM 3283 N N . GLU B 2 64 ? -49.33287 -3.19091 -22.27752 0.691 63.77587 163 GLU B N 1
ATOM 3284 C CA . GLU B 2 64 ? -49.13452 -2.08694 -21.34759 0.691 61.53950 163 GLU B CA 1
ATOM 3285 C C . GLU B 2 64 ? -48.71934 -0.79181 -22.02963 0.691 62.91241 163 GLU B C 1
ATOM 3286 O O . GLU B 2 64 ? -48.62926 0.23906 -21.35378 0.691 65.02923 163 GLU B O 1
ATOM 3288 N N . ASN B 2 65 ? -48.45963 -0.81879 -23.33572 1.000 61.26958 164 ASN B N 1
ATOM 3289 C CA . ASN B 2 65 ? -48.08371 0.36537 -24.10677 1.000 60.29404 164 ASN B CA 1
ATOM 3290 C C . ASN B 2 65 ? -46.91614 1.10459 -23.45017 1.000 59.10917 164 ASN B C 1
ATOM 3291 O O . ASN B 2 65 ? -46.99418 2.29215 -23.12900 1.000 60.26998 164 ASN B O 1
ATOM 3293 N N . ARG B 2 66 ? -45.81393 0.37358 -23.25250 1.000 55.81590 165 ARG B N 1
ATOM 3294 C CA . ARG B 2 66 ? -44.64499 0.98376 -22.62319 1.000 53.72010 165 ARG B CA 1
ATOM 3295 C C . ARG B 2 66 ? -44.05827 2.10206 -23.47671 1.000 51.63720 165 ARG B C 1
ATOM 3296 O O . ARG B 2 66 ? -43.52214 3.07563 -22.93442 1.000 52.32173 165 ARG B O 1
ATOM 3304 N N . MET B 2 67 ? -44.15938 1.99264 -24.80566 1.000 50.54103 166 MET B N 1
ATOM 3305 C CA . MET B 2 67 ? -43.44495 2.90400 -25.69408 1.000 49.60306 166 MET B CA 1
ATOM 3306 C C . MET B 2 67 ? -44.04786 4.30081 -25.75071 1.000 53.22235 166 MET B C 1
ATOM 3307 O O . MET B 2 67 ? -43.41916 5.19707 -26.32675 1.000 55.65856 166 MET B O 1
ATOM 3312 N N . SER B 2 68 ? -45.21770 4.51868 -25.15636 1.000 54.15319 167 SER B N 1
ATOM 3313 C CA . SER B 2 68 ? -45.75203 5.86522 -24.97430 1.000 61.15554 167 SER B CA 1
ATOM 3314 C C . SER B 2 68 ? -45.23205 6.40759 -23.64518 1.000 62.16129 167 SER B C 1
ATOM 3315 O O . SER B 2 68 ? -45.63437 5.93919 -22.57299 1.000 61.66982 167 SER B O 1
ATOM 3318 N N . ARG B 2 69 ? -44.32636 7.38343 -23.71405 1.000 61.21686 168 ARG B N 1
ATOM 3319 C CA . ARG B 2 69 ? -43.71953 7.94996 -22.51270 1.000 61.09626 168 ARG B CA 1
ATOM 3320 C C . ARG B 2 69 ? -44.67859 8.94232 -21.85778 1.000 66.21155 168 ARG B C 1
ATOM 3321 O O . ARG B 2 69 ? -45.00945 9.98239 -22.44446 1.000 63.21398 168 ARG B O 1
ATOM 3329 N N . ARG B 2 70 ? -45.11739 8.62274 -20.64187 0.723 65.69636 169 ARG B N 1
ATOM 3330 C CA . ARG B 2 70 ? -46.01472 9.49468 -19.89221 0.723 62.77367 169 ARG B CA 1
ATOM 3331 C C . ARG B 2 70 ? -45.50722 9.70579 -18.46569 0.723 58.30967 169 ARG B C 1
ATOM 3332 O O . ARG B 2 70 ? -45.71092 10.76492 -17.86973 0.723 56.32842 169 ARG B O 1
ATOM 3334 N N . ILE C 3 14 ? -4.11201 -41.84177 -26.38009 0.944 82.78126 9 ILE C N 1
ATOM 3335 C CA . ILE C 3 14 ? -3.35165 -42.49984 -27.43486 0.944 85.62819 9 ILE C CA 1
ATOM 3336 C C . ILE C 3 14 ? -2.84392 -41.46647 -28.44087 0.944 87.08865 9 ILE C C 1
ATOM 3337 O O . ILE C 3 14 ? -3.24170 -40.30105 -28.40152 0.944 85.52503 9 ILE C O 1
ATOM 3339 N N . ALA C 3 15 ? -1.96440 -41.90194 -29.34480 1.000 86.01482 10 ALA C N 1
ATOM 3340 C CA . ALA C 3 15 ? -1.34607 -40.99754 -30.30830 1.000 81.68986 10 ALA C CA 1
ATOM 3341 C C . ALA C 3 15 ? -1.89198 -41.20327 -31.71710 1.000 83.08835 10 ALA C C 1
ATOM 3342 O O . ALA C 3 15 ? -1.12431 -41.37222 -32.67017 1.000 81.72202 10 ALA C O 1
ATOM 3344 N N . GLU C 3 16 ? -3.22001 -41.20056 -31.85971 1.000 87.56425 11 GLU C N 1
ATOM 3345 C CA . GLU C 3 16 ? -3.81508 -41.09447 -33.18587 1.000 82.52909 11 GLU C CA 1
ATOM 3346 C C . GLU C 3 16 ? -3.70693 -39.68216 -33.74386 1.000 79.07912 11 GLU C C 1
ATOM 3347 O O . GLU C 3 16 ? -3.75312 -39.50535 -34.96673 1.000 77.98897 11 GLU C O 1
ATOM 3349 N N . PHE C 3 17 ? -3.56465 -38.67837 -32.87234 0.804 78.67622 12 PHE C N 1
ATOM 3350 C CA . PHE C 3 17 ? -3.34995 -37.30339 -33.30399 0.804 76.96651 12 PHE C CA 1
ATOM 3351 C C . PHE C 3 17 ? -1.91224 -37.04607 -33.73908 0.804 76.53252 12 PHE C C 1
ATOM 3352 O O . PHE C 3 17 ? -1.64425 -36.02118 -34.37836 0.804 70.40167 12 PHE C O 1
ATOM 3354 N N . LYS C 3 18 ? -0.98339 -37.94459 -33.39965 1.000 76.88129 13 LYS C N 1
ATOM 3355 C CA . LYS C 3 18 ? 0.38143 -37.81323 -33.89462 1.000 75.00566 13 LYS C CA 1
ATOM 3356 C C . LYS C 3 18 ? 0.47532 -38.20422 -35.36186 1.000 73.91814 13 LYS C C 1
ATOM 3357 O O . LYS C 3 18 ? 1.35726 -37.71788 -36.07894 1.000 72.19205 13 LYS C O 1
ATOM 3359 N N . GLU C 3 19 ? -0.42508 -39.07007 -35.82632 1.000 75.48247 14 GLU C N 1
ATOM 3360 C CA . GLU C 3 19 ? -0.40035 -39.48710 -37.22281 1.000 73.13210 14 GLU C CA 1
ATOM 3361 C C . GLU C 3 19 ? -1.01471 -38.42968 -38.12871 1.000 72.71606 14 GLU C C 1
ATOM 3362 O O . GLU C 3 19 ? -0.55411 -38.23515 -39.26073 1.000 69.64651 14 GLU C O 1
ATOM 3368 N N . ALA C 3 20 ? -2.05421 -37.73921 -37.65094 1.000 70.51416 15 ALA C N 1
ATOM 3369 C CA . ALA C 3 20 ? -2.61099 -36.63371 -38.42219 1.000 67.47903 15 ALA C CA 1
ATOM 3370 C C . ALA C 3 20 ? -1.66062 -35.44428 -38.42807 1.000 65.99259 15 ALA C C 1
ATOM 3371 O O . ALA C 3 20 ? -1.56762 -34.71928 -39.42664 1.000 61.79108 15 ALA C O 1
ATOM 3373 N N . PHE C 3 21 ? -0.95261 -35.22639 -37.31631 1.000 66.39355 16 PHE C N 1
ATOM 3374 C CA . PHE C 3 21 ? 0.06728 -34.18408 -37.26717 1.000 63.68859 16 PHE C CA 1
ATOM 3375 C C . PHE C 3 21 ? 1.19750 -34.49745 -38.23984 1.000 58.08565 16 PHE C C 1
ATOM 3376 O O . PHE C 3 21 ? 1.62207 -33.63527 -39.01916 1.000 51.49471 16 PHE C O 1
ATOM 3384 N N . SER C 3 22 ? 1.67369 -35.74630 -38.22530 1.000 57.94835 17 SER C N 1
ATOM 3385 C CA . SER C 3 22 ? 2.79506 -36.13694 -39.07271 1.000 57.90541 17 SER C CA 1
ATOM 3386 C C . SER C 3 22 ? 2.46320 -35.98564 -40.54975 1.000 55.69715 17 SER C C 1
ATOM 3387 O O . SER C 3 22 ? 3.34701 -35.67043 -41.35792 1.000 45.70615 17 SER C O 1
ATOM 3390 N N . LEU C 3 23 ? 1.19710 -36.19556 -40.91776 1.000 54.30300 18 LEU C N 1
ATOM 3391 C CA . LEU C 3 23 ? 0.79313 -36.05212 -42.31037 1.000 53.29791 18 LEU C CA 1
ATOM 3392 C C . LEU C 3 23 ? 0.94367 -34.61143 -42.79078 1.000 47.90476 18 LEU C C 1
ATOM 3393 O O . LEU C 3 23 ? 1.21036 -34.37968 -43.97511 1.000 50.32356 18 LEU C O 1
ATOM 3398 N N . PHE C 3 24 ? 0.80329 -33.63305 -41.89796 1.000 48.59387 19 PHE C N 1
ATOM 3399 C CA . PHE C 3 24 ? 1.00875 -32.23952 -42.27238 1.000 45.20287 19 PHE C CA 1
ATOM 3400 C C . PHE C 3 24 ? 2.42749 -31.76003 -41.99630 1.000 48.95762 19 PHE C C 1
ATOM 3401 O O . PHE C 3 24 ? 2.77544 -30.63356 -42.37223 1.000 44.36015 19 PHE C O 1
ATOM 3409 N N . ASP C 3 25 ? 3.24886 -32.59629 -41.36509 1.000 45.49976 20 ASP C N 1
ATOM 3410 C CA . AS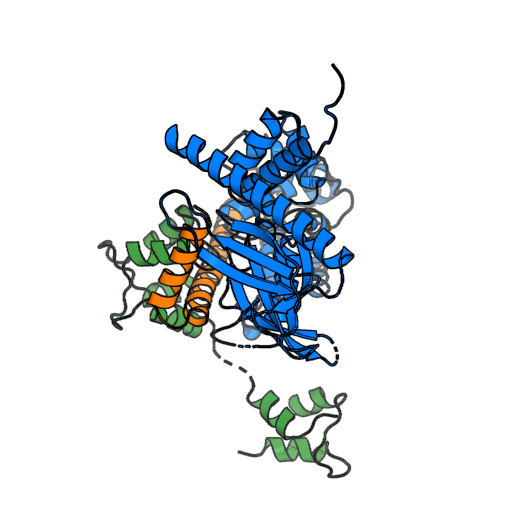P C 3 25 ? 4.66051 -32.31226 -41.11425 1.000 45.93068 20 ASP C CA 1
ATOM 3411 C C . ASP C 3 25 ? 5.43053 -32.81108 -42.33391 1.000 40.50088 20 ASP C C 1
ATOM 3412 O O . ASP C 3 25 ? 5.89013 -33.94980 -42.38333 1.000 40.66485 20 ASP C O 1
ATOM 3417 N N . LYS C 3 26 ? 5.56092 -31.95100 -43.34602 1.000 37.22688 21 LYS C N 1
ATOM 3418 C CA . LYS C 3 26 ? 6.05306 -32.41641 -44.63693 1.000 33.41233 21 LYS C CA 1
ATOM 3419 C C . LYS C 3 26 ? 7.56510 -32.63176 -44.66291 1.000 32.20834 21 LYS C C 1
ATOM 3420 O O . LYS C 3 26 ? 8.04185 -33.43680 -45.46644 1.000 33.36089 21 LYS C O 1
ATOM 3426 N N . ASP C 3 27 ? 8.32999 -31.94885 -43.81569 1.000 34.74616 22 ASP C N 1
ATOM 3427 C CA . ASP C 3 27 ? 9.77303 -32.14894 -43.76017 1.000 34.66117 22 ASP C CA 1
ATOM 3428 C C . ASP C 3 27 ? 10.20163 -32.94217 -42.53742 1.000 34.88062 22 ASP C C 1
ATOM 3429 O O . ASP C 3 27 ? 11.40589 -33.05025 -42.27672 1.000 37.39302 22 ASP C O 1
ATOM 3434 N N . GLY C 3 28 ? 9.25037 -33.49607 -41.78545 1.000 37.71851 23 GLY C N 1
ATOM 3435 C CA . GLY C 3 28 ? 9.58095 -34.31029 -40.62539 1.000 41.41753 23 GLY C CA 1
ATOM 3436 C C . GLY C 3 28 ? 10.38415 -33.58713 -39.56871 1.000 42.22318 23 GLY C C 1
ATOM 3437 O O . GLY C 3 28 ? 11.23433 -34.20239 -38.91518 1.000 41.89714 23 GLY C O 1
ATOM 3438 N N . ASP C 3 29 ? 10.15302 -32.28829 -39.38789 1.000 44.27064 24 ASP C N 1
ATOM 3439 C CA . ASP C 3 29 ? 10.84793 -31.52519 -38.36030 1.000 45.12459 24 ASP C CA 1
ATOM 3440 C C . ASP C 3 29 ? 9.97020 -31.26403 -37.14064 1.000 51.25846 24 ASP C C 1
ATOM 3441 O O . ASP C 3 29 ? 10.28580 -30.38068 -36.33290 1.000 52.06323 24 ASP C O 1
ATOM 3446 N N . GLY C 3 30 ? 8.87889 -32.01673 -36.99667 1.000 48.09813 25 GLY C N 1
ATOM 3447 C CA . GLY C 3 30 ? 7.98566 -31.86616 -35.86269 1.000 55.52694 25 GLY C CA 1
ATOM 3448 C C . GLY C 3 30 ? 7.12627 -30.61622 -35.84788 1.000 57.04024 25 GLY C C 1
ATOM 3449 O O . GLY C 3 30 ? 6.70744 -30.18668 -34.77017 1.000 61.82972 25 GLY C O 1
ATOM 3450 N N . THR C 3 31 ? 6.83504 -30.01730 -37.00499 1.000 53.87998 26 THR C N 1
ATOM 3451 C CA . THR C 3 31 ? 6.03072 -28.79981 -37.05706 1.000 58.91359 26 THR C CA 1
ATOM 3452 C C . THR C 3 31 ? 4.93997 -28.89811 -38.11651 1.000 59.71697 26 THR C C 1
ATOM 3453 O O . THR C 3 31 ? 5.10399 -29.54426 -39.15562 1.000 53.21614 26 THR C O 1
ATOM 3457 N N . ILE C 3 32 ? 3.82482 -28.22854 -37.84246 1.000 65.78205 27 ILE C N 1
ATOM 3458 C CA . ILE C 3 32 ? 2.75978 -28.03923 -38.81744 1.000 65.35812 27 ILE C CA 1
ATOM 3459 C C . ILE C 3 32 ? 2.54821 -26.54552 -39.01246 1.000 71.56363 27 ILE C C 1
ATOM 3460 O O . ILE C 3 32 ? 2.78402 -25.73340 -38.10720 1.000 72.32348 27 ILE C O 1
ATOM 3465 N N . THR C 3 33 ? 2.10527 -26.19138 -40.21465 1.000 72.94802 28 THR C N 1
ATOM 3466 C CA . THR C 3 33 ? 1.83942 -24.80740 -40.55799 1.000 81.04218 28 THR C CA 1
ATOM 3467 C C . THR C 3 33 ? 0.57298 -24.30201 -39.86381 1.000 80.22501 28 THR C C 1
ATOM 3468 O O . THR C 3 33 ? -0.35153 -25.07551 -39.57555 1.000 77.19463 28 THR C O 1
ATOM 3472 N N . THR C 3 34 ? 0.53270 -22.98134 -39.60028 1.000 83.16199 29 THR C N 1
ATOM 3473 C CA . THR C 3 34 ? -0.67046 -22.40332 -39.00896 1.000 82.65371 29 THR C CA 1
ATOM 3474 C C . THR C 3 34 ? -1.79486 -22.25823 -40.02462 1.000 81.49383 29 THR C C 1
ATOM 3475 O O . THR C 3 34 ? -2.96822 -22.19376 -39.63326 1.000 82.59422 29 THR C O 1
ATOM 3479 N N . LYS C 3 35 ? -1.46336 -22.21133 -41.31527 0.684 82.61629 30 LYS C N 1
ATOM 3480 C CA . LYS C 3 35 ? -2.49249 -22.22495 -42.34859 0.684 81.17743 30 LYS C CA 1
ATOM 3481 C C . LYS C 3 35 ? -3.29731 -23.51504 -42.28787 0.684 82.88462 30 LYS C C 1
ATOM 3482 O O . LYS C 3 35 ? -4.53324 -23.49474 -42.27875 0.684 81.24492 30 LYS C O 1
ATOM 3484 N N . GLU C 3 36 ? -2.61224 -24.65093 -42.21929 1.000 83.64767 31 GLU C N 1
ATOM 3485 C CA . GLU C 3 36 ? -3.31197 -25.92039 -42.08871 1.000 82.26054 31 GLU C CA 1
ATOM 3486 C C . GLU C 3 36 ? -3.67290 -26.24513 -40.64623 1.000 81.69955 31 GLU C C 1
ATOM 3487 O O . GLU C 3 36 ? -4.26957 -27.29892 -40.41118 1.000 79.71888 31 GLU C O 1
ATOM 3489 N N . LEU C 3 37 ? -3.36321 -25.35960 -39.68871 1.000 81.66355 32 LEU C N 1
ATOM 3490 C CA . LEU C 3 37 ? -3.62671 -25.66065 -38.28151 1.000 79.81917 32 LEU C CA 1
ATOM 3491 C C . LEU C 3 37 ? -5.09084 -26.01943 -38.05244 1.000 81.58749 32 LEU C C 1
ATOM 3492 O O . LEU C 3 37 ? -5.40352 -26.89249 -37.23345 1.000 80.86597 32 LEU C O 1
ATOM 3494 N N . GLY C 3 38 ? -6.00051 -25.36891 -38.77566 1.000 83.22306 33 GLY C N 1
ATOM 3495 C CA . GLY C 3 38 ? -7.40340 -25.72948 -38.71784 1.000 78.95516 33 GLY C CA 1
ATOM 3496 C C . GLY C 3 38 ? -7.69613 -27.00828 -39.47480 1.000 82.16413 33 GLY C C 1
ATOM 3497 O O . GLY C 3 38 ? -8.46819 -27.85383 -39.00812 1.000 83.20579 33 GLY C O 1
ATOM 3498 N N . THR C 3 39 ? -7.07394 -27.15673 -40.64951 1.000 80.65280 34 THR C N 1
ATOM 3499 C CA . THR C 3 39 ? -7.27451 -28.35392 -41.46058 1.000 80.81952 34 THR C CA 1
ATOM 3500 C C . THR C 3 39 ? -6.88367 -29.61904 -40.70812 1.000 81.12694 34 THR C C 1
ATOM 3501 O O . THR C 3 39 ? -7.50904 -30.66953 -40.89921 1.000 80.92386 34 THR C O 1
ATOM 3505 N N . VAL C 3 40 ? -5.85881 -29.54078 -39.85287 1.000 79.79571 35 VAL C N 1
ATOM 3506 C CA . VAL C 3 40 ? -5.42802 -30.71381 -39.09545 1.000 80.39120 35 VAL C CA 1
ATOM 3507 C C . VAL C 3 40 ? -6.49956 -31.12154 -38.09225 1.000 82.29055 35 VAL C C 1
ATOM 3508 O O . VAL C 3 40 ? -6.83729 -32.30530 -37.96618 1.000 77.86761 35 VAL C O 1
ATOM 3512 N N . MET C 3 41 ? -7.04686 -30.14504 -37.36148 1.000 82.84413 36 MET C N 1
ATOM 3513 C CA . MET C 3 41 ? -8.04289 -30.45226 -36.33913 1.000 84.09959 36 MET C CA 1
ATOM 3514 C C . MET C 3 41 ? -9.30172 -31.04760 -36.95450 1.000 82.99503 36 MET C C 1
ATOM 3515 O O . MET C 3 41 ? -9.82110 -32.06003 -36.46597 1.000 80.18989 36 MET C O 1
ATOM 3520 N N . ARG C 3 42 ? -9.79546 -30.44373 -38.04142 1.000 83.77815 37 ARG C N 1
ATOM 3521 C CA . ARG C 3 42 ? -10.98590 -30.94635 -38.72131 1.000 84.39909 37 ARG C CA 1
ATOM 3522 C C . ARG C 3 42 ? -10.81263 -32.36648 -39.24783 1.000 83.20923 37 ARG C C 1
ATOM 3523 O O . ARG C 3 42 ? -11.80078 -32.97296 -39.67531 1.000 79.22177 37 ARG C O 1
ATOM 3525 N N . SER C 3 43 ? -9.59807 -32.90837 -39.22233 1.000 83.47141 38 SER C N 1
ATOM 3526 C CA . SER C 3 43 ? -9.35982 -34.29647 -39.60059 1.000 83.67063 38 SER C CA 1
ATOM 3527 C C . SER C 3 43 ? -9.47086 -35.21231 -38.38332 1.000 78.95681 38 SER C C 1
ATOM 3528 O O . SER C 3 43 ? -9.36765 -34.75593 -37.24252 1.000 76.99190 38 SER C O 1
ATOM 3530 N N . THR C 3 67 ? 5.05572 -21.23519 -37.17584 1.000 72.88272 62 THR C N 1
ATOM 3531 C CA . THR C 3 67 ? 5.08969 -22.69261 -37.07551 1.000 77.15860 62 THR C CA 1
ATOM 3532 C C . THR C 3 67 ? 4.56653 -23.15658 -35.72156 1.000 76.41284 62 THR C C 1
ATOM 3533 O O . THR C 3 67 ? 4.81870 -22.51223 -34.70081 1.000 75.16229 62 THR C O 1
ATOM 3535 N N . ILE C 3 68 ? 3.84475 -24.27776 -35.72217 1.000 75.27897 63 ILE C N 1
ATOM 3536 C CA . ILE C 3 68 ? 3.32398 -24.89806 -34.50537 1.000 77.00165 63 ILE C CA 1
ATOM 3537 C C . ILE C 3 68 ? 3.97322 -26.26923 -34.35193 1.000 73.39276 63 ILE C C 1
ATOM 3538 O O . ILE C 3 68 ? 3.86155 -27.12162 -35.24421 1.000 71.52343 63 ILE C O 1
ATOM 3540 N N . ASP C 3 69 ? 4.64664 -26.48334 -33.22453 1.000 72.79117 64 ASP C N 1
ATOM 3541 C CA . ASP C 3 69 ? 5.25557 -27.77616 -32.95526 1.000 74.15428 64 ASP C CA 1
ATOM 3542 C C . ASP C 3 69 ? 4.23631 -28.70579 -32.30068 1.000 75.35350 64 ASP C C 1
ATOM 3543 O O . ASP C 3 69 ? 3.08250 -28.33667 -32.05768 1.000 75.84011 64 ASP C O 1
ATOM 3548 N N . PHE C 3 70 ? 4.67010 -29.93803 -32.01405 1.000 71.02643 65 PHE C N 1
ATOM 3549 C CA . PHE C 3 70 ? 3.77763 -30.97756 -31.51019 1.000 74.74252 65 PHE C CA 1
ATOM 3550 C C . PHE C 3 70 ? 3.42064 -30.76499 -30.03749 1.000 81.14479 65 PHE C C 1
ATOM 3551 O O . PHE C 3 70 ? 2.24586 -30.92695 -29.67701 1.000 77.83435 65 PHE C O 1
ATOM 3559 N N . PRO C 3 71 ? 4.37901 -30.43057 -29.14847 1.000 83.34143 66 PRO C N 1
ATOM 3560 C CA . PRO C 3 71 ? 3.98204 -30.03882 -27.78149 1.000 82.90166 66 PRO C CA 1
ATOM 3561 C C . PRO C 3 71 ? 2.87800 -28.99378 -27.73768 1.000 82.81647 66 PRO C C 1
ATOM 3562 O O . PRO C 3 71 ? 1.97540 -29.08928 -26.89661 1.000 85.00027 66 PRO C O 1
ATOM 3566 N N . GLU C 3 72 ? 2.91919 -28.00167 -28.62889 1.000 80.38067 67 GLU C N 1
ATOM 3567 C CA . GLU C 3 72 ? 1.82144 -27.04527 -28.72285 1.000 81.46968 67 GLU C CA 1
ATOM 3568 C C . GLU C 3 72 ? 0.53674 -27.72427 -29.19085 1.000 84.72378 67 GLU C C 1
ATOM 3569 O O . GLU C 3 72 ? -0.54420 -27.48310 -28.63834 1.000 85.53668 67 GLU C O 1
ATOM 3575 N N . PHE C 3 73 ? 0.63519 -28.58389 -30.21086 1.000 83.21822 68 PHE C N 1
ATOM 3576 C CA . PHE C 3 73 ? -0.57048 -29.16215 -30.79905 1.000 82.01604 68 PHE C CA 1
ATOM 3577 C C . PHE C 3 73 ? -1.22799 -30.17907 -29.87170 1.000 83.64992 68 PHE C C 1
ATOM 3578 O O . PHE C 3 73 ? -2.46091 -30.27869 -29.82947 1.000 83.25842 68 PHE C O 1
ATOM 3586 N N . LEU C 3 74 ? -0.43109 -30.96657 -29.14646 0.943 83.65847 69 LEU C N 1
ATOM 3587 C CA . LEU C 3 74 ? -1.01132 -31.89253 -28.17990 0.943 83.61510 69 LEU C CA 1
ATOM 3588 C C . LEU C 3 74 ? -1.77115 -31.15863 -27.08157 0.943 87.57965 69 LEU C C 1
ATOM 3589 O O . LEU C 3 74 ? -2.64201 -31.75439 -26.43622 0.943 88.32471 69 LEU C O 1
ATOM 3591 N N . THR C 3 75 ? -1.46795 -29.87611 -26.86442 1.000 87.37905 70 THR C N 1
ATOM 3592 C CA . THR C 3 75 ? -2.22657 -29.07435 -25.91164 1.000 89.16360 70 THR C CA 1
ATOM 3593 C C . THR C 3 75 ? -3.55944 -28.62993 -26.50354 1.000 91.56813 70 THR C C 1
ATOM 3594 O O . THR C 3 75 ? -4.59838 -28.70732 -25.83823 1.000 94.43626 70 THR C O 1
ATOM 3596 N N . MET C 3 76 ? -3.55134 -28.16877 -27.75774 1.000 89.89483 71 MET C N 1
ATOM 3597 C CA . MET C 3 76 ? -4.78983 -27.70011 -28.37268 1.000 91.82840 71 MET C CA 1
ATOM 3598 C C . MET C 3 76 ? -5.82367 -28.81483 -28.49327 1.000 92.72265 71 MET C C 1
ATOM 3599 O O . MET C 3 76 ? -7.02729 -28.53624 -28.55821 1.000 93.18028 71 MET C O 1
ATOM 3604 N N . MET C 3 77 ? -5.38232 -30.07647 -28.52145 1.000 93.84655 72 MET C N 1
ATOM 3605 C CA . MET C 3 77 ? -6.32411 -31.19276 -28.53814 1.000 95.06284 72 MET C CA 1
ATOM 3606 C C . MET C 3 77 ? -6.92005 -31.43543 -27.15530 1.000 97.00575 72 MET C C 1
ATOM 3607 O O . MET C 3 77 ? -8.13546 -31.62554 -27.02403 1.000 94.69174 72 MET C O 1
ATOM 3609 N N . ALA C 3 78 ? -6.08331 -31.42047 -26.11393 0.828 96.78424 73 ALA C N 1
ATOM 3610 C CA . ALA C 3 78 ? -6.58677 -31.62057 -24.75919 0.828 98.07649 73 ALA C CA 1
ATOM 3611 C C . ALA C 3 78 ? -7.40964 -30.43074 -24.27801 0.828 101.88669 73 ALA C C 1
ATOM 3612 O O . ALA C 3 78 ? -8.31703 -30.60016 -23.45454 0.828 103.54682 73 ALA C O 1
ATOM 3614 N N . ARG C 3 79 ? -7.11715 -29.23205 -24.77713 1.000 101.32178 74 ARG C N 1
ATOM 3615 C CA . ARG C 3 79 ? -7.82915 -28.02387 -24.36362 1.000 103.20975 74 ARG C CA 1
ATOM 3616 C C . ARG C 3 79 ? -9.30541 -28.06618 -24.75714 1.000 104.24550 74 ARG C C 1
ATOM 3617 O O . ARG C 3 79 ? -9.73023 -28.91840 -25.53824 1.000 114.29690 74 ARG C O 1
ATOM 3619 N N . THR C 3 84 ? -15.60735 -28.80262 -19.50786 1.000 61.48671 79 THR C N 1
ATOM 3620 C CA . THR C 3 84 ? -16.43300 -28.51328 -18.33669 1.000 64.93836 79 THR C CA 1
ATOM 3621 C C . THR C 3 84 ? -17.67211 -27.69536 -18.71362 1.000 59.98606 79 THR C C 1
ATOM 3622 O O . THR C 3 84 ? -17.55595 -26.64609 -19.34779 1.000 60.64729 79 THR C O 1
ATOM 3624 N N . ASP C 3 85 ? -18.85153 -28.17019 -18.31593 1.000 57.61935 80 ASP C N 1
ATOM 3625 C CA . ASP C 3 85 ? -20.09718 -27.47275 -18.60786 1.000 57.17772 80 ASP C CA 1
ATOM 3626 C C . ASP C 3 85 ? -20.46403 -26.51814 -17.47045 1.000 55.97269 80 ASP C C 1
ATOM 3627 O O . ASP C 3 85 ? -19.89280 -26.55783 -16.37815 1.000 52.89267 80 ASP C O 1
ATOM 3632 N N . SER C 3 86 ? -21.44792 -25.65300 -17.74215 1.000 52.04959 81 SER C N 1
ATOM 3633 C CA . SER C 3 86 ? -21.80444 -24.60891 -16.78496 1.000 54.01339 81 SER C CA 1
ATOM 3634 C C . SER C 3 86 ? -22.32563 -25.19672 -15.48053 1.000 49.26237 81 SER C C 1
ATOM 3635 O O . SER C 3 86 ? -22.00407 -24.69958 -14.39065 1.000 43.01805 81 SER C O 1
ATOM 3638 N N . GLU C 3 87 ? -23.13337 -26.25349 -15.57329 1.000 47.75142 82 GLU C N 1
ATOM 3639 C CA . GLU C 3 87 ? -23.71743 -26.86021 -14.38261 1.000 47.16285 82 GLU C CA 1
ATOM 3640 C C . GLU C 3 87 ? -22.64523 -27.20435 -13.35688 1.000 47.62738 82 GLU C C 1
ATOM 3641 O O . GLU C 3 87 ? -22.77069 -26.86452 -12.17508 1.000 47.27302 82 GLU C O 1
ATOM 3647 N N . GLU C 3 88 ? -21.57191 -27.86373 -13.79942 1.000 46.33078 83 GLU C N 1
ATOM 3648 C CA . GLU C 3 88 ? -20.53549 -28.31736 -12.87502 1.000 52.40931 83 GLU C CA 1
ATOM 3649 C C . GLU C 3 88 ? -19.77503 -27.14156 -12.27285 1.000 44.17496 83 GLU C C 1
ATOM 3650 O O . GLU C 3 88 ? -19.56850 -27.08594 -11.05420 1.000 42.99332 83 GLU C O 1
ATOM 3652 N N . GLU C 3 89 ? -19.35499 -26.18729 -13.11177 1.000 46.08122 84 GLU C N 1
ATOM 3653 C CA . GLU C 3 89 ? -18.62155 -25.02678 -12.60705 1.000 45.44338 84 GLU C CA 1
ATOM 3654 C C . GLU C 3 89 ? -19.41292 -24.29507 -11.53076 1.000 38.76082 84 GLU C C 1
ATOM 3655 O O . GLU C 3 89 ? -18.84439 -23.84353 -10.52719 1.000 37.65892 84 GLU C O 1
ATOM 3661 N N . ILE C 3 90 ? -20.72448 -24.14880 -11.72960 1.000 39.79634 85 ILE C N 1
ATOM 3662 C CA . ILE C 3 90 ? -21.53834 -23.45922 -10.73828 1.000 40.16269 85 ILE C CA 1
ATOM 3663 C C . ILE C 3 90 ? -21.62709 -24.27577 -9.45535 1.000 40.06959 85 ILE C C 1
ATOM 3664 O O . ILE C 3 90 ? -21.58452 -23.72317 -8.35374 1.000 36.09873 85 ILE C O 1
ATOM 3669 N N . ARG C 3 91 ? -21.76456 -25.59860 -9.57090 1.000 43.26761 86 ARG C N 1
ATOM 3670 C CA . ARG C 3 91 ? -21.74318 -26.44155 -8.37834 1.000 44.81679 86 ARG C CA 1
ATOM 3671 C C . ARG C 3 91 ? -20.42601 -26.29107 -7.62338 1.000 40.09929 86 ARG C C 1
ATOM 3672 O O . ARG C 3 91 ? -20.41696 -26.11146 -6.40054 1.000 37.86897 86 ARG C O 1
ATOM 3680 N N . GLU C 3 92 ? -19.30296 -26.35356 -8.34218 1.000 39.96185 87 GLU C N 1
ATOM 3681 C CA . GLU C 3 92 ? -18.00299 -26.16144 -7.70317 1.000 41.32735 87 GLU C CA 1
ATOM 3682 C C . GLU C 3 92 ? -17.90786 -24.79207 -7.04043 1.000 40.88732 87 GLU C C 1
ATOM 3683 O O . GLU C 3 92 ? -17.38546 -24.67172 -5.92546 1.000 38.54610 87 GLU C O 1
ATOM 3689 N N . ALA C 3 93 ? -18.41380 -23.74757 -7.70909 1.000 33.91064 88 ALA C N 1
ATOM 3690 C CA . ALA C 3 93 ? -18.37218 -22.40686 -7.13467 1.000 35.30821 88 ALA C CA 1
ATOM 3691 C C . ALA C 3 93 ? -19.12688 -22.35239 -5.80899 1.000 37.77719 88 ALA C C 1
ATOM 3692 O O . ALA C 3 93 ? -18.63853 -21.78896 -4.82160 1.000 33.87053 88 ALA C O 1
ATOM 3694 N N . PHE C 3 94 ? -20.33096 -22.92658 -5.76624 1.000 33.26168 89 PHE C N 1
ATOM 3695 C CA . PHE C 3 94 ? -21.05651 -22.96847 -4.50013 1.000 37.18356 89 PHE C CA 1
ATOM 3696 C C . PHE C 3 94 ? -20.29351 -23.78682 -3.45761 1.000 36.23592 89 PHE C C 1
ATOM 3697 O O . PHE C 3 94 ? -20.28729 -23.44519 -2.26917 1.000 39.43897 89 PHE C O 1
ATOM 3705 N N . ARG C 3 95 ? -19.62689 -24.85778 -3.88843 1.000 38.20529 90 ARG C N 1
ATOM 3706 C CA . ARG C 3 95 ? -18.93274 -25.72916 -2.94133 1.000 42.46359 90 ARG C CA 1
ATOM 3707 C C . ARG C 3 95 ? -17.80197 -25.00313 -2.22185 1.000 43.97118 90 ARG C C 1
ATOM 3708 O O . ARG C 3 95 ? -17.47273 -25.34643 -1.07987 1.000 40.11237 90 ARG C O 1
ATOM 3716 N N . VAL C 3 96 ? -17.20302 -23.99843 -2.86715 1.000 39.20109 91 VAL C N 1
ATOM 3717 C CA . VAL C 3 96 ? -16.17245 -23.19405 -2.21284 1.000 37.46273 91 VAL C CA 1
ATOM 3718 C C . VAL C 3 96 ? -16.73011 -22.53849 -0.95635 1.000 37.29492 91 VAL C C 1
ATOM 3719 O O . VAL C 3 96 ? -16.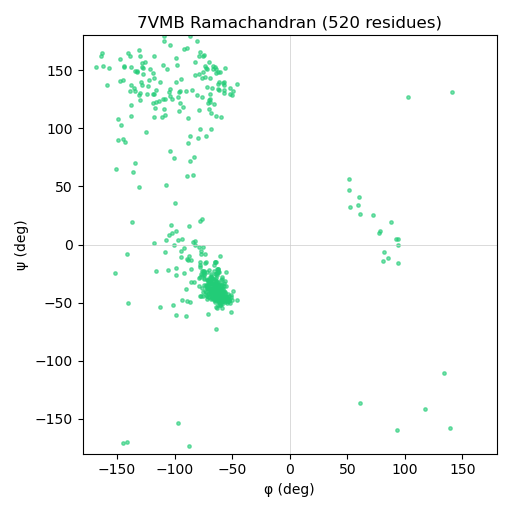02248 -22.36652 0.04289 1.000 44.61746 91 VAL C O 1
ATOM 3723 N N . PHE C 3 97 ? -17.99436 -22.14619 -0.98675 1.000 36.34581 92 PHE C N 1
ATOM 3724 C CA . PHE C 3 97 ? -18.60275 -21.46207 0.14491 1.000 38.05292 92 PHE C CA 1
ATOM 3725 C C . PHE C 3 97 ? -19.28261 -22.41627 1.12071 1.000 40.65012 92 PHE C C 1
ATOM 3726 O O . PHE C 3 97 ? -19.79552 -21.96743 2.14960 1.000 44.12052 92 PHE C O 1
ATOM 3734 N N . ASP C 3 98 ? -19.30421 -23.70881 0.81741 1.000 41.61834 93 ASP C N 1
ATOM 3735 C CA . ASP C 3 98 ? -19.80929 -24.72525 1.74115 1.000 48.24324 93 ASP C CA 1
ATOM 3736 C C . ASP C 3 98 ? -18.61868 -25.40733 2.41578 1.000 50.56062 93 ASP C C 1
ATOM 3737 O O . ASP C 3 98 ? -18.24604 -26.54494 2.11353 1.000 48.96095 93 ASP C O 1
ATOM 3742 N N . LYS C 3 99 ? -18.01262 -24.66353 3.34466 1.000 54.31173 94 LYS C N 1
ATOM 3743 C CA . LYS C 3 99 ? -16.71691 -25.06317 3.88964 1.000 60.13044 94 LYS C CA 1
ATOM 3744 C C . LYS C 3 99 ? -16.77023 -26.45728 4.49945 1.000 59.47808 94 LYS C C 1
ATOM 3745 O O . LYS C 3 99 ? -15.84475 -27.25756 4.31437 1.000 56.85260 94 LYS C O 1
ATOM 3751 N N . ASP C 3 100 ? -17.86039 -26.77714 5.19916 1.000 59.31416 95 ASP C N 1
ATOM 3752 C CA . ASP C 3 100 ? -18.00263 -28.04821 5.89327 1.000 64.93577 95 ASP C CA 1
ATOM 3753 C C . ASP C 3 100 ? -18.57197 -29.15828 5.00726 1.000 64.56782 95 ASP C C 1
ATOM 3754 O O . ASP C 3 100 ? -19.01717 -30.18272 5.53679 1.000 67.14670 95 ASP C O 1
ATOM 3756 N N . GLY C 3 101 ? -18.56769 -28.98097 3.68324 1.000 59.09570 96 GLY C N 1
ATOM 3757 C CA . GLY C 3 101 ? -19.08693 -29.98211 2.76102 1.000 57.17148 96 GLY C CA 1
ATOM 3758 C C . GLY C 3 101 ? -20.49924 -30.44685 3.07459 1.000 61.07727 96 GLY C C 1
ATOM 3759 O O . GLY C 3 101 ? -20.86246 -31.60347 2.81400 1.000 58.41407 96 GLY C O 1
ATOM 3760 N N . ASN C 3 102 ? -21.31333 -29.54240 3.62522 1.000 57.31870 97 ASN C N 1
ATOM 3761 C CA . ASN C 3 102 ? -22.62168 -29.92587 4.14304 1.000 55.41926 97 ASN C CA 1
ATOM 3762 C C . ASN C 3 102 ? -23.66529 -30.12191 3.04758 1.000 53.69116 97 ASN C C 1
ATOM 3763 O O . ASN C 3 102 ? -24.60206 -30.90779 3.23054 1.000 57.54109 97 ASN C O 1
ATOM 3768 N N . GLY C 3 103 ? -23.53094 -29.43150 1.91684 1.000 50.67433 98 GLY C N 1
ATOM 3769 C CA . GLY C 3 103 ? -24.56078 -29.41450 0.89886 1.000 49.37056 98 GLY C CA 1
ATOM 3770 C C . GLY C 3 103 ? -25.53000 -28.25590 0.99492 1.000 48.10161 98 GLY C C 1
ATOM 3771 O O . GLY C 3 103 ? -26.45046 -28.16550 0.16947 1.000 51.73018 98 GLY C O 1
ATOM 3772 N N . TYR C 3 104 ? -25.36897 -27.37953 1.98359 1.000 45.97261 99 TYR C N 1
ATOM 3773 C CA . TYR C 3 104 ? -26.17382 -26.17437 2.08480 1.000 47.90902 99 TYR C CA 1
ATOM 3774 C C . TYR C 3 104 ? -25.27283 -25.01539 2.49714 1.000 49.77305 99 TYR C C 1
ATOM 3775 O O . TYR C 3 104 ? -24.14802 -25.20889 2.96927 1.000 47.22084 99 TYR C O 1
ATOM 3784 N N . ILE C 3 105 ? -25.77117 -23.80175 2.28455 1.000 42.06868 100 ILE C N 1
ATOM 3785 C CA . ILE C 3 105 ? -25.10600 -22.58584 2.72923 1.000 42.14451 100 ILE C CA 1
ATOM 3786 C C . ILE C 3 105 ? -26.11982 -21.74962 3.49046 1.000 42.35068 100 ILE C C 1
ATOM 3787 O O . ILE C 3 105 ? -27.28952 -21.66792 3.09993 1.000 43.99275 100 ILE C O 1
ATOM 3792 N N . SER C 3 106 ? -25.67339 -21.14718 4.58576 1.000 37.53025 101 SER C N 1
ATOM 3793 C CA . SER C 3 106 ? -26.49833 -20.20416 5.32981 1.000 40.24358 101 SER C CA 1
ATOM 3794 C C . SER C 3 106 ? -26.93687 -19.04593 4.43997 1.000 44.75413 101 SER C C 1
ATOM 3795 O O . SER C 3 106 ? -26.14816 -18.52213 3.64588 1.000 39.67623 101 SER C O 1
ATOM 3798 N N . ALA C 3 107 ? -28.20442 -18.63487 4.58956 1.000 40.77316 102 ALA C N 1
ATOM 3799 C CA . ALA C 3 107 ? -28.72193 -17.50963 3.81260 1.000 41.35654 102 ALA C CA 1
ATOM 3800 C C . ALA C 3 107 ? -27.99767 -16.21234 4.15619 1.000 42.02988 102 ALA C C 1
ATOM 3801 O O . ALA C 3 107 ? -27.70274 -15.40457 3.26778 1.000 40.47937 102 ALA C O 1
ATOM 3803 N N . ALA C 3 108 ? -27.72240 -15.97879 5.44209 1.000 43.97793 103 ALA C N 1
ATOM 3804 C CA . ALA C 3 108 ? -26.97082 -14.78434 5.80962 1.000 42.51520 103 ALA C CA 1
ATOM 3805 C C . ALA C 3 108 ? -25.55155 -14.83180 5.25779 1.000 43.24401 103 ALA C C 1
ATOM 3806 O O . ALA C 3 108 ? -25.00247 -13.79225 4.87175 1.000 45.78761 103 ALA C O 1
ATOM 3808 N N . GLU C 3 109 ? -24.95151 -16.02078 5.19201 1.000 45.09697 104 GLU C N 1
ATOM 3809 C CA . GLU C 3 109 ? -23.59930 -16.12673 4.65110 1.000 44.59951 104 GLU C CA 1
ATOM 3810 C C . GLU C 3 109 ? -23.59395 -15.91945 3.14226 1.000 44.01058 104 GLU C C 1
ATOM 3811 O O . GLU C 3 109 ? -22.75914 -15.17160 2.61082 1.000 37.47974 104 GLU C O 1
ATOM 3817 N N . LEU C 3 110 ? -24.51205 -16.58427 2.43420 1.000 33.29575 105 LEU C N 1
ATOM 3818 C CA . LEU C 3 110 ? -24.63474 -16.36783 0.99447 1.000 39.61364 105 LEU C CA 1
ATOM 3819 C C . LEU C 3 110 ? -24.86441 -14.89823 0.66670 1.000 37.42736 105 LEU C C 1
ATOM 3820 O O . LEU C 3 110 ? -24.26256 -14.36055 -0.27175 1.000 35.93004 105 LEU C O 1
ATOM 3825 N N . ARG C 3 111 ? -25.71081 -14.22188 1.44307 1.000 37.47944 106 ARG C N 1
ATOM 3826 C CA . ARG C 3 111 ? -25.92576 -12.79968 1.21377 1.000 34.88532 106 ARG C CA 1
ATOM 3827 C C . ARG C 3 111 ? -24.63687 -12.01293 1.40722 1.000 39.27712 106 ARG C C 1
ATOM 3828 O O . ARG C 3 111 ? -24.29501 -11.15005 0.58739 1.000 35.93562 106 ARG C O 1
ATOM 3836 N N . HIS C 3 112 ? -23.90372 -12.30735 2.48112 1.000 36.98240 107 HIS C N 1
ATOM 3837 C CA . HIS C 3 112 ? -22.68955 -11.56651 2.78348 1.000 35.77578 107 HIS C CA 1
ATOM 3838 C C . HIS C 3 112 ? -21.68873 -11.66453 1.63988 1.000 35.99669 107 HIS C C 1
ATOM 3839 O O . HIS C 3 112 ? -21.08435 -10.66172 1.25320 1.000 37.01712 107 HIS C O 1
ATOM 3846 N N . VAL C 3 113 ? -21.53446 -12.86112 1.06650 1.000 34.78497 108 VAL C N 1
ATOM 3847 C CA . VAL C 3 113 ? -20.58961 -13.08233 -0.02197 1.000 35.65605 108 VAL C CA 1
ATOM 3848 C C . VAL C 3 113 ? -21.09310 -12.44890 -1.31706 1.000 38.09124 108 VAL C C 1
ATOM 3849 O O . VAL C 3 113 ? -20.32695 -11.80590 -2.05015 1.000 34.90113 108 VAL C O 1
ATOM 3853 N N . MET C 3 114 ? -22.38872 -12.61103 -1.61452 1.000 32.75510 109 MET C N 1
ATOM 3854 C CA . MET C 3 114 ? -22.93150 -12.16157 -2.89531 1.000 33.23170 109 MET C CA 1
ATOM 3855 C C . MET C 3 114 ? -22.92761 -10.64678 -3.01747 1.000 30.39599 109 MET C C 1
ATOM 3856 O O . MET C 3 114 ? -22.72668 -10.11211 -4.11597 1.000 34.85992 109 MET C O 1
ATOM 3861 N N . THR C 3 115 ? -23.17778 -9.93355 -1.92164 1.000 31.76968 110 THR C N 1
ATOM 3862 C CA . THR C 3 115 ? -23.22201 -8.47886 -1.97326 1.000 33.90269 110 THR C CA 1
ATOM 3863 C C . THR C 3 115 ? -21.85617 -7.82668 -1.77199 1.000 36.19002 110 THR C C 1
ATOM 3864 O O . THR C 3 115 ? -21.74038 -6.61265 -1.95454 1.000 35.16672 110 THR C O 1
ATOM 3868 N N . ASN C 3 116 ? -20.82515 -8.57658 -1.37902 1.000 33.25761 111 ASN C N 1
ATOM 3869 C CA . ASN C 3 116 ? -19.54255 -7.96227 -1.05287 1.000 32.86241 111 ASN C CA 1
ATOM 3870 C C . ASN C 3 116 ? -18.39217 -8.35967 -1.96645 1.000 31.54763 111 ASN C C 1
ATOM 3871 O O . ASN C 3 116 ? -17.42862 -7.60159 -2.06832 1.000 33.33088 111 ASN C O 1
ATOM 3876 N N . LEU C 3 117 ? -18.46575 -9.49918 -2.63727 1.000 33.29336 112 LEU C N 1
ATOM 3877 C CA . LEU C 3 117 ? -17.38481 -9.99918 -3.47121 1.000 34.59464 112 LEU C CA 1
ATOM 3878 C C . LEU C 3 117 ? -17.77765 -9.92098 -4.94130 1.000 38.41756 112 LEU C C 1
ATOM 3879 O O . LEU C 3 117 ? -18.97031 -9.92046 -5.27953 1.000 29.38854 112 LEU C O 1
ATOM 3884 N N . GLY C 3 118 ? -16.75430 -9.83973 -5.79849 1.000 30.82181 113 GLY C N 1
ATOM 3885 C CA . GLY C 3 118 ? -16.92481 -10.00081 -7.23737 1.000 36.02864 113 GLY C CA 1
ATOM 3886 C C . GLY C 3 118 ? -17.85296 -8.95600 -7.81993 1.000 40.85186 113 GLY C C 1
ATOM 3887 O O . GLY C 3 118 ? -17.77686 -7.76871 -7.48376 1.000 33.48130 113 GLY C O 1
ATOM 3888 N N . GLU C 3 119 ? -18.75304 -9.40356 -8.70030 1.000 37.65076 114 GLU C N 1
ATOM 3889 C CA . GLU C 3 119 ? -19.79954 -8.54198 -9.25592 1.000 41.68472 114 GLU C CA 1
ATOM 3890 C C . GLU C 3 119 ? -20.89560 -8.43242 -8.21025 1.000 39.12361 114 GLU C C 1
ATOM 3891 O O . GLU C 3 119 ? -21.82056 -9.24495 -8.15812 1.000 44.85369 114 GLU C O 1
ATOM 3897 N N . LYS C 3 120 ? -20.79312 -7.41268 -7.36645 1.000 35.69008 115 LYS C N 1
ATOM 3898 C CA . LYS C 3 120 ? -21.59830 -7.28751 -6.15472 1.000 35.44586 115 LYS C CA 1
ATOM 3899 C C . LYS C 3 120 ? -23.09893 -7.23741 -6.42960 1.000 39.01408 115 LYS C C 1
ATOM 3900 O O . LYS C 3 120 ? -23.59298 -6.22782 -6.93570 1.000 34.99945 115 LYS C O 1
ATOM 3906 N N . LEU C 3 121 ? -23.83531 -8.28876 -6.06985 1.000 32.10235 116 LEU C N 1
ATOM 3907 C CA . LEU C 3 121 ? -25.28425 -8.27840 -6.25611 1.000 32.69985 116 LEU C CA 1
ATOM 3908 C C . LEU C 3 121 ? -25.94128 -7.24794 -5.34918 1.000 32.66912 116 LEU C C 1
ATOM 3909 O O . LEU C 3 121 ? -25.42846 -6.91458 -4.27866 1.000 34.76291 116 LEU C O 1
ATOM 3914 N N . THR C 3 122 ? -27.10258 -6.74524 -5.77481 1.000 35.62063 117 THR C N 1
ATOM 3915 C CA . THR C 3 122 ? -27.87647 -5.90770 -4.87233 1.000 31.50846 117 THR C CA 1
ATOM 3916 C C . THR C 3 122 ? -28.61742 -6.76714 -3.85060 1.000 33.34277 117 THR C C 1
ATOM 3917 O O . THR C 3 122 ? -28.76984 -7.98129 -4.00592 1.000 31.14724 117 THR C O 1
ATOM 3921 N N . ASP C 3 123 ? -29.10684 -6.11155 -2.80212 1.000 39.19358 118 ASP C N 1
ATOM 3922 C CA . ASP C 3 123 ? -29.88799 -6.83040 -1.79840 1.000 42.94447 118 ASP C CA 1
ATOM 3923 C C . ASP C 3 123 ? -31.18407 -7.39232 -2.38340 1.000 37.94545 118 ASP C C 1
ATOM 3924 O O . ASP C 3 123 ? -31.60006 -8.50431 -2.03029 1.000 36.50614 118 ASP C O 1
ATOM 3929 N N . GLU C 3 124 ? -31.83658 -6.65109 -3.28664 1.000 36.48135 119 GLU C N 1
ATOM 3930 C CA . GLU C 3 124 ? -33.04852 -7.19376 -3.89474 1.000 38.39035 119 GLU C CA 1
ATOM 3931 C C . GLU C 3 124 ? -32.74152 -8.35681 -4.82856 1.000 37.90350 119 GLU C C 1
ATOM 3932 O O . GLU C 3 124 ? -33.55663 -9.27701 -4.95029 1.000 30.13578 119 GLU C O 1
ATOM 3938 N N . GLU C 3 125 ? -31.57522 -8.35428 -5.47870 1.000 32.76365 120 GLU C N 1
ATOM 3939 C CA . GLU C 3 125 ? -31.15804 -9.53992 -6.22070 1.000 32.79151 120 GLU C CA 1
ATOM 3940 C C . GLU C 3 125 ? -30.98485 -10.72766 -5.28048 1.000 32.45769 120 GLU C C 1
ATOM 3941 O O . GLU C 3 125 ? -31.47623 -11.82768 -5.55219 1.000 33.48264 120 GLU C O 1
ATOM 3947 N N . VAL C 3 126 ? -30.29416 -10.52134 -4.15791 1.000 34.98242 121 VAL C N 1
ATOM 3948 C CA . VAL C 3 126 ? -30.08838 -11.62268 -3.22004 1.000 33.83972 121 VAL C CA 1
ATOM 3949 C C . VAL C 3 126 ? -31.42471 -12.08836 -2.63146 1.000 36.74335 121 VAL C C 1
ATOM 3950 O O . VAL C 3 126 ? -31.64130 -13.29074 -2.44522 1.000 33.80396 121 VAL C O 1
ATOM 3954 N N . ASP C 3 127 ? -32.34606 -11.15465 -2.34864 1.000 37.47476 122 ASP C N 1
ATOM 3955 C CA . ASP C 3 127 ? -33.69226 -11.55249 -1.92383 1.000 35.19101 122 ASP C CA 1
ATOM 3956 C C . ASP C 3 127 ? -34.32499 -12.51525 -2.91519 1.000 36.12396 122 ASP C C 1
ATOM 3957 O O . ASP C 3 127 ? -34.87144 -13.55507 -2.52526 1.000 35.62176 122 ASP C O 1
ATOM 3962 N N . GLU C 3 128 ? -34.25614 -12.19169 -4.21269 1.000 33.86774 123 GLU C N 1
ATOM 3963 C CA . GLU C 3 128 ? -34.78671 -13.11328 -5.21731 1.000 35.07889 123 GLU C CA 1
ATOM 3964 C C . GLU C 3 128 ? -34.06692 -14.45858 -5.17763 1.000 37.80305 123 GLU C C 1
ATOM 3965 O O . GLU C 3 128 ? -34.70257 -15.51401 -5.30229 1.000 35.06903 123 GLU C O 1
ATOM 3971 N N . MET C 3 129 ? -32.73423 -14.43810 -5.04359 1.000 27.99722 124 MET C N 1
ATOM 3972 C CA . MET C 3 129 ? -31.96655 -15.67608 -5.00348 1.000 35.05738 124 MET C CA 1
ATOM 3973 C C . MET C 3 129 ? -32.39755 -16.55403 -3.83473 1.000 33.93647 124 MET C C 1
ATOM 3974 O O . MET C 3 129 ? -32.63297 -17.75628 -4.00214 1.000 35.31620 124 MET C O 1
ATOM 3979 N N . ILE C 3 130 ? -32.50031 -15.96218 -2.64137 1.000 33.15148 125 ILE C N 1
ATOM 3980 C CA . ILE C 3 130 ? -32.86438 -16.71227 -1.44266 1.000 36.09825 125 ILE C CA 1
ATOM 3981 C C . ILE C 3 130 ? -34.30235 -17.23337 -1.52743 1.000 41.54690 125 ILE C C 1
ATOM 3982 O O . ILE C 3 130 ? -34.59393 -18.36101 -1.10137 1.000 40.94268 125 ILE C O 1
ATOM 3987 N N . ARG C 3 131 ? -35.22282 -16.42969 -2.07147 1.000 39.64428 126 ARG C N 1
ATOM 3988 C CA . ARG C 3 131 ? -36.60296 -16.88713 -2.23208 1.000 37.69115 126 ARG C CA 1
ATOM 3989 C C . ARG C 3 131 ? -36.67028 -18.21247 -2.97912 1.000 40.94748 126 ARG C C 1
ATOM 3990 O O . ARG C 3 131 ? -37.37461 -19.13962 -2.56529 1.000 39.98425 126 ARG C O 1
ATOM 3998 N N . GLU C 3 132 ? -35.93722 -18.32958 -4.08094 1.000 36.58759 127 GLU C N 1
ATOM 3999 C CA . GLU C 3 132 ? -35.98017 -19.55567 -4.86203 1.000 40.20116 127 GLU C CA 1
ATOM 4000 C C . GLU C 3 132 ? -35.01345 -20.62453 -4.36722 1.000 44.58711 127 GLU C C 1
ATOM 4001 O O . GLU C 3 132 ? -35.21579 -21.80685 -4.67370 1.000 45.01903 127 GLU C O 1
ATOM 4007 N N . ALA C 3 133 ? -33.97051 -20.24931 -3.61959 1.000 37.99652 128 ALA C N 1
ATOM 4008 C CA . ALA C 3 133 ? -32.94477 -21.21214 -3.23054 1.000 40.51674 128 ALA C CA 1
ATOM 4009 C C . ALA C 3 133 ? -33.11531 -21.75975 -1.81751 1.000 36.47040 128 ALA C C 1
ATOM 4010 O O . ALA C 3 133 ? -32.55251 -22.81829 -1.51001 1.000 38.60927 128 ALA C O 1
ATOM 4012 N N . ASP C 3 134 ? -33.85117 -21.06845 -0.94875 1.000 38.07729 129 ASP C N 1
ATOM 4013 C CA . ASP C 3 134 ? -34.18217 -21.59646 0.37602 1.000 41.87992 129 ASP C CA 1
ATOM 4014 C C . ASP C 3 134 ? -35.44838 -22.42763 0.21352 1.000 36.97739 129 ASP C C 1
ATOM 4015 O O . ASP C 3 134 ? -36.55937 -21.91758 0.28521 1.000 36.23246 129 ASP C O 1
ATOM 4020 N N . ILE C 3 135 ? -35.27709 -23.72944 -0.00517 1.000 40.11651 130 ILE C N 1
ATOM 4021 C CA . ILE C 3 135 ? -36.42486 -24.57653 -0.32300 1.000 38.75336 130 ILE C CA 1
ATOM 4022 C C . ILE C 3 135 ? -37.33198 -24.75249 0.89025 1.000 39.65907 130 ILE C C 1
ATOM 4023 O O . ILE C 3 135 ? -38.56308 -24.76149 0.75858 1.000 39.47601 130 ILE C O 1
ATOM 4028 N N . ASP C 3 136 ? -36.75166 -24.87687 2.08858 1.000 37.11134 131 ASP C N 1
ATOM 4029 C CA . ASP C 3 136 ? -37.53801 -25.16656 3.28693 1.000 40.86811 131 ASP C CA 1
ATOM 4030 C C . ASP C 3 136 ? -37.98864 -23.92138 4.03873 1.000 41.27573 131 ASP C C 1
ATOM 4031 O O . ASP C 3 136 ? -38.98673 -23.97952 4.76969 1.000 39.85671 131 ASP C O 1
ATOM 4036 N N . GLY C 3 137 ? -37.27525 -22.80676 3.89743 1.000 41.41257 132 GLY C N 1
ATOM 4037 C CA . GLY C 3 137 ? -37.60839 -21.58573 4.59784 1.000 41.20118 132 GLY C CA 1
ATOM 4038 C C . GLY C 3 137 ? -36.91737 -21.40758 5.93009 1.000 43.91329 132 GLY C C 1
ATOM 4039 O O . GLY C 3 137 ? -37.22520 -20.44762 6.64206 1.000 44.92525 132 GLY C O 1
ATOM 4040 N N . ASP C 3 138 ? -36.01417 -22.31194 6.30019 1.000 42.34981 133 ASP C N 1
ATOM 4041 C CA . ASP C 3 138 ? -35.28993 -22.24566 7.56630 1.000 47.73342 133 ASP C CA 1
ATOM 4042 C C . ASP C 3 138 ? -34.08701 -21.30967 7.51755 1.000 48.80578 133 ASP C C 1
ATOM 4043 O O . ASP C 3 138 ? -33.39608 -21.16084 8.53053 1.000 48.70838 133 ASP C O 1
ATOM 4048 N N . GLY C 3 139 ? -33.81726 -20.67982 6.37969 1.000 44.84570 134 GLY C N 1
ATOM 4049 C CA . GLY C 3 139 ? -32.64158 -19.84410 6.24991 1.000 46.33536 134 GLY C CA 1
ATOM 4050 C C . GLY C 3 139 ? -31.39552 -20.57235 5.80632 1.000 46.96014 134 GLY C C 1
ATOM 4051 O O . GLY C 3 139 ? -30.28802 -20.06051 6.01975 1.000 49.81468 134 GLY C O 1
ATOM 4052 N N . GLN C 3 140 ? -31.53585 -21.75293 5.20264 1.000 43.90894 135 GLN C N 1
ATOM 4053 C CA . GLN C 3 140 ? -30.41421 -22.53081 4.69672 1.000 46.89652 135 GLN C CA 1
ATOM 4054 C C . GLN C 3 140 ? -30.64791 -22.79736 3.21941 1.000 47.42563 135 GLN C C 1
ATOM 4055 O O . GLN C 3 140 ? -31.72760 -23.25600 2.82996 1.000 43.11127 135 GLN C O 1
ATOM 4061 N N . VAL C 3 141 ? -29.64362 -22.51128 2.40207 1.000 44.25918 136 VAL C N 1
ATOM 4062 C CA . VAL C 3 141 ? -29.78911 -22.54685 0.95412 1.000 43.49794 136 VAL C CA 1
ATOM 4063 C C . VAL C 3 141 ? -29.30297 -23.89610 0.44107 1.000 46.86362 136 VAL C C 1
ATOM 4064 O O . VAL C 3 141 ? -28.11566 -24.23165 0.54329 1.000 43.63828 136 VAL C O 1
ATOM 4068 N N . ASN C 3 142 ? -30.23461 -24.67145 -0.11213 1.000 45.31784 137 ASN C N 1
ATOM 4069 C CA . ASN C 3 142 ? -29.92113 -25.86217 -0.89118 1.000 44.67960 137 ASN C CA 1
ATOM 4070 C C . ASN C 3 142 ? -29.35303 -25.44841 -2.24576 1.000 49.44695 137 ASN C C 1
ATOM 4071 O O . ASN C 3 142 ? -30.11677 -25.22398 -3.19176 1.000 51.23545 137 ASN C O 1
ATOM 4076 N N . TYR C 3 143 ? -28.02607 -25.34683 -2.36779 1.000 45.39162 138 TYR C N 1
ATOM 4077 C CA . TYR C 3 143 ? -27.48170 -24.81695 -3.61494 1.000 44.43103 138 TYR C CA 1
ATOM 4078 C C . TYR C 3 143 ? -27.52440 -25.82718 -4.75205 1.000 43.85480 138 TYR C C 1
ATOM 4079 O O . TYR C 3 143 ? -27.57599 -25.42836 -5.91916 1.000 44.39411 138 TYR C O 1
ATOM 4088 N N . GLU C 3 144 ? -27.50242 -27.12488 -4.45213 1.000 43.95072 139 GLU C N 1
ATOM 4089 C CA . GLU C 3 144 ? -27.53764 -28.10480 -5.53094 1.000 47.29470 139 GLU C CA 1
ATOM 4090 C C . GLU C 3 144 ? -28.85449 -28.02391 -6.29123 1.000 48.57748 139 GLU C C 1
ATOM 4091 O O . GLU C 3 144 ? -28.87408 -28.10309 -7.52484 1.000 50.29158 139 GLU C O 1
ATOM 4097 N N . GLU C 3 145 ? -29.96485 -27.85548 -5.57332 1.000 44.17327 140 GLU C N 1
ATOM 4098 C CA . GLU C 3 145 ? -31.23988 -27.65415 -6.24854 1.000 48.70891 140 GLU C CA 1
ATOM 4099 C C . GLU C 3 145 ? -31.23575 -26.35223 -7.03408 1.000 51.64663 140 GLU C C 1
ATOM 4100 O O . GLU C 3 145 ? -31.69033 -26.31131 -8.18420 1.000 50.79148 140 GLU C O 1
ATOM 4102 N N . PHE C 3 146 ? -30.70984 -25.28312 -6.43096 1.000 48.50616 141 PHE C N 1
ATOM 4103 C CA . PHE C 3 146 ? -30.71668 -23.98179 -7.08785 1.000 47.37374 141 PHE C CA 1
ATOM 4104 C C . PHE C 3 146 ? -29.92133 -24.00966 -8.38459 1.000 49.75249 141 PHE C C 1
ATOM 4105 O O . PHE C 3 146 ? -30.32144 -23.38834 -9.37570 1.000 53.55788 141 PHE C O 1
ATOM 4113 N N . VAL C 3 147 ? -28.79793 -24.73130 -8.40346 1.000 46.37987 142 VAL C N 1
ATOM 4114 C CA . VAL C 3 147 ? -27.98407 -24.80348 -9.61475 1.000 48.20541 142 VAL C CA 1
ATOM 4115 C C . VAL C 3 147 ? -28.82826 -25.28427 -10.78575 1.000 53.50768 142 VAL C C 1
ATOM 4116 O O . VAL C 3 147 ? -28.82705 -24.68451 -11.86666 1.000 54.39940 142 VAL C O 1
ATOM 4120 N N . GLN C 3 148 ? -29.58122 -26.36453 -10.58308 1.000 53.82997 143 GLN C N 1
ATOM 4121 C CA . GLN C 3 148 ? -30.40884 -26.85854 -11.67501 1.000 56.78545 143 GLN C CA 1
ATOM 4122 C C . GLN C 3 148 ? -31.57971 -25.92164 -11.94915 1.000 53.56227 143 GLN C C 1
ATOM 4123 O O . GLN C 3 148 ? -31.97014 -25.74231 -13.11111 1.000 57.90290 143 GLN C O 1
ATOM 4129 N N . MET C 3 149 ? -32.13634 -25.29854 -10.90128 1.000 50.41868 144 MET C N 1
ATOM 4130 C CA . MET C 3 149 ? -33.14306 -24.26316 -11.11642 1.000 53.73954 144 MET C CA 1
ATOM 4131 C C . MET C 3 149 ? -32.65714 -23.21387 -12.11145 1.000 57.52517 144 MET C C 1
ATOM 4132 O O . MET C 3 149 ? -33.40160 -22.80972 -13.01334 1.000 60.30281 144 MET C O 1
ATOM 4137 N N . MET C 3 150 ? -31.40582 -22.76209 -11.96303 1.000 55.03342 145 MET C N 1
ATOM 4138 C CA . MET C 3 150 ? -30.85132 -21.75847 -12.87015 1.000 54.55291 145 MET C CA 1
ATOM 4139 C C . MET C 3 150 ? -30.59884 -22.34551 -14.25164 1.000 57.22315 145 MET C C 1
ATOM 4140 O O . MET C 3 150 ? -31.15251 -21.87144 -15.25085 1.000 62.53118 145 MET C O 1
ATOM 4145 N N . THR C 3 151 ? -29.75984 -23.38149 -14.33019 1.000 55.88570 146 THR C N 1
ATOM 4146 C CA . THR C 3 151 ? -29.40315 -23.99872 -15.60289 1.000 63.34587 146 THR C CA 1
ATOM 4147 C C . THR C 3 151 ? -30.51093 -24.90168 -16.17001 1.000 66.67043 146 THR C C 1
ATOM 4148 O O . THR C 3 151 ? -30.21984 -25.78343 -16.99141 1.000 66.06359 146 THR C O 1
ATOM 4152 N N . ALA C 3 152 ? -31.75989 -24.70281 -15.75138 1.000 65.84120 147 ALA C N 1
ATOM 4153 C CA . ALA C 3 152 ? -32.89768 -25.42706 -16.31286 1.000 70.52932 147 ALA C CA 1
ATOM 4154 C C . ALA C 3 152 ? -33.10573 -24.97270 -17.75004 1.000 78.33775 147 ALA C C 1
ATOM 4155 O O . ALA C 3 152 ? -33.70121 -23.92101 -18.00054 1.000 80.00521 147 ALA C O 1
ATOM 4157 N N . LYS C 3 153 ? -32.61170 -25.76354 -18.69962 1.000 76.94200 148 LYS C N 1
ATOM 4158 C CA . LYS C 3 153 ? -32.73181 -25.43954 -20.12145 1.000 77.87784 148 LYS C CA 1
ATOM 4159 C C . LYS C 3 153 ? -34.19624 -25.32623 -20.55141 1.000 83.43237 148 LYS C C 1
ATOM 4160 O O . LYS C 3 153 ? -35.09307 -25.89925 -19.92724 1.000 81.34420 148 LYS C O 1
#

CATH classification: 2.30.29.30

Solvent-accessible surface area: 26807 Å² total; per-residue (Å²): 168,94,100,150,94,98,80,93,94,45,104,35,34,44,66,1,0,16,8,22,1,5,75,67,10,61,63,0,11,117,7,3,32,111,81,58,29,5,84,107,55,41,71,12,2,0,57,11,5,30,121,105,185,12,5,0,48,84,13,3,3,69,2,0,0,22,65,144,102,116,69,3,71,48,0,0,32,29,0,0,60,92,12,82,0,47,132,47,83,9,1,64,0,0,33,82,0,7,19,57,0,100,13,51,22,16,7,52,34,2,2,9,3,0,22,1,0,0,14,46,3,13,121,19,8,93,58,57,26,83,82,15,150,16,55,4,0,2,2,2,1,0,0,4,0,12,12,0,18,49,19,28,75,18,110,59,29,51,105,95,149,43,43,133,56,89,67,4,18,129,60,2,145,19,5,5,70,56,79,86,2,67,101,124,53,4,71,23,1,25,77,74,0,132,83,149,56,9,132,26,70,104,28,21,19,23,85,0,87,101,12,31,83,72,8,55,37,112,114,88,61,102,36,44,22,26,24,49,0,27,47,30,16,18,80,65,57,20,97,14,104,0,39,30,1,93,54,16,116,126,87,50,169,183,48,81,58,50,12,0,0,11,0,0,4,20,19,0,0,0,0,100,52,154,51,74,123,118,46,42,28,40,73,113,72,43,21,37,0,62,13,5,91,10,76,84,38,109,60,154,82,8,85,11,0,0,74,0,10,22,41,56,105,95,62,130,116,64,71,50,10,10,0,24,1,65,47,73,124,53,22,135,128,3,2,64,29,0,106,47,4,21,29,5,18,58,40,24,17,135,67,107,88,62,64,68,89,93,125,47,50,60,61,59,59,112,61,34,35,76,16,2,133,108,17,35,48,50,36,53,0,27,56,3,0,56,12,0,0,44,20,1,47,36,29,20,12,75,82,27,4,87,112,2,60,96,66,22,122,71,62,60,14,84,116,148,156,68,81,43,24,124,32,7,68,128,36,20,162,134,64,95,31,40,4,60,96,93,15,20,49,81,2,102,98,95,110,5,48,69,109,83,12,54,58,85,65,95,116,115,79,30,57,34,62,7,47,99,5,0,111,37,8,9,140,75,67,80,35,103,5,43,14,78,43,2,68,88,1,0,28,54,1,25,80,111,5,41,83,115,12,1,66,60,0,30,145,34,0,22,99,129,60,128,28,74,0,59,11,73,30,0,0,98,64,16,41,73,138

Foldseek 3Di:
DDDDDCDLVNVLQLLLLLLCCLVPVVVSVVSCCVVPVFPPALLRVLVCLQPPASHQLASLLVQLLDPPDPSSVSNLLNNLVPDACAPHQLLVLVLVLQQSHPLDDDPSSNLSNLVSSLVSNCVRYVPVCVVFLDSCVSSVVSVLLVVLLCLVPPVVNPPVRGDDLVNSQVVQQLVRVGHGDPSVSSVVSNVVCVVPRRDHHDGQLNVQVVLQCLAQDDDPPDDTDPDDGRRSNKGWQDKAKWAWDPDPVDADDPPHRIWIWTDILFKIWTWDWDCVVPTGTHTDDMDGLAQKDWDFDDDPHARTKIWIWGGHVVDDIGTDTMIGHPDNVRSVVVNVSSVSSSVSVHVSVVVVVVVVVVD/DVVVVVVVLVVVQPVVHPNVVSVVVVVVVVVVVVVVVVVVVVVVPVVDPPPPPVPDD/DVPLVVLQVVQVVVPPQDHDPVCLVVSVVVVPGDVRNVVVVVPDDPLVVQVVVVVVQVVVSPQKHFLVSVQVDQQPDDPHDDPVVSVVLCVVQVPPPPRIGRVNVVSCVVVVD

Secondary structure (DSSP, 8-state):
--PPP--HHHHHHHHHHHHHHHH-HHHHHHHHHHTTSS-SSHHHHHHHHHH-TT--HHHHHHHHT-SS-HHHHHHHHHHHHT---TT--HHHHHHHHHHHS---SSHHHHHHHHHHHHHHHHHH-HHHHHTSS-THHHHHHHHHHHHHHHHHH-TTS-GGGS--HHHHHHHTTTTBTTBPPPHHHHHHHHHHHHHS---PPP-HHHHHHHHHHHHH-----S-S-SS----TT--EEEEEEEEE-S-TTS---TTTTEEEEEEETTEEEEEEEEEE--EEEEEEEEEE-TTEEEEEE--SS-TTEEEEEEE-TTS-EEEEEEEE-SSHHHHHHHHHHHHHHHHHHHHHHHHHHHHHTT-/-HHHHHHHHHHHHHHTSSHHHHHHHHHHHHHHHHHHHHHHHHHHHHT--TT-TTS--/--SHHHHHHHH-TTSSSEE-SSTHHHHHT--EEHHHHHHHHH---HHHHHHHHHHHH-TT--S-EEHHHHHHHHHHSSS---HHHHHHHHHHH-SSSSSEE-HHHHHHHHT--

B-factor: mean 38.4, std 14.46, range [17.82, 114.3]

Organism: Homo sapiens (NCBI:txid9606)

Radius of gyration: 27.09 Å; Cα contacts (8 Å, |Δi|>4): 747; chains: 3; bounding box: 76×80×62 Å

Sequence (529 aa):
EFAFSNDVIRKRHYRIGLNLFNKKPEKGVQYLIERGFVPDTPVGVAHFLLQRKGLSRQMIGEFLGNRQKQFNRDVLDCVVDEMDFSTMELDEEALRKFQAHIRVQGEAQKVERLIEAFSQRYCICNPGVVRQFRNPDTIFILAFAIILLNTDMYSPNVKPERKMKLEDFIKNLRGVDDGEDIPREMLMGIYEERIRKRELKTNEDHVSQVQKVEKLIVGKKSLHPGLGCVLSLPHRRLVCYCRLFEVPDPNKPQKLGLHQREIFLFNDLLVVTKIFQKKSVTYSFRQSFSLYGMQVLLFENQYYPNGIRLTSSVPGADIKVLINFNAPNPQDRKKFTDDLRESIAEVQEMEKHRIESELEKSSDLQDKQVEMLERKYGGRLVTRHAARTIQTAFRQQYQMNKNFERLRSSMSENRMSRRIAEFKEAFSLFDKDGDGTITTKELGTVMRSTIDFPEFLTMMARTDSEEEIREAFRVFDKDGNGYISAAELRHVMTNLGEKLTDEEVDEMIREADIDGDGQVNYEEFVQMMTAK

Nearest PDB structures (foldseek):
  7vmb-assembly1_B  TM=1.018E+00  e=5.820E-08  Homo sapiens
  7vmb-assembly1_C  TM=1.009E+00  e=1.950E-20  Homo sapiens
  6mba-assembly1_B  TM=5.918E-01  e=3.355E-15  Rattus norvegicus
  3gn4-assembly2_H  TM=5.952E-01  e=9.795E-15  Drosophila melanogaster
  8glv-assembly1_FO  TM=5.979E-01  e=5.226E-14  Chlamydomonas reinhardtii

InterPro domains:
  IPR000904 Sec7 domain [PF01369] (524-712)
  IPR000904 Sec7 domain [PS50190] (517-710)
  IPR000904 Sec7 domain [SM00222] (521-712)
  IPR000904 Sec7 domain [cd00171] (524-712)
  IPR001849 Pleckstrin homology domain [SM00233] (753-864)
  IPR011993 PH-like domain superfamily [G3DSA:2.30.29.30] (741-880)
  IPR023394 Sec7, C-terminal domain superfamily [G3DSA:1.10.1000.11] (599-716)
  IPR033742 IQ motif and SEC7 domain-containing protein, PH domain [PF16453] (744-879)
  IPR033742 IQ motif and SEC7 domain-containing protein, PH domain [cd13318] (749-879)
  IPR035999 Sec7 domain superfamily [SSF48425] (523-713)